Protein AF-A0AA36IFW4-F1 (afdb_monomer)

Secondary structure (DSSP, 8-state):
------PPPPP--------S---S------------SHHHHTTSSS--PPPSS--HHHHHHHHHHHHHHHHHHHHHHHHHHHHHHHHHHHHHHHHHHHHHTS-HHHHHHHHHHHHHHHHHHHHHHHHHHHHHHHHHHHH--SS-EEEEEETTTTEEEEE--HHHHTHHHHHHHHHHHHTTTSPPHHHHHHTS-HHHHHHHHHHHHHHHHHHHHHHHHHHH-GGG-BTTB--HHHHHHHHHHHHHHHHHHHHHHHHHHHHHHT-TTTS--HHHHHHHHHHH-HHHHHHHHHHHHHHHHHHHHHHHHHHHHHHHHHHHHHHHHS-HHHHHHHHHHHHHHHHHHHHHHHHHHHH--SS-EEEEETTEEEEEE--HHHHHHHHH---

Sequence (383 aa):
MDIDKRQPLLPHFQVKTGGPGDTPWAGSDNGPAGATLEPYMALQDEDCAPSPVKSRQQERHDAALEGIERHVKAVNFQMNVLAIVFFLFSGLLVWAWYYDQLPPDQQAEAYHLAVQVSIPVVALFFTWFHIWLAIQMMFLPLHFIGVWQYKDTGVGVGWQGVVPRKCMKMAKMAFQCARPYLMGPRDWFKRVDTTVLFAKMHPMLERVVRATINSVSRRHFPAILVDGSLPSRVEEELVVLAMEQVEETFPEMWAKIVDLLCDAERGLDNDGMIVKVFTSNKELLNHFFLSLGEKEFRFIERCGAALGFICGCVQLFAFNHLDAKGRMILLPGTGFFLGIFTNWLAIQMCFKPCFPRPVYVCGKYLGSIQGLFLKRQRRGCAP

Foldseek 3Di:
DDDDDDDDDDDDDDDDDDDDDDDPDDDDDDDDDDDDPPVVVVPPPPDPPDDPDDDPVRVVVVVVVVVVVVVVVVVVVVVVVVVVVVVVVVVVVVVVVVLVVDDPVVNVVVVVVVVLVVLLVVLLVVLLVVLVVLVVQQQPDLAWDADDDDPRLSPDGTGGHVCSSCQLVLQLVVCVVCVVVDDDVLNVLVPDDLLVVLVVCVVVVLVVLLVVCLVCCQVPPVPQDDPSGHDPVVSVVSSVVVSVVCSVCRVVVSVVVSCQQPPPPRHDPPSVVSSVVRSVDVVVVSVVCCVVCVVVSVVLSVVSSVVSSVLSNVLSVVCVVDDPVCNVVSVVVSVVVCVVVSVVVSVCLQCPDCDFDQDDDPNDGPGTRGRDVNVVVVVVPDD

Structure (mmCIF, N/CA/C/O backbone):
data_AF-A0AA36IFW4-F1
#
_entry.id   AF-A0AA36IFW4-F1
#
loop_
_atom_site.group_PDB
_atom_site.id
_atom_site.type_symbol
_atom_site.label_atom_id
_atom_site.label_alt_id
_atom_site.label_comp_id
_atom_site.label_asym_id
_atom_site.label_entity_id
_atom_site.label_seq_id
_atom_site.pdbx_PDB_ins_code
_atom_site.Cartn_x
_atom_site.Cartn_y
_atom_site.Cartn_z
_atom_site.occupancy
_atom_site.B_iso_or_equiv
_atom_site.auth_seq_id
_atom_site.auth_comp_id
_atom_site.auth_asym_id
_atom_site.auth_atom_id
_atom_site.pdbx_PDB_model_num
ATOM 1 N N . MET A 1 1 ? -30.736 42.098 11.721 1.00 30.28 1 MET A N 1
ATOM 2 C CA . MET A 1 1 ? -30.502 42.170 10.268 1.00 30.28 1 MET A CA 1
ATOM 3 C C . MET A 1 1 ? -29.939 40.830 9.843 1.00 30.28 1 MET A C 1
ATOM 5 O O . MET A 1 1 ? -28.892 40.447 10.338 1.00 30.28 1 MET A O 1
ATOM 9 N N . ASP A 1 2 ? -30.765 40.131 9.073 1.00 31.42 2 ASP A N 1
ATOM 10 C CA . ASP A 1 2 ? -30.599 38.884 8.320 1.00 31.42 2 ASP A CA 1
ATOM 11 C C . ASP A 1 2 ? -29.997 37.619 8.949 1.00 31.42 2 ASP A C 1
ATOM 13 O O . ASP A 1 2 ? -28.797 37.444 9.134 1.00 31.42 2 ASP A O 1
ATOM 17 N N . ILE A 1 3 ? -30.931 36.693 9.177 1.00 29.59 3 ILE A N 1
ATOM 18 C CA . ILE A 1 3 ? -30.790 35.260 9.404 1.00 29.59 3 ILE A CA 1
ATOM 19 C C . ILE A 1 3 ? -30.910 34.598 8.020 1.00 29.59 3 ILE A C 1
ATOM 21 O O . ILE A 1 3 ? -31.999 34.624 7.452 1.00 29.59 3 ILE A O 1
ATOM 25 N N . ASP A 1 4 ? -29.851 33.977 7.490 1.00 30.33 4 ASP A N 1
ATOM 26 C CA . ASP A 1 4 ? -29.956 33.123 6.293 1.00 30.33 4 ASP A CA 1
ATOM 27 C C . ASP A 1 4 ? -30.004 31.644 6.716 1.00 30.33 4 ASP A C 1
ATOM 29 O O . ASP A 1 4 ? -29.012 31.045 7.138 1.00 30.33 4 ASP A O 1
ATOM 33 N N . LYS A 1 5 ? -31.215 31.079 6.673 1.00 33.56 5 LYS A N 1
ATOM 34 C CA . LYS A 1 5 ? -31.512 29.654 6.851 1.00 33.56 5 LYS A CA 1
ATOM 35 C C . LYS A 1 5 ? -31.473 28.991 5.474 1.00 33.56 5 LYS A C 1
ATOM 37 O O . LYS A 1 5 ? -32.317 29.293 4.637 1.00 33.56 5 LYS A O 1
ATOM 42 N N . ARG A 1 6 ? -30.608 27.994 5.273 1.00 32.28 6 ARG A N 1
ATOM 43 C CA . ARG A 1 6 ? -30.749 27.034 4.163 1.00 32.28 6 ARG A CA 1
ATOM 44 C C . ARG A 1 6 ? -30.969 25.621 4.698 1.00 32.28 6 ARG A C 1
ATOM 46 O O . ARG A 1 6 ? -30.061 24.997 5.236 1.00 32.28 6 ARG A O 1
ATOM 53 N N . GLN A 1 7 ? -32.212 25.160 4.564 1.00 33.81 7 GLN A N 1
ATOM 54 C CA . GLN A 1 7 ? -32.646 23.768 4.706 1.00 33.81 7 GLN A CA 1
ATOM 55 C C . GLN A 1 7 ? -32.178 22.932 3.500 1.00 33.81 7 GLN A C 1
ATOM 57 O O . GLN A 1 7 ? -32.179 23.450 2.381 1.00 33.81 7 GLN A O 1
ATOM 62 N N . PRO A 1 8 ? -31.866 21.636 3.670 1.00 33.41 8 PRO A N 1
ATOM 63 C CA . PRO A 1 8 ? -31.839 20.690 2.563 1.00 33.41 8 PRO A CA 1
ATOM 64 C C . PRO A 1 8 ? -33.249 20.141 2.278 1.00 33.41 8 PRO A C 1
ATOM 66 O O . PRO A 1 8 ? -33.994 19.776 3.187 1.00 33.41 8 PRO A O 1
ATOM 69 N N . LEU A 1 9 ? -33.604 20.109 0.993 1.00 32.50 9 LEU A N 1
ATOM 70 C CA . LEU A 1 9 ? -34.875 19.634 0.443 1.00 32.50 9 LEU A CA 1
ATOM 71 C C . LEU A 1 9 ? -35.053 18.119 0.659 1.00 32.50 9 LEU A C 1
ATOM 73 O O . LEU A 1 9 ? -34.252 17.325 0.168 1.00 32.50 9 LEU A O 1
ATOM 77 N N . LEU A 1 10 ? -36.130 17.732 1.346 1.00 32.59 10 LEU A N 1
ATOM 78 C CA . LEU A 1 10 ? -36.684 16.372 1.373 1.00 32.59 10 LEU A CA 1
ATOM 79 C C . LEU A 1 10 ? -37.850 16.284 0.366 1.00 32.59 10 LEU A C 1
ATOM 81 O O . LEU A 1 10 ? -38.602 17.255 0.243 1.00 32.59 10 LEU A O 1
ATOM 85 N N . PRO A 1 11 ? -38.048 15.159 -0.344 1.00 31.52 11 PRO A N 1
ATOM 86 C CA . PRO A 1 11 ? -39.198 14.988 -1.226 1.00 31.52 11 PRO A CA 1
ATOM 87 C C . PRO A 1 11 ? -40.492 14.806 -0.415 1.00 31.52 11 PRO A C 1
ATOM 89 O O . PRO A 1 11 ? -40.554 14.034 0.541 1.00 31.52 11 PRO A O 1
ATOM 92 N N . HIS A 1 12 ? -41.535 15.535 -0.813 1.00 29.81 12 HIS A N 1
ATOM 93 C CA . HIS A 1 12 ? -42.867 15.498 -0.216 1.00 29.81 12 HIS A CA 1
ATOM 94 C C . HIS A 1 12 ? -43.542 14.133 -0.413 1.00 29.81 12 HIS A C 1
ATOM 96 O O . HIS A 1 12 ? -43.913 13.777 -1.529 1.00 29.81 12 HIS A O 1
ATOM 102 N N . PHE A 1 13 ? -43.781 13.413 0.683 1.00 28.08 13 PHE A N 1
ATOM 103 C CA . PHE A 1 13 ? -44.707 12.283 0.721 1.00 28.08 13 PHE A CA 1
ATOM 104 C C . PHE A 1 13 ? -46.081 12.809 1.160 1.00 28.08 13 PHE A C 1
ATOM 106 O O . PHE A 1 13 ? -46.258 13.216 2.309 1.00 28.08 13 PHE A O 1
ATOM 113 N N . GLN A 1 14 ? -47.049 12.876 0.242 1.00 29.59 14 GLN A N 1
ATOM 114 C CA . GLN A 1 14 ? -48.433 13.190 0.602 1.00 29.59 14 GLN A CA 1
ATOM 115 C C . GLN A 1 14 ? -49.105 11.949 1.193 1.00 29.59 14 GLN A C 1
ATOM 117 O O . GLN A 1 14 ? -49.390 10.985 0.486 1.00 29.59 14 GLN A O 1
ATOM 122 N N . VAL A 1 15 ? -49.392 11.998 2.491 1.00 32.62 15 VAL A N 1
ATOM 123 C CA . VAL A 1 15 ? -50.268 11.037 3.165 1.00 32.62 15 VAL A CA 1
ATOM 124 C C . VAL A 1 15 ? -51.714 11.440 2.873 1.00 32.62 15 VAL A C 1
ATOM 126 O O . VAL A 1 15 ? -52.176 12.484 3.330 1.00 32.62 15 VAL A O 1
ATOM 129 N N . LYS A 1 16 ? -52.435 10.626 2.093 1.00 30.66 16 LYS A N 1
ATOM 130 C CA . LYS A 1 16 ? -53.897 10.725 1.984 1.00 30.66 16 LYS A CA 1
ATOM 131 C C . LYS A 1 16 ? -54.512 10.292 3.314 1.00 30.66 16 LYS A C 1
ATOM 133 O O . LYS A 1 16 ? -54.392 9.138 3.710 1.00 30.66 16 LYS A O 1
ATOM 138 N N . THR A 1 17 ? -55.186 11.216 3.984 1.00 31.69 17 THR A N 1
ATOM 139 C CA . THR A 1 17 ? -56.029 10.953 5.149 1.00 31.69 17 THR A CA 1
ATOM 140 C C . THR A 1 17 ? -57.364 10.350 4.696 1.00 31.69 17 THR A C 1
ATOM 142 O O . THR A 1 17 ? -58.183 11.029 4.080 1.00 31.69 17 THR A O 1
ATOM 145 N N . GLY A 1 18 ? -57.582 9.064 4.985 1.00 29.47 18 GLY A N 1
ATOM 146 C CA . GLY A 1 18 ? -58.905 8.429 4.966 1.00 29.47 18 GLY A CA 1
ATOM 147 C C . GLY A 1 18 ? -59.525 8.478 6.365 1.00 29.47 18 GLY A C 1
ATOM 148 O O . GLY A 1 18 ? -58.835 8.197 7.341 1.00 29.47 18 GLY A O 1
ATOM 149 N N . GLY A 1 19 ? -60.788 8.904 6.458 1.00 30.59 19 GLY A N 1
ATOM 150 C CA . GLY A 1 19 ? -61.567 9.016 7.700 1.00 30.59 19 GLY A CA 1
ATOM 151 C C . GLY A 1 19 ? -61.961 7.669 8.338 1.00 30.59 19 GLY A C 1
ATOM 152 O O . GLY A 1 19 ? -61.579 6.619 7.830 1.00 30.59 19 GLY A O 1
ATOM 153 N N . PRO A 1 20 ? -62.694 7.697 9.469 1.00 37.75 20 PRO A N 1
ATOM 154 C CA . PRO A 1 20 ? -62.642 6.671 10.504 1.00 37.75 20 PRO A CA 1
ATOM 155 C C . PRO A 1 20 ? -63.677 5.561 10.308 1.00 37.75 20 PRO A C 1
ATOM 157 O O . PRO A 1 20 ? -64.843 5.834 10.034 1.00 37.75 20 PRO A O 1
ATOM 160 N N . GLY A 1 21 ? -63.259 4.324 10.558 1.00 39.47 21 GLY A N 1
ATOM 161 C CA . GLY A 1 21 ? -64.138 3.160 10.614 1.00 39.47 21 GLY A CA 1
ATOM 162 C C . GLY A 1 21 ? -63.512 1.978 9.895 1.00 39.47 21 GLY A C 1
ATOM 163 O O . GLY A 1 21 ? -63.376 2.018 8.680 1.00 39.47 21 GLY A O 1
ATOM 164 N N . ASP A 1 22 ? -63.083 0.990 10.684 1.00 30.23 22 ASP A N 1
ATOM 165 C CA . ASP A 1 22 ? -63.131 -0.455 10.402 1.00 30.23 22 ASP A CA 1
ATOM 166 C C . ASP A 1 22 ? -61.865 -1.175 10.887 1.00 30.23 22 ASP A C 1
ATOM 168 O O . ASP A 1 22 ? -60.809 -1.217 10.258 1.00 30.23 22 ASP A O 1
ATOM 172 N N . THR A 1 23 ? -61.992 -1.743 12.085 1.00 37.44 23 THR A N 1
ATOM 173 C CA . THR A 1 23 ? -61.073 -2.715 12.685 1.00 37.44 23 THR A CA 1
ATOM 174 C C . THR A 1 23 ? -61.175 -4.066 11.961 1.00 37.44 23 THR A C 1
ATOM 176 O O . THR A 1 23 ? -62.289 -4.583 11.854 1.00 37.44 23 THR A O 1
ATOM 179 N N . PRO A 1 24 ? -60.073 -4.716 11.540 1.00 35.41 24 PRO A N 1
ATOM 180 C CA . PRO A 1 24 ? -60.144 -5.976 10.808 1.00 35.41 24 PRO A CA 1
ATOM 181 C C . PRO A 1 24 ? -59.966 -7.175 11.751 1.00 35.41 24 PRO A C 1
ATOM 183 O O . PRO A 1 24 ? -58.938 -7.840 11.734 1.00 35.41 24 PRO A O 1
ATOM 186 N N . TRP A 1 25 ? -60.967 -7.462 12.585 1.00 35.41 25 TRP A N 1
ATOM 187 C CA . TRP A 1 25 ? -61.082 -8.762 13.261 1.00 35.41 25 TRP A CA 1
ATOM 188 C C . TRP A 1 25 ? -62.550 -9.205 13.296 1.00 35.41 25 TRP A C 1
ATOM 190 O O . TRP A 1 25 ? -63.212 -9.101 14.323 1.00 35.41 25 TRP A O 1
ATOM 200 N N . ALA A 1 26 ? -63.066 -9.687 12.163 1.00 30.31 26 ALA A N 1
ATOM 201 C CA . ALA A 1 26 ? -64.285 -10.496 12.091 1.00 30.31 26 ALA A CA 1
ATOM 202 C C . ALA A 1 26 ? -64.301 -11.273 10.762 1.00 30.31 26 ALA A C 1
ATOM 204 O O . ALA A 1 26 ? -64.174 -10.678 9.696 1.00 30.31 26 ALA A O 1
ATOM 205 N N . GLY A 1 27 ? -64.380 -12.605 10.835 1.00 31.69 27 GLY A N 1
ATOM 206 C CA . GLY A 1 27 ? -64.327 -13.505 9.678 1.00 31.69 27 GLY A CA 1
ATOM 207 C C . GLY A 1 27 ? -65.675 -13.777 9.005 1.00 31.69 27 GLY A C 1
ATOM 208 O O . GLY A 1 27 ? -66.712 -13.354 9.501 1.00 31.69 27 GLY A O 1
ATOM 209 N N . SER A 1 28 ? -65.638 -14.526 7.897 1.00 30.11 28 SER A N 1
ATOM 210 C CA . SER A 1 28 ? -66.657 -15.503 7.466 1.00 30.11 28 SER A CA 1
ATOM 211 C C . SER A 1 28 ? -66.286 -16.088 6.100 1.00 30.11 28 SER A C 1
ATOM 213 O O . SER A 1 28 ? -65.977 -15.354 5.164 1.00 30.11 28 SER A O 1
ATOM 215 N N . ASP A 1 29 ? -66.392 -17.411 6.001 1.00 38.31 29 ASP A N 1
ATOM 216 C CA . ASP A 1 29 ? -66.364 -18.220 4.783 1.00 38.31 29 ASP A CA 1
ATOM 217 C C . ASP A 1 29 ? -67.443 -17.818 3.760 1.00 38.31 29 ASP A C 1
ATOM 219 O O . ASP A 1 29 ? -68.579 -17.529 4.147 1.00 38.31 29 ASP A O 1
ATOM 223 N N . ASN A 1 30 ? -67.080 -17.851 2.466 1.00 32.31 30 ASN A N 1
ATOM 224 C CA . ASN A 1 30 ? -67.825 -18.392 1.305 1.00 32.31 30 ASN A CA 1
ATOM 225 C C . ASN A 1 30 ? -67.379 -17.716 -0.011 1.00 32.31 30 ASN A C 1
ATOM 227 O O . ASN A 1 30 ? -67.479 -16.502 -0.166 1.00 32.31 30 ASN A O 1
ATOM 231 N N . GLY A 1 31 ? -66.902 -18.514 -0.978 1.00 29.66 31 GLY A N 1
ATOM 232 C CA . GLY A 1 31 ? -66.543 -18.057 -2.335 1.00 29.66 31 GLY A CA 1
ATOM 233 C C . GLY A 1 31 ? -67.751 -17.607 -3.182 1.00 29.66 31 GLY A C 1
ATOM 234 O O . GLY A 1 31 ? -68.896 -17.794 -2.767 1.00 29.66 31 GLY A O 1
ATOM 235 N N . PRO A 1 32 ? -67.521 -17.078 -4.404 1.00 36.22 32 PRO A N 1
ATOM 236 C CA . PRO A 1 32 ? -67.143 -17.980 -5.491 1.00 36.22 32 PRO A CA 1
ATOM 237 C C . PRO A 1 32 ? -66.008 -17.492 -6.410 1.00 36.22 32 PRO A C 1
ATOM 239 O O . PRO A 1 32 ? -65.582 -16.342 -6.412 1.00 36.22 32 PRO A O 1
ATOM 242 N N . ALA A 1 33 ? -65.528 -18.469 -7.177 1.00 40.56 33 ALA A N 1
ATOM 243 C CA . ALA A 1 33 ? -64.437 -18.464 -8.138 1.00 40.56 33 ALA A CA 1
ATOM 244 C C . ALA A 1 33 ? -64.392 -17.273 -9.111 1.00 40.56 33 ALA A C 1
ATOM 246 O O . ALA A 1 33 ? -65.406 -16.889 -9.689 1.00 40.56 33 ALA A O 1
ATOM 247 N N . GLY A 1 34 ? -63.168 -16.810 -9.393 1.00 40.31 34 GLY A N 1
ATOM 248 C CA . GLY A 1 34 ? -62.864 -16.003 -10.577 1.00 40.31 34 GLY A CA 1
ATOM 249 C C . GLY A 1 34 ? -62.245 -14.637 -10.294 1.00 40.31 34 GLY A C 1
ATOM 250 O O . GLY A 1 34 ? -62.757 -13.636 -10.776 1.00 40.31 34 GLY A O 1
ATOM 251 N N . ALA A 1 35 ? -61.134 -14.574 -9.559 1.00 34.12 35 ALA A N 1
ATOM 252 C CA . ALA A 1 35 ? -60.277 -13.391 -9.563 1.00 34.12 35 ALA A CA 1
ATOM 253 C C . ALA A 1 35 ? -58.813 -13.831 -9.662 1.00 34.12 35 ALA A C 1
ATOM 255 O O . ALA A 1 35 ? -58.286 -14.547 -8.814 1.00 34.12 35 ALA A O 1
ATOM 256 N N . THR A 1 36 ? -58.209 -13.461 -10.782 1.00 37.00 36 THR A N 1
ATOM 257 C CA . THR A 1 36 ? -56.850 -13.746 -11.233 1.00 37.00 36 THR A CA 1
ATOM 258 C C . THR A 1 36 ? -55.797 -13.387 -10.185 1.00 37.00 36 THR A C 1
ATOM 260 O O . THR A 1 36 ? -55.731 -12.252 -9.723 1.00 37.00 36 THR A O 1
ATOM 263 N N . LEU A 1 37 ? -54.929 -14.351 -9.870 1.00 36.88 37 LEU A N 1
ATOM 264 C CA . LEU A 1 37 ? -53.789 -14.247 -8.946 1.00 36.88 37 LEU A CA 1
ATOM 265 C C . LEU A 1 37 ? -52.605 -13.414 -9.493 1.00 36.88 37 LEU A C 1
ATOM 267 O O . LEU A 1 37 ? -51.515 -13.444 -8.930 1.00 36.88 37 LEU A O 1
ATOM 271 N N . GLU A 1 38 ? -52.794 -12.673 -10.586 1.00 37.75 38 GLU A N 1
ATOM 272 C CA . GLU A 1 38 ? -51.741 -11.870 -11.221 1.00 37.75 38 GLU A CA 1
ATOM 273 C C . GLU A 1 38 ? -51.244 -10.653 -10.413 1.00 37.75 38 GLU A C 1
ATOM 275 O O . GLU A 1 38 ? -50.037 -10.410 -10.434 1.00 37.75 38 GLU A O 1
ATOM 280 N N . PRO A 1 39 ? -52.065 -9.900 -9.648 1.00 35.44 39 PRO A N 1
ATOM 281 C CA . PRO A 1 39 ? -51.577 -8.672 -9.020 1.00 35.44 39 PRO A CA 1
ATOM 282 C C . PRO A 1 39 ? -50.695 -8.927 -7.787 1.00 35.44 39 PRO A C 1
ATOM 284 O O . PRO A 1 39 ? -50.049 -8.002 -7.305 1.00 35.44 39 PRO A O 1
ATOM 287 N N . TYR A 1 40 ? -50.625 -10.169 -7.291 1.00 36.41 40 TYR A N 1
ATOM 288 C CA . TYR A 1 40 ? -49.752 -10.544 -6.172 1.00 36.41 40 TYR A CA 1
ATOM 289 C C . TYR A 1 40 ? -48.369 -11.043 -6.610 1.00 36.41 40 TYR A C 1
ATOM 291 O O . TYR A 1 40 ? -47.433 -10.967 -5.820 1.00 36.41 40 TYR A O 1
ATOM 299 N N . MET A 1 41 ? -48.209 -11.507 -7.855 1.00 36.53 41 MET A N 1
ATOM 300 C CA . MET A 1 41 ? -46.898 -11.912 -8.385 1.00 36.53 41 MET A CA 1
ATOM 301 C C . MET A 1 41 ? -46.079 -10.723 -8.905 1.00 36.53 41 MET A C 1
ATOM 303 O O . MET A 1 41 ? -44.857 -10.770 -8.872 1.00 36.53 41 MET A O 1
ATOM 307 N N . ALA A 1 42 ? -46.726 -9.623 -9.302 1.00 36.03 42 ALA A N 1
ATOM 308 C CA . ALA A 1 42 ? -46.045 -8.445 -9.848 1.00 36.03 42 ALA A CA 1
ATOM 309 C C . ALA A 1 42 ? -45.380 -7.527 -8.795 1.00 36.03 42 ALA A C 1
ATOM 311 O O . ALA A 1 42 ? -44.733 -6.553 -9.163 1.00 36.03 42 ALA A O 1
ATOM 312 N N . LEU A 1 43 ? -45.529 -7.816 -7.496 1.00 37.91 43 LEU A N 1
ATOM 313 C CA . LEU A 1 43 ? -44.947 -7.022 -6.399 1.00 37.91 43 LEU A CA 1
ATOM 314 C C . LEU A 1 43 ? -43.732 -7.686 -5.729 1.00 37.91 43 LEU A C 1
ATOM 316 O O . LEU A 1 43 ? -43.250 -7.181 -4.720 1.00 37.91 43 LEU A O 1
ATOM 320 N N . GLN A 1 44 ? -43.237 -8.812 -6.256 1.00 34.88 44 GLN A N 1
ATOM 321 C CA . GLN A 1 44 ? -42.032 -9.475 -5.732 1.00 34.88 44 GLN A CA 1
ATOM 322 C C . GLN A 1 44 ? -40.743 -9.152 -6.502 1.00 34.88 44 GLN A C 1
ATOM 324 O O . GLN A 1 44 ? -39.668 -9.498 -6.014 1.00 34.88 44 GLN A O 1
ATOM 329 N N . ASP A 1 45 ? -40.829 -8.461 -7.642 1.00 36.25 45 ASP A N 1
ATOM 330 C CA . ASP A 1 45 ? -39.672 -8.233 -8.520 1.00 36.25 45 ASP A CA 1
ATOM 331 C C . ASP A 1 45 ? -39.023 -6.841 -8.395 1.00 36.25 45 ASP A C 1
ATOM 333 O O . ASP A 1 45 ? -37.932 -6.634 -8.924 1.00 36.25 45 ASP A O 1
ATOM 337 N N . GLU A 1 46 ? -39.604 -5.912 -7.631 1.00 43.25 46 GLU A N 1
ATOM 338 C CA . GLU A 1 46 ? -38.949 -4.648 -7.266 1.00 43.25 46 GLU A CA 1
ATOM 339 C C . GLU A 1 46 ? -38.859 -4.545 -5.733 1.00 43.25 46 GLU A C 1
ATOM 341 O O . GLU A 1 46 ? -39.836 -4.785 -5.034 1.00 43.25 46 GLU A O 1
ATOM 346 N N . ASP A 1 47 ? -37.672 -4.214 -5.215 1.00 36.88 47 ASP A N 1
ATOM 347 C CA . ASP A 1 47 ? -37.320 -4.064 -3.787 1.00 36.88 47 ASP A CA 1
ATOM 348 C C . ASP A 1 47 ? -36.901 -5.317 -2.988 1.00 36.88 47 ASP A C 1
ATOM 350 O O . ASP A 1 47 ? -37.129 -5.423 -1.780 1.00 36.88 47 ASP A O 1
ATOM 354 N N . CYS A 1 48 ? -36.119 -6.218 -3.590 1.00 35.56 48 CYS A N 1
ATOM 355 C CA . CYS A 1 48 ? -35.228 -7.086 -2.806 1.00 35.56 48 CYS A CA 1
ATOM 356 C C . CYS A 1 48 ? -33.899 -6.363 -2.515 1.00 35.56 48 CYS A C 1
ATOM 358 O O . CYS A 1 48 ? -32.888 -6.554 -3.194 1.00 35.56 48 CYS A O 1
ATOM 360 N N . ALA A 1 49 ? -33.883 -5.530 -1.470 1.00 42.50 49 ALA A N 1
ATOM 361 C CA . ALA A 1 49 ? -32.633 -5.142 -0.817 1.00 42.50 49 ALA A CA 1
ATOM 362 C C . ALA A 1 49 ? -31.867 -6.421 -0.409 1.00 42.50 49 ALA A C 1
ATOM 364 O O . ALA A 1 49 ? -32.483 -7.345 0.131 1.00 42.50 49 ALA A O 1
ATOM 365 N N . PRO A 1 50 ? -30.548 -6.532 -0.659 1.00 39.59 50 PRO A N 1
ATOM 366 C CA . PRO A 1 50 ? -29.850 -7.789 -0.440 1.00 39.59 50 PRO A CA 1
ATOM 367 C C . PRO A 1 50 ? -29.848 -8.132 1.052 1.00 39.59 50 PRO A C 1
ATOM 369 O O . PRO A 1 50 ? -29.273 -7.419 1.875 1.00 39.59 50 PRO A O 1
ATOM 372 N N . SER A 1 51 ? -30.482 -9.255 1.395 1.00 38.00 51 SER A N 1
ATOM 373 C CA . SER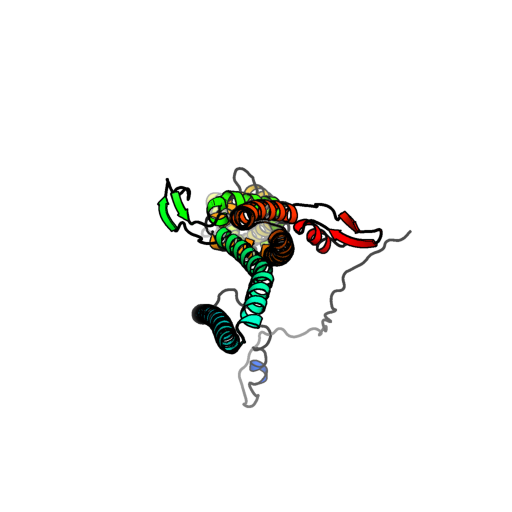 A 1 51 ? -30.292 -9.926 2.680 1.00 38.00 51 SER A CA 1
ATOM 374 C C . SER A 1 51 ? -28.787 -10.160 2.908 1.00 38.00 51 SER A C 1
ATOM 376 O O . SER A 1 51 ? -28.102 -10.622 1.991 1.00 38.00 51 SER A O 1
ATOM 378 N N . PRO A 1 52 ? -28.238 -9.878 4.105 1.00 50.09 52 PRO A N 1
ATOM 379 C CA . PRO A 1 52 ? -26.799 -9.961 4.369 1.00 50.09 52 PRO A CA 1
ATOM 380 C C . PRO A 1 52 ? -26.257 -11.401 4.416 1.00 50.09 52 PRO A C 1
ATOM 382 O O . PRO A 1 52 ? -25.068 -11.599 4.658 1.00 50.09 52 PRO A O 1
ATOM 385 N N . VAL A 1 53 ? -27.099 -12.412 4.189 1.00 50.12 53 VAL A N 1
ATOM 386 C CA . VAL A 1 53 ? -26.711 -13.825 4.198 1.00 50.12 53 VAL A CA 1
ATOM 387 C C . VAL A 1 53 ? -26.858 -14.381 2.784 1.00 50.12 53 VAL A C 1
ATOM 389 O O . VAL A 1 53 ? -27.947 -14.778 2.366 1.00 50.12 53 VAL A O 1
ATOM 392 N N . LYS A 1 54 ? -25.749 -14.394 2.032 1.00 49.66 54 LYS A N 1
ATOM 393 C CA . LYS A 1 54 ? -25.683 -15.041 0.716 1.00 49.66 54 LYS A CA 1
ATOM 394 C C . LYS A 1 54 ? -26.026 -16.526 0.862 1.00 49.66 54 LYS A C 1
ATOM 396 O O . LYS A 1 54 ? -25.540 -17.205 1.765 1.00 49.66 54 LYS A O 1
ATOM 401 N N . SER A 1 55 ? -26.860 -17.051 -0.034 1.00 63.53 55 SER A N 1
ATOM 402 C CA . SER A 1 55 ? -27.135 -18.487 -0.068 1.00 63.53 55 SER A CA 1
ATOM 403 C C . SER A 1 55 ? -25.857 -19.246 -0.463 1.00 63.53 55 SER A C 1
ATOM 405 O O . SER A 1 55 ? -25.089 -18.803 -1.318 1.00 63.53 55 SER A O 1
ATOM 407 N N . ARG A 1 56 ? -25.622 -20.426 0.127 1.00 63.25 56 ARG A N 1
ATOM 408 C CA . ARG A 1 56 ? -24.442 -21.274 -0.161 1.00 63.25 56 ARG A CA 1
ATOM 409 C C . ARG A 1 56 ? -24.252 -21.593 -1.650 1.00 63.25 56 ARG A C 1
ATOM 411 O O . ARG A 1 56 ? -23.139 -21.879 -2.081 1.00 63.25 56 ARG A O 1
ATOM 418 N N . GLN A 1 57 ? -25.335 -21.612 -2.428 1.00 66.31 57 GLN A N 1
ATOM 419 C CA . GLN A 1 57 ? -25.278 -21.803 -3.879 1.00 66.31 57 GLN A CA 1
ATOM 420 C C . GLN A 1 57 ? -24.750 -20.563 -4.599 1.00 66.31 57 GLN A C 1
ATOM 422 O O . GLN A 1 57 ? -23.964 -20.704 -5.531 1.00 66.31 57 GLN A O 1
ATOM 427 N N . GLN A 1 58 ? -25.120 -19.369 -4.140 1.00 65.62 58 GLN A N 1
ATOM 428 C CA . GLN A 1 58 ? -24.673 -18.109 -4.722 1.00 65.62 58 GLN A CA 1
ATOM 429 C C . GLN A 1 58 ? -23.203 -17.836 -4.401 1.00 65.62 58 GLN A C 1
ATOM 431 O O . GLN A 1 58 ? -22.455 -17.463 -5.292 1.00 65.62 58 GLN A O 1
ATOM 436 N N . GLU A 1 59 ? -22.738 -18.173 -3.194 1.00 68.75 59 GLU A N 1
ATOM 437 C CA . GLU A 1 59 ? -21.301 -18.147 -2.870 1.00 68.75 59 GLU A CA 1
ATOM 438 C C . GLU A 1 59 ? -20.482 -19.109 -3.743 1.00 68.75 59 GLU A C 1
ATOM 440 O O . GLU A 1 59 ? -19.384 -18.772 -4.180 1.00 68.75 59 GLU A O 1
ATOM 445 N N . ARG A 1 60 ? -21.009 -20.308 -4.031 1.00 65.62 60 ARG A N 1
ATOM 446 C CA . ARG A 1 60 ? -20.343 -21.282 -4.913 1.00 65.62 60 ARG A CA 1
ATOM 447 C C . ARG A 1 60 ? -20.309 -20.823 -6.368 1.00 65.62 60 ARG A C 1
ATOM 449 O O . ARG A 1 60 ? -19.305 -21.043 -7.039 1.00 65.62 60 ARG A O 1
ATOM 456 N N . HIS A 1 61 ? -21.388 -20.211 -6.846 1.00 69.12 61 HIS A N 1
ATOM 457 C CA . HIS A 1 61 ? -21.473 -19.683 -8.204 1.00 69.12 61 HIS A CA 1
ATOM 458 C C . HIS A 1 61 ? -20.563 -18.458 -8.387 1.00 69.12 61 HIS A C 1
ATOM 460 O O . HIS A 1 61 ? -19.796 -18.415 -9.346 1.00 69.12 61 HIS A O 1
ATOM 466 N N . ASP A 1 62 ? -20.558 -17.529 -7.425 1.00 71.19 62 ASP A N 1
ATOM 467 C CA . ASP A 1 62 ? -19.658 -16.368 -7.398 1.00 71.19 62 ASP A CA 1
ATOM 468 C C . ASP A 1 62 ? -18.184 -16.816 -7.359 1.00 71.19 62 ASP A C 1
ATOM 470 O O . ASP A 1 62 ? -17.369 -16.352 -8.155 1.00 71.19 62 ASP A O 1
ATOM 474 N N . ALA A 1 63 ? -17.842 -17.792 -6.508 1.00 72.06 63 ALA A N 1
ATOM 475 C CA . ALA A 1 63 ? -16.482 -18.330 -6.425 1.00 72.06 63 ALA A CA 1
ATOM 476 C C . ALA A 1 63 ? -16.037 -19.045 -7.718 1.00 72.06 63 ALA A C 1
ATOM 478 O O . ALA A 1 63 ? -14.865 -18.967 -8.100 1.00 72.06 63 ALA A O 1
ATOM 479 N N . ALA A 1 64 ? -16.954 -19.733 -8.409 1.00 68.75 64 ALA A N 1
ATOM 480 C CA . ALA A 1 64 ? -16.676 -20.356 -9.702 1.00 68.75 64 ALA A CA 1
ATOM 481 C C . ALA A 1 64 ? -16.438 -19.303 -10.797 1.00 68.75 64 ALA A C 1
ATOM 483 O O . ALA A 1 64 ? -15.484 -19.428 -11.567 1.00 68.75 64 ALA A O 1
ATOM 484 N N . LEU A 1 65 ? -17.246 -18.239 -10.827 1.00 72.00 65 LEU A N 1
ATOM 485 C CA . LEU A 1 65 ? -17.075 -17.116 -11.750 1.00 72.00 65 LEU A CA 1
ATOM 486 C C . LEU A 1 65 ? -15.756 -16.371 -11.507 1.00 72.00 65 LEU A C 1
ATOM 488 O O . LEU A 1 65 ? -15.029 -16.114 -12.463 1.00 72.00 65 LEU A O 1
ATOM 492 N N . GLU A 1 66 ? -15.381 -16.113 -10.252 1.00 71.88 66 GLU A N 1
ATOM 493 C CA . GLU A 1 66 ? -14.083 -15.510 -9.911 1.00 71.88 66 GLU A CA 1
ATOM 494 C C . GLU A 1 66 ? -12.890 -16.397 -10.304 1.00 71.88 66 GLU A C 1
ATOM 496 O O . GLU A 1 66 ? -11.808 -15.896 -10.631 1.00 71.88 66 GLU A O 1
ATOM 501 N N . GLY A 1 67 ? -13.053 -17.723 -10.252 1.00 69.88 67 GLY A N 1
ATOM 502 C CA . GLY A 1 67 ? -12.056 -18.679 -10.735 1.00 69.88 67 GLY A CA 1
ATOM 503 C C . GLY A 1 67 ? -11.888 -18.616 -12.255 1.00 69.88 67 GLY A C 1
ATOM 504 O O . GLY A 1 67 ? -10.764 -18.548 -12.758 1.00 69.88 67 GLY A O 1
ATOM 505 N N . ILE A 1 68 ? -13.005 -18.569 -12.985 1.00 71.06 68 ILE A N 1
ATOM 506 C CA . ILE A 1 68 ? -13.027 -18.450 -14.448 1.00 71.06 68 ILE A CA 1
ATOM 507 C C . ILE A 1 68 ? -12.455 -17.100 -14.885 1.00 71.06 68 ILE A C 1
ATOM 509 O O . ILE A 1 68 ? -11.601 -17.059 -15.765 1.00 71.06 68 ILE A O 1
ATOM 513 N N . GLU A 1 69 ? -12.844 -15.998 -14.246 1.00 72.31 69 GLU A N 1
ATOM 514 C CA . GLU A 1 69 ? -12.366 -14.661 -14.602 1.00 72.31 69 GLU A CA 1
ATOM 515 C C . GLU A 1 69 ? -10.853 -14.516 -14.379 1.00 72.31 69 GLU A C 1
ATOM 517 O O . GLU A 1 69 ? -10.149 -13.937 -15.212 1.00 72.31 69 GLU A O 1
ATOM 522 N N . ARG A 1 70 ? -10.318 -15.108 -13.300 1.00 70.25 70 ARG A N 1
ATOM 523 C CA . ARG A 1 70 ? -8.867 -15.183 -13.063 1.00 70.25 70 ARG A CA 1
ATOM 524 C C . ARG A 1 70 ? -8.147 -15.974 -14.151 1.00 70.25 70 ARG A C 1
ATOM 526 O O . ARG A 1 70 ? -7.113 -15.514 -14.638 1.00 70.25 70 ARG A O 1
ATOM 533 N N . HIS A 1 71 ? -8.689 -17.119 -14.565 1.00 65.75 71 HIS A N 1
ATOM 534 C CA . HIS A 1 71 ? -8.111 -17.905 -15.656 1.00 65.75 71 HIS A CA 1
ATOM 535 C C . H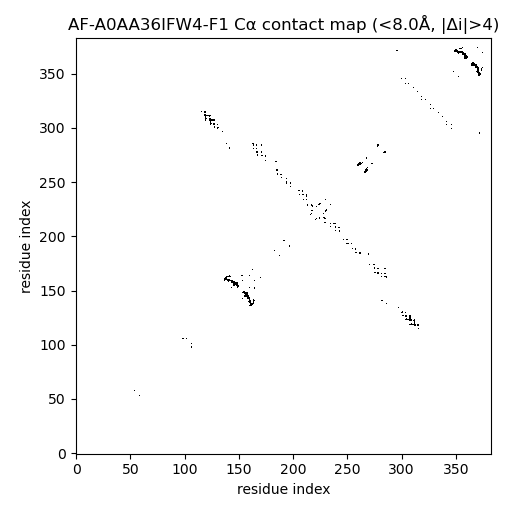IS A 1 71 ? -8.182 -17.178 -16.999 1.00 65.75 71 HIS A C 1
ATOM 537 O O . HIS A 1 71 ? -7.178 -17.122 -17.703 1.00 65.75 71 HIS A O 1
ATOM 543 N N . VAL A 1 72 ? -9.310 -16.550 -17.329 1.00 73.00 72 VAL A N 1
ATOM 544 C CA . VAL A 1 72 ? -9.471 -15.770 -18.563 1.00 73.00 72 VAL A CA 1
ATOM 545 C C . VAL A 1 72 ? -8.502 -14.586 -18.590 1.00 73.00 72 VAL A C 1
ATOM 547 O O . VAL A 1 72 ? -7.849 -14.358 -19.607 1.00 73.00 72 VAL A O 1
ATOM 550 N N . LYS A 1 73 ? -8.325 -13.866 -17.472 1.00 69.12 73 LYS A N 1
ATOM 551 C CA . LYS A 1 73 ? -7.325 -12.788 -17.363 1.00 69.12 73 LYS A CA 1
ATOM 552 C C . LYS A 1 73 ? -5.895 -13.303 -17.528 1.00 69.12 73 LYS A C 1
ATOM 554 O O . LYS A 1 73 ? -5.110 -12.669 -18.231 1.00 69.12 73 LYS A O 1
ATOM 559 N N . ALA A 1 74 ? -5.557 -14.445 -16.927 1.00 69.88 74 ALA A N 1
ATOM 560 C CA . ALA A 1 74 ? -4.237 -15.057 -17.073 1.00 69.88 74 ALA A CA 1
ATOM 561 C C . ALA A 1 74 ? -3.964 -15.506 -18.519 1.00 69.88 74 ALA A C 1
ATOM 563 O O . ALA A 1 74 ? -2.890 -15.227 -19.049 1.00 69.88 74 ALA A O 1
ATOM 564 N N . VAL A 1 75 ? -4.947 -16.124 -19.183 1.00 75.88 75 VAL A N 1
ATOM 565 C CA . VAL A 1 75 ? -4.841 -16.541 -20.589 1.00 75.88 75 VAL A CA 1
ATOM 566 C C . VAL A 1 75 ? -4.731 -15.329 -21.510 1.00 75.88 75 VAL A C 1
ATOM 568 O O . VAL A 1 75 ? -3.840 -15.301 -22.350 1.00 75.88 75 VAL A O 1
ATOM 571 N N . ASN A 1 76 ? -5.548 -14.287 -21.328 1.00 74.31 76 ASN A N 1
ATOM 572 C CA . ASN A 1 76 ? -5.430 -13.059 -22.123 1.00 74.31 76 ASN A CA 1
ATOM 573 C C . ASN A 1 76 ? -4.071 -12.379 -21.941 1.00 74.31 76 ASN A C 1
ATOM 575 O O . ASN A 1 76 ? -3.493 -11.889 -22.908 1.00 74.31 76 ASN A O 1
ATOM 579 N N . PHE A 1 77 ? -3.533 -12.367 -20.720 1.00 75.44 77 PHE A N 1
ATOM 580 C CA . PHE A 1 77 ? -2.190 -11.852 -20.474 1.00 75.44 77 PHE A CA 1
ATOM 581 C C . PHE A 1 77 ? -1.129 -12.674 -21.218 1.00 75.44 77 PHE A C 1
ATOM 583 O O . PHE A 1 77 ? -0.300 -12.100 -21.923 1.00 75.44 77 PHE A O 1
ATOM 590 N N . GLN A 1 78 ? -1.185 -14.007 -21.127 1.00 74.88 78 GLN A N 1
ATOM 591 C CA . GLN A 1 78 ? -0.264 -14.896 -21.841 1.00 74.88 78 GLN A CA 1
ATOM 592 C C . GLN A 1 78 ? -0.373 -14.741 -23.363 1.00 74.88 78 GLN A C 1
ATOM 594 O O . GLN A 1 78 ? 0.649 -14.600 -24.028 1.00 74.88 78 GLN A O 1
ATOM 599 N N . MET A 1 79 ? -1.589 -14.691 -23.907 1.00 73.00 79 MET A N 1
ATOM 600 C CA . MET A 1 79 ? -1.843 -14.503 -25.337 1.00 73.00 79 MET A CA 1
ATOM 601 C C . MET A 1 79 ? -1.341 -13.148 -25.838 1.00 73.00 79 MET A C 1
ATOM 603 O O . MET A 1 79 ? -0.715 -13.090 -26.892 1.00 73.00 79 MET A O 1
ATOM 607 N N . ASN A 1 80 ? -1.535 -12.069 -25.074 1.00 75.31 80 ASN A N 1
ATOM 608 C CA . ASN A 1 80 ? -1.022 -10.745 -25.432 1.00 75.31 80 ASN A CA 1
ATOM 609 C C . ASN A 1 80 ? 0.509 -10.706 -25.432 1.00 75.31 80 ASN A C 1
ATOM 611 O O . ASN A 1 80 ? 1.107 -10.152 -26.351 1.00 75.31 80 ASN A O 1
ATOM 615 N N . VAL A 1 81 ? 1.156 -11.320 -24.438 1.00 77.38 81 VAL A N 1
ATOM 616 C CA . VAL A 1 81 ? 2.622 -11.423 -24.401 1.00 77.38 81 VAL A CA 1
ATOM 617 C C . VAL A 1 81 ? 3.132 -12.223 -25.599 1.00 77.38 81 VAL A C 1
ATOM 619 O O . VAL A 1 81 ? 4.059 -11.788 -26.276 1.00 77.38 81 VAL A O 1
ATOM 622 N N . LEU A 1 82 ? 2.500 -13.356 -25.903 1.00 79.25 82 LEU A N 1
ATOM 623 C CA . LEU A 1 82 ? 2.893 -14.227 -27.008 1.00 79.25 82 LEU A CA 1
ATOM 624 C C . LEU A 1 82 ? 2.677 -13.546 -28.368 1.00 79.25 82 LEU A C 1
ATOM 626 O O . LEU A 1 82 ? 3.542 -13.632 -29.235 1.00 79.25 82 LEU A O 1
ATOM 630 N N . ALA A 1 83 ? 1.592 -12.783 -28.524 1.00 79.56 83 ALA A N 1
ATOM 631 C CA . ALA A 1 83 ? 1.338 -11.964 -29.704 1.00 79.56 83 ALA A CA 1
ATOM 632 C C . ALA A 1 83 ? 2.390 -10.858 -29.879 1.00 79.56 83 ALA A C 1
ATOM 634 O O . ALA A 1 83 ? 2.896 -10.676 -30.982 1.00 79.56 83 ALA A O 1
ATOM 635 N N . ILE A 1 84 ? 2.774 -10.155 -28.806 1.00 82.19 84 ILE A N 1
ATOM 636 C CA . ILE A 1 84 ? 3.833 -9.132 -28.854 1.00 82.19 84 ILE A CA 1
ATOM 637 C C . ILE A 1 84 ? 5.173 -9.762 -29.248 1.00 82.19 84 ILE A C 1
ATOM 639 O O . ILE A 1 84 ? 5.869 -9.231 -30.112 1.00 82.19 84 ILE A O 1
ATOM 643 N N . VAL A 1 85 ? 5.526 -10.905 -28.654 1.00 80.62 85 VAL A N 1
ATOM 644 C CA . VAL A 1 85 ? 6.760 -11.635 -28.984 1.00 80.62 85 VAL A CA 1
ATOM 645 C C . VAL A 1 85 ? 6.746 -12.090 -30.442 1.00 80.62 85 VAL A C 1
ATOM 647 O O . VAL A 1 85 ? 7.736 -11.898 -31.143 1.00 80.62 85 VAL A O 1
ATOM 650 N N . PHE A 1 86 ? 5.625 -12.628 -30.925 1.00 86.19 86 PHE A N 1
ATOM 651 C CA . PHE A 1 86 ? 5.462 -13.033 -32.319 1.00 86.19 86 PHE A CA 1
ATOM 652 C C . PHE A 1 86 ? 5.591 -11.844 -33.280 1.00 86.19 86 PHE A C 1
ATOM 654 O O . PHE A 1 86 ? 6.309 -11.935 -34.273 1.00 86.19 86 PHE A O 1
ATOM 661 N N . PHE A 1 87 ? 4.973 -10.703 -32.960 1.00 85.56 87 PHE A N 1
ATOM 662 C CA . PHE A 1 87 ? 5.099 -9.479 -33.752 1.00 85.56 87 PHE A CA 1
ATOM 663 C C . PHE A 1 87 ? 6.542 -8.978 -33.804 1.00 85.56 87 PHE A C 1
ATOM 665 O O . PHE A 1 87 ? 7.041 -8.697 -34.892 1.00 85.56 87 PHE A O 1
ATOM 672 N N . LEU A 1 88 ? 7.230 -8.929 -32.659 1.00 81.69 88 LEU A N 1
ATOM 673 C CA . LEU A 1 88 ? 8.639 -8.540 -32.586 1.00 81.69 88 LEU A CA 1
ATOM 674 C C . LEU A 1 88 ? 9.526 -9.488 -33.396 1.00 81.69 88 LEU A C 1
ATOM 676 O O . LEU A 1 88 ? 10.364 -9.020 -34.161 1.00 81.69 88 LEU A O 1
ATOM 680 N N . PHE A 1 89 ? 9.314 -10.801 -33.282 1.00 82.81 89 PHE A N 1
ATOM 681 C CA . PHE A 1 89 ? 10.086 -11.809 -34.009 1.00 82.81 89 PHE A CA 1
ATOM 682 C C . PHE A 1 89 ? 9.826 -11.752 -35.519 1.00 82.81 89 PHE A C 1
ATOM 684 O O . PHE A 1 89 ? 10.765 -11.821 -36.309 1.00 82.81 89 PHE A O 1
ATOM 691 N N . SER A 1 90 ? 8.569 -11.547 -35.930 1.00 81.38 90 SER A N 1
ATOM 69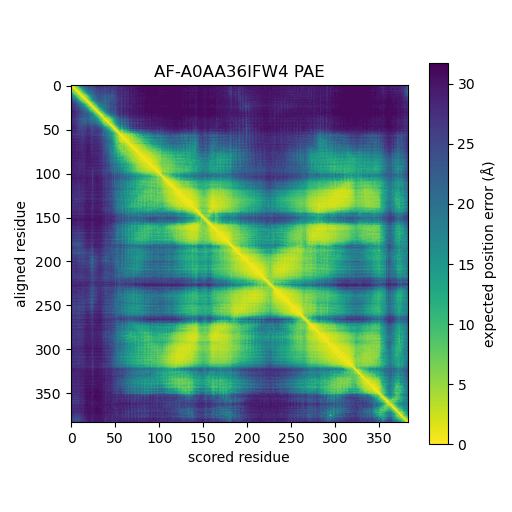2 C CA . SER A 1 90 ? 8.213 -11.361 -37.340 1.00 81.38 90 SER A CA 1
ATOM 693 C C . SER A 1 90 ? 8.825 -10.081 -37.914 1.00 81.38 90 SER A C 1
ATOM 695 O O . SER A 1 90 ? 9.369 -10.113 -39.010 1.00 81.38 90 SER A O 1
ATOM 697 N N . GLY A 1 91 ? 8.829 -8.979 -37.155 1.00 83.38 91 GLY A N 1
ATOM 698 C CA . GLY A 1 91 ? 9.460 -7.725 -37.565 1.00 83.38 91 GLY A CA 1
ATOM 699 C C . GLY A 1 91 ? 10.975 -7.865 -37.710 1.00 83.38 91 GLY A C 1
ATOM 700 O O . GLY A 1 91 ? 11.552 -7.340 -38.657 1.00 83.38 91 GLY A O 1
ATOM 701 N N . LEU A 1 92 ? 11.609 -8.635 -36.822 1.00 82.19 92 LEU A N 1
ATOM 702 C CA . LEU A 1 92 ? 13.039 -8.946 -36.884 1.00 82.19 92 LEU A CA 1
ATOM 703 C C . LEU A 1 92 ? 13.380 -9.824 -38.095 1.00 82.19 92 LEU A C 1
ATOM 705 O O . LEU A 1 92 ? 14.364 -9.560 -38.779 1.00 82.19 92 LEU A O 1
ATOM 709 N N . LEU A 1 93 ? 12.543 -10.821 -38.401 1.00 82.50 93 LEU A N 1
ATOM 710 C CA . LEU A 1 93 ? 12.677 -11.664 -39.593 1.00 82.50 93 LEU A CA 1
ATOM 711 C C . LEU A 1 93 ? 12.476 -10.876 -40.889 1.00 82.50 93 LEU A C 1
ATOM 713 O O . LEU A 1 93 ? 13.246 -11.050 -41.826 1.00 82.50 93 LEU A O 1
ATOM 717 N N . VAL A 1 94 ? 11.477 -9.993 -40.941 1.00 83.38 94 VAL A N 1
ATOM 718 C CA . VAL A 1 94 ? 11.226 -9.123 -42.100 1.00 83.38 94 VAL A CA 1
ATOM 719 C C . VAL A 1 94 ? 12.385 -8.149 -42.301 1.00 83.38 94 VAL A C 1
ATOM 721 O O . VAL A 1 94 ? 12.819 -7.947 -43.431 1.00 83.38 94 VAL A O 1
ATOM 724 N N . TRP A 1 95 ? 12.929 -7.587 -41.219 1.00 78.50 95 TRP A N 1
ATOM 725 C CA . TRP A 1 95 ? 14.109 -6.729 -41.286 1.00 78.50 95 TRP A CA 1
ATOM 726 C C . TRP A 1 95 ? 15.353 -7.497 -41.746 1.00 78.50 95 TRP A C 1
ATOM 728 O O . TRP A 1 95 ? 16.068 -7.006 -42.611 1.00 78.50 95 TRP A O 1
ATOM 738 N N . ALA A 1 96 ? 15.580 -8.715 -41.242 1.00 79.12 96 ALA A N 1
ATOM 739 C CA . ALA A 1 96 ? 16.688 -9.570 -41.671 1.00 79.12 96 ALA A CA 1
ATOM 740 C C . ALA A 1 96 ? 16.566 -9.983 -43.148 1.00 79.12 96 ALA A C 1
ATOM 742 O O . ALA A 1 96 ? 17.547 -9.939 -43.882 1.00 79.12 96 ALA A O 1
ATOM 743 N N . TRP A 1 97 ? 15.355 -10.321 -43.597 1.00 82.88 97 TRP A N 1
ATOM 744 C CA . TRP A 1 97 ? 15.071 -10.642 -44.995 1.00 82.88 97 TRP A CA 1
ATOM 745 C C . TRP A 1 97 ? 15.265 -9.433 -45.918 1.00 82.88 97 TRP A C 1
ATOM 747 O O . TRP A 1 97 ? 15.841 -9.561 -46.994 1.00 82.88 97 TRP A O 1
ATOM 757 N N . TYR A 1 98 ? 14.828 -8.246 -45.490 1.00 80.25 98 TYR A N 1
ATOM 758 C CA . TYR A 1 98 ? 15.054 -7.002 -46.225 1.00 80.25 98 TYR A CA 1
ATOM 759 C C . TYR A 1 98 ? 16.544 -6.634 -46.271 1.00 80.25 98 TYR A C 1
ATOM 761 O O . TYR A 1 98 ? 17.041 -6.243 -47.319 1.00 80.25 98 TYR A O 1
ATOM 769 N N . TYR A 1 99 ? 17.274 -6.810 -45.168 1.00 75.44 99 TYR A N 1
ATOM 770 C CA . TYR A 1 99 ? 18.709 -6.531 -45.071 1.00 75.44 99 TYR A CA 1
ATOM 771 C C . TYR A 1 99 ? 19.549 -7.379 -46.043 1.00 75.44 99 TYR A C 1
ATOM 773 O O . TYR A 1 99 ? 20.499 -6.871 -46.639 1.00 75.44 99 TYR A O 1
ATOM 781 N N . ASP A 1 100 ? 19.168 -8.642 -46.252 1.00 79.12 100 ASP A N 1
ATOM 782 C CA . ASP A 1 100 ? 19.846 -9.566 -47.176 1.00 79.12 100 ASP A CA 1
ATOM 783 C C . ASP A 1 100 ? 19.647 -9.188 -48.661 1.00 79.12 100 ASP A C 1
ATOM 785 O O . ASP A 1 100 ? 20.441 -9.558 -49.519 1.00 79.12 100 ASP A O 1
ATOM 789 N N . GLN A 1 101 ? 18.615 -8.392 -48.969 1.00 79.88 101 GLN A N 1
ATOM 790 C CA . GLN A 1 101 ? 18.309 -7.906 -50.323 1.00 79.88 101 GLN A CA 1
ATOM 791 C C . GLN A 1 101 ? 19.035 -6.591 -50.680 1.00 79.88 101 GLN A C 1
ATOM 793 O O . GLN A 1 101 ? 18.924 -6.128 -51.817 1.00 79.88 101 GLN A O 1
ATOM 798 N N . LEU A 1 102 ? 19.748 -5.954 -49.737 1.00 79.94 102 LEU A N 1
ATOM 799 C CA . LEU A 1 102 ? 20.411 -4.662 -49.962 1.00 79.94 102 LEU A CA 1
ATOM 800 C C . LEU A 1 102 ? 21.845 -4.803 -50.523 1.00 79.94 102 LEU A C 1
ATOM 802 O O . LEU A 1 102 ? 22.578 -5.704 -50.118 1.00 79.94 102 LEU A O 1
ATOM 806 N N . PRO A 1 103 ? 22.296 -3.866 -51.383 1.00 78.38 103 PRO A N 1
ATOM 807 C CA . PRO A 1 103 ? 23.695 -3.747 -51.804 1.00 78.38 103 PRO A CA 1
ATOM 808 C C . PRO A 1 103 ? 24.668 -3.555 -50.618 1.00 78.38 103 PRO A C 1
ATOM 810 O O . PRO A 1 103 ? 24.301 -2.903 -49.634 1.00 78.38 103 PRO A O 1
ATOM 813 N N . PRO A 1 104 ? 25.919 -4.060 -50.689 1.00 75.94 104 PRO A N 1
ATOM 814 C CA . PRO A 1 104 ? 26.871 -4.046 -49.567 1.00 75.94 104 PRO A CA 1
ATOM 815 C C . PRO A 1 104 ? 27.257 -2.635 -49.082 1.00 75.94 104 PRO A C 1
ATOM 817 O O . PRO A 1 104 ? 27.623 -2.451 -47.923 1.00 75.94 104 PRO A O 1
ATOM 820 N N . ASP A 1 105 ? 27.144 -1.627 -49.943 1.00 73.81 105 ASP A N 1
ATOM 821 C CA . ASP A 1 105 ? 27.324 -0.205 -49.641 1.00 73.81 105 ASP A CA 1
ATOM 822 C C . ASP A 1 105 ? 26.164 0.378 -48.813 1.00 73.81 105 ASP A C 1
ATOM 824 O O . ASP A 1 105 ? 26.403 1.103 -47.847 1.00 73.81 105 ASP A O 1
ATOM 828 N N . GLN A 1 106 ? 24.917 -0.006 -49.108 1.00 74.88 106 GLN A N 1
ATOM 829 C CA . GLN A 1 106 ? 23.735 0.430 -48.349 1.00 74.88 106 GLN A CA 1
ATOM 830 C C . GLN A 1 106 ? 23.529 -0.370 -47.052 1.00 74.88 106 GLN A C 1
ATOM 832 O O . GLN A 1 106 ? 22.924 0.133 -46.103 1.00 74.88 106 GLN A O 1
ATOM 837 N N . GLN A 1 107 ? 24.062 -1.595 -46.967 1.00 75.38 107 GLN A N 1
ATOM 838 C CA . GLN A 1 107 ? 24.027 -2.417 -45.751 1.00 75.38 107 GLN A CA 1
ATOM 839 C C . GLN A 1 107 ? 24.777 -1.766 -44.581 1.00 75.38 107 GLN A C 1
ATOM 841 O O . GLN A 1 107 ? 24.285 -1.776 -43.451 1.00 75.38 107 GLN A O 1
ATOM 846 N N . ALA A 1 108 ? 25.939 -1.156 -44.841 1.00 72.50 108 ALA A N 1
ATOM 847 C CA . ALA A 1 108 ? 26.716 -0.476 -43.807 1.00 72.50 108 ALA A CA 1
ATOM 848 C C . ALA A 1 108 ? 25.960 0.736 -43.235 1.00 72.50 108 ALA A C 1
ATOM 850 O O . ALA A 1 108 ? 25.877 0.906 -42.017 1.00 72.50 108 ALA A O 1
ATOM 851 N N . GLU A 1 109 ? 25.353 1.549 -44.101 1.00 76.94 109 GLU A N 1
ATOM 852 C CA . GLU A 1 109 ? 24.563 2.713 -43.692 1.00 76.94 109 GLU A CA 1
ATOM 853 C C . GLU A 1 109 ? 23.297 2.298 -42.925 1.00 76.94 109 GLU A C 1
ATOM 855 O O . GLU A 1 109 ? 23.022 2.824 -41.842 1.00 76.94 109 GLU A O 1
ATOM 860 N N . ALA A 1 110 ? 22.581 1.278 -43.414 1.00 75.88 110 ALA A N 1
ATOM 861 C CA . ALA A 1 110 ? 21.412 0.715 -42.743 1.00 75.88 110 ALA A CA 1
ATOM 862 C C . ALA A 1 110 ? 21.754 0.145 -41.357 1.00 75.88 110 ALA A C 1
ATOM 864 O O . ALA A 1 110 ? 20.999 0.350 -40.405 1.00 75.88 110 ALA A O 1
ATOM 865 N N . TYR A 1 111 ? 22.903 -0.521 -41.213 1.00 77.75 111 TYR A N 1
ATOM 866 C CA . TYR A 1 111 ? 23.378 -1.032 -39.928 1.00 77.75 111 TYR A CA 1
ATOM 867 C C . TYR A 1 111 ? 23.668 0.102 -38.936 1.00 77.75 111 TYR A C 1
ATOM 869 O O . TYR A 1 111 ? 23.210 0.063 -37.792 1.00 77.75 111 TYR A O 1
ATOM 877 N N . HIS A 1 112 ? 24.380 1.147 -39.367 1.00 75.75 112 HIS A N 1
ATOM 878 C CA . HIS A 1 112 ? 24.689 2.288 -38.505 1.00 75.75 112 HIS A CA 1
ATOM 879 C C . HIS A 1 112 ? 23.429 3.037 -38.054 1.00 75.75 112 HIS A C 1
ATOM 881 O O . HIS A 1 112 ? 23.295 3.337 -36.865 1.00 75.75 112 HIS A O 1
ATOM 887 N N . LEU A 1 113 ? 22.479 3.269 -38.963 1.00 79.25 113 LEU A N 1
ATOM 888 C CA . LEU A 1 113 ? 21.193 3.890 -38.639 1.00 79.25 113 LEU A CA 1
ATOM 889 C C . LEU A 1 113 ? 20.351 3.012 -37.703 1.00 79.25 113 LEU A C 1
ATOM 891 O O . LEU A 1 113 ? 19.800 3.513 -36.721 1.00 79.25 113 LEU A O 1
ATOM 895 N N . ALA A 1 114 ? 20.293 1.700 -37.948 1.00 80.19 114 ALA A N 1
ATOM 896 C CA . ALA A 1 114 ? 19.564 0.763 -37.095 1.00 80.19 114 ALA A CA 1
ATOM 897 C C . ALA A 1 114 ? 20.116 0.752 -35.661 1.00 80.19 114 ALA A C 1
ATOM 899 O O . ALA A 1 114 ? 19.350 0.823 -34.697 1.00 80.19 114 ALA A O 1
ATOM 900 N N . VAL A 1 115 ? 21.443 0.744 -35.503 1.00 78.69 115 VAL A N 1
ATOM 901 C CA . VAL A 1 115 ? 22.088 0.819 -34.185 1.00 78.69 115 VAL A CA 1
ATOM 902 C C . VAL A 1 115 ? 21.748 2.141 -33.496 1.00 78.69 115 VAL A C 1
ATOM 904 O O . VAL A 1 115 ? 21.320 2.132 -32.342 1.00 78.69 115 VAL A O 1
ATOM 907 N N . GLN A 1 116 ? 21.854 3.269 -34.197 1.00 80.75 116 GLN A N 1
ATOM 908 C CA . GLN A 1 116 ? 21.561 4.591 -33.637 1.00 80.75 116 GLN A CA 1
ATOM 909 C C . GLN A 1 116 ? 20.106 4.733 -33.169 1.00 80.75 116 GLN A C 1
ATOM 911 O O . GLN A 1 116 ? 19.862 5.247 -32.079 1.00 80.75 116 GLN A O 1
ATOM 916 N N . VAL A 1 117 ? 19.143 4.231 -33.945 1.00 84.25 117 VAL A N 1
ATOM 917 C CA . VAL A 1 117 ? 17.716 4.264 -33.585 1.00 84.25 117 VAL A CA 1
ATOM 918 C C . VAL A 1 117 ? 17.387 3.267 -32.470 1.00 84.25 117 VAL A C 1
ATOM 920 O O . VAL A 1 117 ? 16.549 3.555 -31.615 1.00 84.25 117 VAL A O 1
ATOM 923 N N . SER A 1 118 ? 18.064 2.117 -32.415 1.00 83.62 118 SER A N 1
ATOM 924 C CA . SER A 1 118 ? 17.815 1.108 -31.379 1.00 83.62 118 SER A CA 1
ATOM 925 C C . SER A 1 118 ? 18.208 1.571 -29.972 1.00 83.62 118 SER A C 1
ATOM 927 O O . SER A 1 118 ? 17.524 1.219 -29.013 1.00 83.62 118 SER A O 1
ATOM 929 N N . ILE A 1 119 ? 19.255 2.396 -29.826 1.00 83.94 119 ILE A N 1
ATOM 930 C CA . ILE A 1 119 ? 19.764 2.855 -28.520 1.00 83.94 119 ILE A CA 1
ATOM 931 C C . ILE A 1 119 ? 18.665 3.535 -27.676 1.00 83.94 119 ILE A C 1
ATOM 933 O O . ILE A 1 119 ? 18.406 3.067 -26.563 1.00 83.94 119 ILE A O 1
ATOM 937 N N . PRO A 1 120 ? 17.979 4.596 -28.153 1.00 86.31 120 PRO A N 1
ATOM 938 C CA . PRO A 1 120 ? 16.938 5.261 -27.371 1.00 86.31 120 PRO A CA 1
ATOM 939 C C . PRO A 1 120 ? 15.691 4.396 -27.162 1.00 86.31 120 PRO A C 1
ATOM 941 O O . PRO A 1 120 ? 15.057 4.489 -26.110 1.00 86.31 120 PRO A O 1
ATOM 944 N N . VAL A 1 121 ? 15.351 3.529 -28.119 1.00 86.75 121 VAL A N 1
ATOM 945 C CA . VAL A 1 121 ? 14.193 2.627 -28.011 1.00 86.75 121 VAL A CA 1
ATOM 946 C C . VAL A 1 121 ? 14.426 1.567 -26.934 1.00 86.75 121 VAL A C 1
ATOM 948 O O . VAL A 1 121 ? 13.573 1.362 -26.068 1.00 86.75 121 VAL A O 1
ATOM 951 N N . VAL A 1 122 ? 15.601 0.933 -26.935 1.00 85.44 122 VAL A N 1
ATOM 952 C CA . VAL A 1 122 ? 15.986 -0.056 -25.922 1.00 85.44 122 VAL A CA 1
ATOM 953 C C . VAL A 1 122 ? 16.088 0.604 -24.549 1.00 85.44 122 VAL A C 1
ATOM 955 O O . VAL A 1 122 ? 15.586 0.045 -23.576 1.00 85.44 122 VAL A O 1
ATOM 958 N N . ALA A 1 123 ? 16.659 1.810 -24.456 1.00 83.75 123 ALA A N 1
ATOM 959 C CA . ALA A 1 123 ? 16.740 2.552 -23.198 1.00 83.75 123 ALA A CA 1
ATOM 960 C C . ALA A 1 123 ? 15.351 2.885 -22.616 1.00 83.75 123 ALA A C 1
ATOM 962 O O . ALA A 1 123 ? 15.126 2.690 -21.417 1.00 83.75 123 ALA A O 1
ATOM 963 N N . LEU A 1 124 ? 14.404 3.328 -23.453 1.00 87.25 124 LEU A N 1
ATOM 964 C CA . LEU A 1 124 ? 13.008 3.573 -23.068 1.00 87.25 124 LEU A CA 1
ATOM 965 C C . LEU A 1 124 ? 12.356 2.297 -22.528 1.00 87.25 124 LEU A C 1
ATOM 967 O O . LEU A 1 124 ? 11.802 2.302 -21.429 1.00 87.25 124 LEU A O 1
ATOM 971 N N . PHE A 1 125 ? 12.435 1.198 -23.280 1.00 86.75 125 PHE A N 1
ATOM 972 C CA . PHE A 1 125 ? 11.785 -0.049 -22.886 1.00 86.75 125 PHE A CA 1
ATOM 973 C C . PHE A 1 125 ? 12.404 -0.633 -21.613 1.00 86.75 125 PHE A C 1
ATOM 975 O O . PHE A 1 125 ? 11.687 -1.040 -20.702 1.00 86.75 125 PHE A O 1
ATOM 982 N N . PHE A 1 126 ? 13.735 -0.616 -21.512 1.00 85.12 126 PHE A N 1
ATOM 983 C CA . PHE A 1 126 ? 14.466 -1.137 -20.362 1.00 85.12 126 PHE A CA 1
ATOM 984 C C . PHE A 1 126 ? 14.130 -0.385 -19.071 1.00 85.12 126 PHE A C 1
ATOM 986 O O . PHE A 1 126 ? 13.889 -1.019 -18.044 1.00 85.12 126 PHE A O 1
ATOM 993 N N . THR A 1 127 ? 14.095 0.949 -19.111 1.00 83.94 127 THR A N 1
ATOM 994 C CA . THR A 1 127 ? 13.768 1.780 -17.938 1.00 83.94 127 THR A CA 1
ATOM 995 C C . THR A 1 127 ? 12.312 1.634 -17.520 1.00 83.94 127 THR A C 1
ATOM 997 O O . THR A 1 127 ? 12.041 1.468 -16.331 1.00 83.94 127 THR A O 1
ATOM 1000 N N . TRP A 1 128 ? 11.380 1.625 -18.477 1.00 85.69 128 TRP A N 1
ATOM 1001 C CA . TRP A 1 128 ? 9.973 1.339 -18.201 1.00 85.69 128 TRP A CA 1
ATOM 1002 C C . TRP A 1 128 ? 9.799 -0.044 -17.558 1.00 85.69 128 TRP A C 1
ATOM 1004 O O . TRP A 1 128 ? 9.190 -0.153 -16.494 1.00 85.69 128 TRP A O 1
ATOM 1014 N N . PHE A 1 129 ? 10.405 -1.079 -18.147 1.00 85.44 129 PHE A N 1
ATOM 1015 C CA . PHE A 1 129 ? 10.325 -2.451 -17.653 1.00 85.44 129 PHE A CA 1
ATOM 1016 C C . PHE A 1 129 ? 10.936 -2.607 -16.255 1.00 85.44 129 PHE A C 1
ATOM 1018 O O . PHE A 1 129 ? 10.328 -3.241 -15.400 1.00 85.44 129 PHE A O 1
ATOM 1025 N N . HIS A 1 130 ? 12.100 -2.007 -15.981 1.00 83.50 130 HIS A N 1
ATOM 1026 C CA . HIS A 1 130 ? 12.728 -2.084 -14.656 1.00 83.50 130 HIS A CA 1
ATOM 1027 C C . HIS A 1 130 ? 11.902 -1.388 -13.574 1.00 83.50 130 HIS A C 1
ATOM 1029 O O . HIS A 1 130 ? 11.811 -1.899 -12.461 1.00 83.50 130 HIS A O 1
ATOM 1035 N N . ILE A 1 131 ? 11.287 -0.243 -13.885 1.00 84.25 131 ILE A N 1
ATOM 1036 C CA . ILE A 1 131 ? 10.415 0.472 -12.944 1.00 84.25 131 ILE A CA 1
ATOM 1037 C C . ILE A 1 131 ? 9.138 -0.329 -12.679 1.00 84.25 131 ILE A C 1
ATOM 1039 O O . ILE A 1 131 ? 8.764 -0.511 -11.520 1.00 84.25 131 ILE A O 1
ATOM 1043 N N . TRP A 1 132 ? 8.508 -0.854 -13.731 1.00 86.06 132 TRP A N 1
ATOM 1044 C CA . TRP A 1 132 ? 7.358 -1.749 -13.612 1.00 86.06 132 TRP A CA 1
ATOM 1045 C C . TRP A 1 132 ? 7.697 -2.986 -12.765 1.00 86.06 132 TRP A C 1
ATOM 1047 O O . TRP A 1 132 ? 6.996 -3.302 -11.801 1.00 86.06 132 TRP A O 1
ATOM 1057 N N . LEU A 1 133 ? 8.830 -3.634 -13.053 1.00 85.69 133 LEU A N 1
ATOM 1058 C CA . LEU A 1 133 ? 9.315 -4.791 -12.307 1.00 85.69 133 LEU A CA 1
ATOM 1059 C C . LEU A 1 133 ? 9.577 -4.435 -10.841 1.00 85.69 133 LEU A C 1
ATOM 1061 O O . LEU A 1 133 ? 9.193 -5.201 -9.963 1.00 85.69 133 LEU A O 1
ATOM 1065 N N . ALA A 1 134 ? 10.173 -3.272 -10.561 1.00 85.88 134 ALA A N 1
ATOM 1066 C CA . ALA A 1 134 ? 10.445 -2.803 -9.204 1.00 85.88 134 ALA A CA 1
ATOM 1067 C C . ALA A 1 134 ? 9.160 -2.598 -8.383 1.00 85.88 134 ALA A C 1
ATOM 1069 O O . ALA A 1 134 ? 9.116 -2.974 -7.210 1.00 85.88 134 ALA A O 1
ATOM 1070 N N . ILE A 1 135 ? 8.103 -2.051 -8.992 1.00 85.12 135 ILE A N 1
ATOM 1071 C CA . ILE A 1 135 ? 6.789 -1.904 -8.346 1.00 85.12 135 ILE A CA 1
ATOM 1072 C C . ILE A 1 135 ? 6.219 -3.288 -8.019 1.00 85.12 135 ILE A C 1
ATOM 1074 O O . ILE A 1 135 ? 5.791 -3.534 -6.890 1.00 85.12 135 ILE A O 1
ATOM 1078 N N . GLN A 1 136 ? 6.305 -4.230 -8.956 1.00 84.94 136 GLN A N 1
ATOM 1079 C CA . GLN A 1 136 ? 5.824 -5.596 -8.753 1.00 84.94 136 GLN A CA 1
ATOM 1080 C C . GLN A 1 136 ? 6.599 -6.337 -7.659 1.00 84.94 136 GLN A C 1
ATOM 1082 O O . GLN A 1 136 ? 6.013 -6.959 -6.772 1.00 84.94 136 GLN A O 1
ATOM 1087 N N . MET A 1 137 ? 7.917 -6.174 -7.659 1.00 85.88 137 MET A N 1
ATOM 1088 C CA . MET A 1 137 ? 8.858 -6.657 -6.652 1.00 85.88 137 MET A CA 1
ATOM 1089 C C . MET A 1 137 ? 8.630 -6.065 -5.255 1.00 85.88 137 MET A C 1
ATOM 1091 O O . MET A 1 137 ? 9.003 -6.671 -4.253 1.00 85.88 137 MET A O 1
ATOM 1095 N N . MET A 1 138 ? 8.022 -4.883 -5.153 1.00 86.62 138 MET A N 1
ATOM 1096 C CA . MET A 1 138 ? 7.706 -4.263 -3.868 1.00 86.62 138 MET A CA 1
ATOM 1097 C C . MET A 1 138 ? 6.549 -4.976 -3.151 1.00 86.62 138 MET A C 1
ATOM 1099 O O . MET A 1 138 ? 6.532 -5.044 -1.917 1.00 86.62 138 MET A O 1
ATOM 1103 N N . PHE A 1 139 ? 5.601 -5.515 -3.917 1.00 86.25 139 PHE A N 1
ATOM 1104 C CA . PHE A 1 139 ? 4.354 -6.096 -3.421 1.00 86.25 139 PHE A CA 1
ATOM 1105 C C . PHE A 1 139 ? 4.330 -7.625 -3.453 1.00 86.25 139 PHE A C 1
ATOM 1107 O O . PHE A 1 139 ? 3.664 -8.244 -2.622 1.00 86.25 139 PHE A O 1
ATOM 1114 N N . LEU A 1 140 ? 5.069 -8.239 -4.377 1.00 84.69 140 LEU A N 1
ATOM 1115 C CA . LEU A 1 140 ? 5.160 -9.683 -4.541 1.00 84.69 140 LEU A CA 1
ATOM 1116 C C . LEU A 1 140 ? 6.581 -10.184 -4.261 1.00 84.69 140 LEU A C 1
ATOM 1118 O O . LEU A 1 140 ? 7.563 -9.505 -4.572 1.00 84.69 140 LEU A O 1
ATOM 1122 N N . PRO A 1 141 ? 6.721 -11.407 -3.726 1.00 84.88 141 PRO A N 1
ATOM 1123 C CA . PRO A 1 141 ? 5.698 -12.323 -3.232 1.00 84.88 141 PRO A CA 1
ATOM 1124 C C . PRO A 1 141 ? 5.220 -11.930 -1.825 1.00 84.88 141 PRO A C 1
ATOM 1126 O O . PRO A 1 141 ? 5.952 -11.316 -1.043 1.00 84.88 141 PRO A O 1
ATOM 1129 N N . LEU A 1 142 ? 3.972 -12.297 -1.511 1.00 80.94 142 LEU A N 1
ATOM 1130 C CA . LEU A 1 142 ? 3.326 -12.046 -0.212 1.00 80.94 142 LEU A CA 1
ATOM 1131 C C . LEU A 1 142 ? 4.040 -12.786 0.930 1.00 80.94 142 LEU A C 1
ATOM 1133 O O . LEU A 1 142 ? 4.301 -12.232 2.006 1.00 80.94 142 LEU A O 1
ATOM 1137 N N . HIS A 1 143 ? 4.384 -14.043 0.674 1.00 81.06 143 HIS A N 1
ATOM 1138 C CA . HIS A 1 143 ? 5.140 -14.900 1.575 1.00 81.06 143 HIS A CA 1
ATOM 1139 C C . HIS A 1 143 ? 6.600 -14.954 1.134 1.00 81.06 143 HIS A C 1
ATOM 1141 O O . HIS A 1 143 ? 6.911 -14.735 -0.035 1.00 81.06 143 HIS A O 1
ATOM 1147 N N . PHE A 1 144 ? 7.499 -15.196 2.084 1.00 81.06 144 PHE A N 1
ATOM 1148 C CA . PHE A 1 144 ? 8.916 -15.339 1.786 1.00 81.06 144 PHE A CA 1
ATOM 1149 C C . PHE A 1 144 ? 9.139 -16.588 0.929 1.00 81.06 144 PHE A C 1
ATOM 1151 O O . PHE A 1 144 ? 8.691 -17.672 1.293 1.00 81.06 144 PHE A O 1
ATOM 1158 N N . ILE A 1 145 ? 9.825 -16.424 -0.201 1.00 79.06 145 ILE A N 1
ATOM 1159 C CA . ILE A 1 145 ? 10.238 -17.525 -1.071 1.00 79.06 145 ILE A CA 1
ATOM 1160 C C . ILE A 1 145 ? 11.762 -17.592 -1.007 1.00 79.06 145 ILE A C 1
ATOM 1162 O O . ILE A 1 145 ? 12.438 -16.681 -1.480 1.00 79.06 145 ILE A O 1
ATOM 1166 N N . GLY A 1 146 ? 12.325 -18.639 -0.409 1.00 77.06 146 GLY A N 1
ATOM 1167 C CA . GLY A 1 146 ? 13.773 -18.754 -0.256 1.00 77.06 146 GLY A CA 1
ATOM 1168 C C . GLY A 1 146 ? 14.220 -20.045 0.408 1.00 77.06 146 GLY A C 1
ATOM 1169 O O . GLY A 1 146 ? 13.419 -20.758 1.003 1.00 77.06 146 GLY A O 1
ATOM 1170 N N . VAL A 1 147 ? 15.518 -20.324 0.300 1.00 74.06 147 VAL A N 1
ATOM 1171 C CA . VAL A 1 147 ? 16.148 -21.552 0.813 1.00 74.06 147 VAL A CA 1
ATOM 1172 C C . VAL A 1 147 ? 16.430 -21.441 2.313 1.00 74.06 147 VAL A C 1
ATOM 1174 O O . VAL A 1 147 ? 16.402 -22.437 3.029 1.00 74.06 147 VAL A O 1
ATOM 1177 N N . TRP A 1 148 ? 16.684 -20.226 2.809 1.00 71.56 148 TRP A N 1
ATOM 1178 C CA . TRP A 1 148 ? 16.996 -19.991 4.216 1.00 71.56 148 TRP A CA 1
ATOM 1179 C C . TRP A 1 148 ? 16.455 -18.648 4.702 1.00 71.56 148 TRP A C 1
ATOM 1181 O O . TRP A 1 148 ? 16.651 -17.623 4.047 1.00 71.56 148 TRP A O 1
ATOM 1191 N N . GLN A 1 149 ? 15.819 -18.653 5.876 1.00 76.31 149 GLN A N 1
ATOM 1192 C CA . GLN A 1 149 ? 15.270 -17.474 6.544 1.00 76.31 149 GLN A CA 1
ATOM 1193 C C . GLN A 1 149 ? 15.728 -17.445 8.003 1.00 76.31 149 GLN A C 1
ATOM 1195 O O . GLN A 1 149 ? 15.616 -18.434 8.725 1.00 76.31 149 GLN A O 1
ATOM 1200 N N . TYR A 1 150 ? 16.210 -16.293 8.467 1.00 71.25 150 TYR A N 1
ATOM 1201 C CA . TYR A 1 150 ? 16.540 -16.090 9.872 1.00 71.25 150 TYR A CA 1
ATOM 1202 C C . TYR A 1 150 ? 15.280 -15.731 10.671 1.00 71.25 150 TYR A C 1
ATOM 1204 O O . TYR A 1 150 ? 14.709 -14.651 10.483 1.00 71.25 150 TYR A O 1
ATOM 1212 N N . LYS A 1 151 ? 14.863 -16.628 11.578 1.00 62.62 151 LYS A N 1
ATOM 1213 C CA . LYS A 1 151 ? 13.818 -16.407 12.604 1.00 62.62 151 LYS A CA 1
ATOM 1214 C C . LYS A 1 151 ? 12.563 -15.683 12.087 1.00 62.62 151 LYS A C 1
ATOM 1216 O O . LYS A 1 151 ? 12.150 -14.684 12.667 1.00 62.62 151 LYS A O 1
ATOM 1221 N N . ASP A 1 152 ? 12.029 -16.102 10.941 1.00 62.81 152 ASP A N 1
ATOM 1222 C CA . ASP A 1 152 ? 10.821 -15.530 10.322 1.00 62.81 152 ASP A CA 1
ATOM 1223 C C . ASP A 1 152 ? 10.848 -14.015 10.017 1.00 62.81 152 ASP A C 1
ATOM 1225 O O . ASP A 1 152 ? 9.855 -13.434 9.587 1.00 62.81 152 ASP A O 1
ATOM 1229 N N . THR A 1 153 ? 12.010 -13.361 10.112 1.00 62.28 153 THR A N 1
ATOM 1230 C CA . THR A 1 153 ? 12.164 -11.908 9.877 1.00 62.28 153 THR A CA 1
ATOM 1231 C C . THR A 1 153 ? 12.151 -11.504 8.394 1.00 62.28 153 THR A C 1
ATOM 1233 O O . THR A 1 153 ? 12.196 -10.317 8.052 1.00 62.28 153 THR A O 1
ATOM 1236 N N . GLY A 1 154 ? 12.139 -12.487 7.488 1.00 61.06 154 GLY A N 1
ATOM 1237 C CA . GLY A 1 154 ? 12.255 -12.278 6.040 1.00 61.06 154 GLY A CA 1
ATOM 1238 C C . GLY A 1 154 ? 13.656 -11.811 5.628 1.00 61.06 154 GLY A C 1
ATOM 1239 O O . GLY A 1 154 ? 13.844 -11.287 4.533 1.00 61.06 154 GLY A O 1
ATOM 1240 N N . VAL A 1 155 ? 14.635 -11.930 6.533 1.00 63.72 155 VAL A N 1
ATOM 1241 C CA . VAL A 1 155 ? 16.062 -11.704 6.289 1.00 63.72 155 VAL A CA 1
ATOM 1242 C C . VAL A 1 155 ? 16.686 -13.076 6.024 1.00 63.72 155 VAL A C 1
ATOM 1244 O O . VAL A 1 155 ? 16.611 -13.953 6.882 1.00 63.72 155 VAL A O 1
ATOM 1247 N N . GLY A 1 156 ? 17.260 -13.289 4.844 1.00 71.12 156 GLY A N 1
ATOM 1248 C CA . GLY A 1 156 ? 17.834 -14.576 4.455 1.00 71.12 156 GLY A CA 1
ATOM 1249 C C . GLY A 1 156 ? 18.116 -14.653 2.957 1.00 71.12 156 GLY A C 1
ATOM 1250 O O . GLY A 1 156 ? 18.012 -13.646 2.254 1.00 71.12 156 GLY A O 1
ATOM 1251 N N . VAL A 1 157 ? 18.457 -15.849 2.473 1.00 77.25 157 VAL A N 1
ATOM 1252 C CA . VAL A 1 157 ? 18.611 -16.125 1.037 1.00 77.25 157 VAL A CA 1
ATOM 1253 C C . VAL A 1 157 ? 17.233 -16.448 0.478 1.00 77.25 157 VAL A C 1
ATOM 1255 O O . VAL A 1 157 ? 16.803 -17.602 0.414 1.00 77.25 157 VAL A O 1
ATOM 1258 N N . GLY A 1 158 ? 16.515 -15.390 0.130 1.00 78.94 158 GLY A N 1
ATOM 1259 C CA . GLY A 1 158 ? 15.192 -15.466 -0.458 1.00 78.94 158 GLY A CA 1
ATOM 1260 C C . GLY A 1 158 ? 14.665 -14.099 -0.837 1.00 78.94 158 GLY A C 1
ATOM 1261 O O . GLY A 1 158 ? 15.297 -13.066 -0.611 1.00 78.94 158 GLY A O 1
ATOM 1262 N N . TRP A 1 159 ? 13.486 -14.115 -1.430 1.00 79.31 159 TRP A N 1
ATOM 1263 C CA . TRP A 1 159 ? 12.834 -12.957 -1.986 1.00 79.31 159 TRP A CA 1
ATOM 1264 C C . TRP A 1 159 ? 11.447 -12.794 -1.357 1.00 79.31 159 TRP A C 1
ATOM 1266 O O . TRP A 1 159 ? 10.654 -13.733 -1.274 1.00 79.31 159 TRP A O 1
ATOM 1276 N N . GLN A 1 160 ? 11.163 -11.582 -0.888 1.00 84.44 160 GLN A N 1
ATOM 1277 C CA . GLN A 1 160 ? 9.856 -11.183 -0.379 1.00 84.44 160 GLN A CA 1
ATOM 1278 C C . GLN A 1 160 ? 9.632 -9.709 -0.688 1.00 84.44 160 GLN A C 1
ATOM 1280 O O . GLN A 1 160 ? 10.554 -8.903 -0.530 1.00 84.44 160 GLN A O 1
ATOM 1285 N N . GLY A 1 161 ? 8.398 -9.357 -1.054 1.00 85.69 161 GLY A N 1
ATOM 1286 C CA . GLY A 1 161 ? 8.025 -7.965 -1.262 1.00 85.69 161 GLY A CA 1
ATOM 1287 C C . GLY A 1 161 ? 8.322 -7.101 -0.031 1.00 85.69 161 GLY A C 1
ATOM 1288 O O . GLY A 1 161 ? 8.119 -7.510 1.118 1.00 85.69 161 GLY A O 1
ATOM 1289 N N . VAL A 1 162 ? 8.795 -5.876 -0.257 1.00 86.50 162 VAL A N 1
ATOM 1290 C CA . VAL A 1 162 ? 9.155 -4.934 0.816 1.00 86.50 162 VAL A CA 1
ATOM 1291 C C . VAL A 1 162 ? 7.943 -4.581 1.687 1.00 86.50 162 VAL A C 1
ATOM 1293 O O . VAL A 1 162 ? 8.079 -4.487 2.911 1.00 86.50 162 VAL A O 1
ATOM 1296 N N . VAL A 1 163 ? 6.762 -4.419 1.080 1.00 87.12 163 VAL A N 1
ATOM 1297 C CA . VAL A 1 163 ? 5.504 -4.095 1.776 1.00 87.12 163 VAL A CA 1
ATOM 1298 C C . VAL A 1 163 ? 5.036 -5.241 2.683 1.00 87.12 163 VAL A C 1
ATOM 1300 O O . VAL A 1 163 ? 4.889 -4.995 3.884 1.00 87.12 163 VAL A O 1
ATOM 1303 N N . PRO A 1 164 ? 4.863 -6.493 2.204 1.00 86.25 164 PRO A N 1
ATOM 1304 C CA . PRO A 1 164 ? 4.462 -7.602 3.073 1.00 86.25 164 PRO A CA 1
ATOM 1305 C C . PRO A 1 164 ? 5.507 -7.926 4.151 1.00 86.25 164 PRO A C 1
ATOM 1307 O O . PRO A 1 164 ? 5.138 -8.273 5.276 1.00 86.25 164 PRO A O 1
ATOM 1310 N N . ARG A 1 165 ? 6.804 -7.747 3.860 1.00 85.88 165 ARG A N 1
ATOM 1311 C CA . ARG A 1 165 ? 7.881 -7.925 4.847 1.00 85.88 165 ARG A CA 1
ATOM 1312 C C . ARG A 1 165 ? 7.816 -6.899 5.981 1.00 85.88 165 ARG A C 1
ATOM 1314 O O . ARG A 1 165 ? 8.060 -7.239 7.133 1.00 85.88 165 ARG A O 1
ATOM 1321 N N . LYS A 1 166 ? 7.477 -5.642 5.677 1.00 87.12 166 LYS A N 1
ATOM 1322 C CA . LYS A 1 166 ? 7.357 -4.549 6.662 1.00 87.12 166 LYS A CA 1
ATOM 1323 C C . LYS A 1 166 ? 5.900 -4.218 7.007 1.00 87.12 166 LYS A C 1
ATOM 1325 O O . LYS A 1 166 ? 5.616 -3.083 7.398 1.00 87.12 166 LYS A O 1
ATOM 1330 N N . CYS A 1 167 ? 4.998 -5.199 6.910 1.00 86.50 167 CYS A N 1
ATOM 1331 C CA . CYS A 1 167 ? 3.552 -5.004 7.045 1.00 86.50 167 CYS A CA 1
ATOM 1332 C C . CYS A 1 167 ? 3.155 -4.265 8.330 1.00 86.50 167 CYS A C 1
ATOM 1334 O O . CYS A 1 167 ? 2.411 -3.297 8.255 1.00 86.50 167 CYS A O 1
ATOM 1336 N N . MET A 1 168 ? 3.714 -4.626 9.490 1.00 86.44 168 MET A N 1
ATOM 1337 C CA . MET A 1 168 ? 3.386 -3.983 10.772 1.00 86.44 168 MET A CA 1
ATOM 1338 C C . MET A 1 168 ? 3.716 -2.491 10.793 1.00 86.44 168 MET A C 1
ATOM 1340 O O . MET A 1 168 ? 2.889 -1.673 11.195 1.00 86.44 168 MET A O 1
ATOM 1344 N N . LYS A 1 169 ? 4.908 -2.117 10.319 1.00 86.25 169 LYS A N 1
ATOM 1345 C CA . LYS A 1 169 ? 5.325 -0.712 10.273 1.00 86.25 169 LYS A CA 1
ATOM 1346 C C . LYS A 1 169 ? 4.506 0.074 9.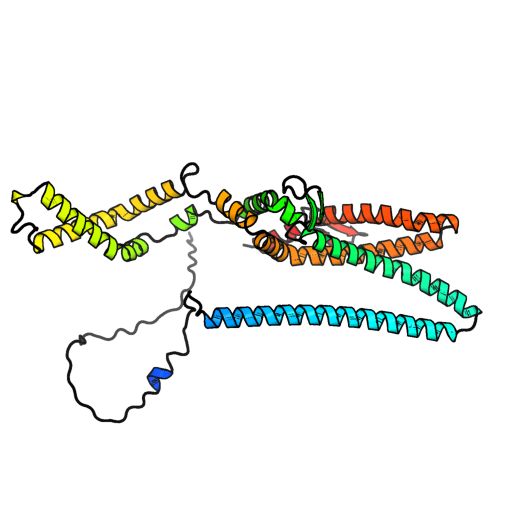247 1.00 86.25 169 LYS A C 1
ATOM 1348 O O . LYS A 1 169 ? 4.119 1.204 9.525 1.00 86.25 169 LYS A O 1
ATOM 1353 N N . MET A 1 170 ? 4.237 -0.525 8.087 1.00 86.06 170 MET A N 1
ATOM 1354 C CA . MET A 1 170 ? 3.462 0.109 7.017 1.00 86.06 170 MET A CA 1
ATOM 1355 C C . MET A 1 170 ? 1.990 0.282 7.392 1.00 86.06 170 MET A C 1
ATOM 1357 O O . MET A 1 170 ? 1.456 1.368 7.203 1.00 86.06 170 MET A O 1
ATOM 1361 N N . ALA A 1 171 ? 1.359 -0.731 7.989 1.00 86.44 171 ALA A N 1
ATOM 1362 C CA . ALA A 1 171 ? -0.019 -0.664 8.470 1.00 86.44 171 ALA A CA 1
ATOM 1363 C C . ALA A 1 171 ? -0.179 0.392 9.570 1.00 86.44 171 ALA A C 1
ATOM 1365 O O . ALA A 1 171 ? -1.086 1.216 9.499 1.00 86.44 171 ALA A O 1
ATOM 1366 N N . LYS A 1 172 ? 0.747 0.436 10.540 1.00 86.25 172 LYS A N 1
ATOM 1367 C CA . LYS A 1 172 ? 0.746 1.466 11.587 1.00 86.25 172 LYS A CA 1
ATOM 1368 C C . LYS A 1 172 ? 0.876 2.873 11.002 1.00 86.25 172 LYS A C 1
ATOM 1370 O O . LYS A 1 172 ? 0.129 3.758 11.399 1.00 86.25 172 LYS A O 1
ATOM 1375 N N . MET A 1 173 ? 1.783 3.073 10.044 1.00 83.50 173 MET A N 1
ATOM 1376 C CA . MET A 1 173 ? 1.964 4.372 9.390 1.00 83.50 173 MET A CA 1
ATOM 1377 C C . MET A 1 173 ? 0.732 4.772 8.568 1.00 83.50 173 MET A C 1
ATOM 1379 O O . MET A 1 173 ? 0.250 5.892 8.691 1.00 83.50 173 MET A O 1
ATOM 1383 N N . ALA A 1 174 ? 0.189 3.849 7.769 1.00 82.38 174 ALA A N 1
ATOM 1384 C CA . ALA A 1 174 ? -1.014 4.085 6.977 1.00 82.38 174 ALA A CA 1
ATOM 1385 C C . ALA A 1 174 ? -2.203 4.462 7.868 1.00 82.38 174 ALA A C 1
ATOM 1387 O O . ALA A 1 174 ? -2.893 5.441 7.592 1.00 82.38 174 ALA A O 1
ATOM 1388 N N . PHE A 1 175 ? -2.392 3.741 8.974 1.00 81.88 175 PHE A N 1
ATOM 1389 C CA . PHE A 1 175 ? -3.424 4.044 9.955 1.00 81.88 175 PHE A CA 1
ATOM 1390 C C . PHE A 1 175 ? -3.212 5.411 10.617 1.00 81.88 175 PHE A C 1
ATOM 1392 O O . PHE A 1 175 ? -4.144 6.204 10.677 1.00 81.88 175 PHE A O 1
ATOM 1399 N N . GLN A 1 176 ? -1.989 5.738 11.048 1.00 82.25 176 GLN A N 1
ATOM 1400 C CA . GLN A 1 176 ? -1.667 7.054 11.618 1.00 82.25 176 GLN A CA 1
ATOM 1401 C C . GLN A 1 176 ? -1.947 8.199 10.636 1.00 82.25 176 GLN A C 1
ATOM 1403 O O . GLN A 1 176 ? -2.463 9.238 11.039 1.00 82.25 176 GLN A O 1
ATOM 1408 N N . CYS A 1 177 ? -1.659 8.005 9.347 1.00 80.62 177 CYS A N 1
ATOM 1409 C CA . CYS A 1 177 ? -1.985 8.977 8.305 1.00 80.62 177 CYS A CA 1
ATOM 1410 C C . CYS A 1 177 ? -3.493 9.082 8.036 1.00 80.62 177 CYS A C 1
ATOM 1412 O O . CYS A 1 177 ? -3.975 10.161 7.698 1.00 80.62 177 CYS A O 1
ATOM 1414 N N . ALA A 1 178 ? -4.235 7.982 8.173 1.00 76.94 178 ALA A N 1
ATOM 1415 C CA . ALA A 1 178 ? -5.679 7.947 7.969 1.00 76.94 178 ALA A CA 1
ATOM 1416 C C . ALA A 1 178 ? -6.474 8.408 9.202 1.00 76.94 178 ALA A C 1
ATOM 1418 O O . ALA A 1 178 ? -7.606 8.857 9.053 1.00 76.94 178 ALA A O 1
ATOM 1419 N N . ARG A 1 179 ? -5.891 8.350 10.408 1.00 77.31 179 ARG A N 1
ATOM 1420 C CA . ARG A 1 179 ? -6.543 8.677 11.685 1.00 77.31 179 ARG A CA 1
ATOM 1421 C C . ARG A 1 179 ? -7.271 10.028 11.704 1.00 77.31 179 ARG A C 1
ATOM 1423 O O . ARG A 1 179 ? -8.375 10.048 12.227 1.00 77.31 179 ARG A O 1
ATOM 1430 N N . PRO A 1 180 ? -6.747 11.127 11.127 1.00 78.75 180 PRO A N 1
ATOM 1431 C CA . PRO A 1 180 ? -7.472 12.401 11.099 1.00 78.75 180 PRO A CA 1
ATOM 1432 C C . PRO A 1 180 ? -8.770 12.366 10.277 1.00 78.75 180 PRO A C 1
ATOM 1434 O O . PRO A 1 180 ? -9.639 13.207 10.476 1.00 78.75 180 PRO A O 1
ATOM 1437 N N . TYR A 1 181 ? -8.888 11.418 9.345 1.00 77.44 181 TYR A N 1
ATOM 1438 C CA . TYR A 1 181 ? -10.030 11.266 8.439 1.00 77.44 181 TYR A CA 1
ATOM 1439 C C . TYR A 1 181 ? -10.952 10.104 8.831 1.00 77.44 181 TYR A C 1
ATOM 1441 O O . TYR A 1 181 ? -12.082 10.022 8.354 1.00 77.44 181 TYR A O 1
ATOM 1449 N N . LEU A 1 182 ? -10.473 9.191 9.679 1.00 72.44 182 LEU A N 1
ATOM 1450 C CA . LEU A 1 182 ? -11.246 8.075 10.206 1.00 72.44 182 LEU A CA 1
ATOM 1451 C C . LEU A 1 182 ? -11.957 8.517 11.483 1.00 72.44 182 LEU A C 1
ATOM 1453 O O . LEU A 1 182 ? -11.310 8.873 12.465 1.00 72.44 182 LEU A O 1
ATOM 1457 N N . MET A 1 183 ? -13.288 8.444 11.481 1.00 67.25 183 MET A N 1
ATOM 1458 C CA . MET A 1 183 ? -14.057 8.603 12.714 1.00 67.25 183 MET A CA 1
ATOM 1459 C C . MET A 1 183 ? -13.690 7.493 13.692 1.00 67.25 183 MET A C 1
ATOM 1461 O O . MET A 1 183 ? -13.634 6.316 13.323 1.00 67.25 183 MET A O 1
ATOM 1465 N N . GLY A 1 184 ? -13.426 7.877 14.938 1.00 71.12 184 GLY A N 1
ATOM 1466 C CA . GLY A 1 184 ? -13.130 6.915 15.983 1.00 71.12 184 GLY A CA 1
ATOM 1467 C C . GLY A 1 184 ? -14.377 6.092 16.323 1.00 71.12 184 GLY A C 1
ATOM 1468 O O . GLY A 1 184 ? -15.502 6.557 16.133 1.00 71.12 184 GLY A O 1
ATOM 1469 N N . PRO A 1 185 ? -14.228 4.893 16.898 1.00 68.06 185 PRO A N 1
ATOM 1470 C CA . PRO A 1 185 ? -15.374 4.114 17.374 1.00 68.06 185 PRO A CA 1
ATOM 1471 C C . PRO A 1 185 ? -16.212 4.846 18.424 1.00 68.06 185 PRO A C 1
ATOM 1473 O O . PRO A 1 185 ? -17.430 4.705 18.437 1.00 68.06 185 PRO A O 1
ATOM 1476 N N . ARG A 1 186 ? -15.600 5.740 19.211 1.00 72.69 186 ARG A N 1
ATOM 1477 C CA . ARG A 1 186 ? -16.330 6.663 20.092 1.00 72.69 186 ARG A CA 1
ATOM 1478 C C . ARG A 1 186 ? -17.301 7.564 19.325 1.00 72.69 186 ARG A C 1
ATOM 1480 O O . ARG A 1 186 ? -18.414 7.783 19.788 1.00 72.69 186 ARG A O 1
ATOM 1487 N N . ASP A 1 187 ? -16.903 8.062 18.156 1.00 75.19 187 ASP A N 1
ATOM 1488 C CA . ASP A 1 187 ? -17.759 8.903 17.313 1.00 75.19 187 ASP A CA 1
ATOM 1489 C C . ASP A 1 187 ? -18.902 8.087 16.696 1.00 75.19 187 ASP A C 1
ATOM 1491 O O . ASP A 1 187 ? -20.016 8.591 16.565 1.00 75.19 187 ASP A O 1
ATOM 1495 N N . TRP A 1 188 ? -18.654 6.812 16.376 1.00 79.94 188 TRP A N 1
ATOM 1496 C CA . TRP A 1 188 ? -19.692 5.866 15.957 1.00 79.94 188 TRP A CA 1
ATOM 1497 C C . TRP A 1 188 ? -20.713 5.613 17.066 1.00 79.94 188 TRP A C 1
ATOM 1499 O O . TRP A 1 188 ? -21.907 5.784 16.841 1.00 79.94 188 TRP A O 1
ATOM 1509 N N . PHE A 1 189 ? -20.260 5.260 18.271 1.00 82.00 189 PHE A N 1
ATOM 1510 C CA . PHE A 1 189 ? -21.154 4.971 19.392 1.00 82.00 189 PHE A CA 1
ATOM 1511 C C . PHE A 1 189 ? -21.941 6.198 19.867 1.00 82.00 189 PHE A C 1
ATOM 1513 O O . PHE A 1 189 ? -23.093 6.060 20.270 1.00 82.00 189 PHE A O 1
ATOM 1520 N N . LYS A 1 190 ? -21.364 7.403 19.761 1.00 80.50 190 LYS A N 1
ATOM 1521 C CA . LYS A 1 190 ? -22.066 8.668 20.040 1.00 80.50 190 LYS A CA 1
ATOM 1522 C C . LYS A 1 190 ? -23.176 8.994 19.039 1.00 80.50 190 LYS A C 1
ATOM 1524 O O . LYS A 1 190 ? -24.062 9.772 19.368 1.00 80.50 190 LYS A O 1
ATOM 1529 N N . ARG A 1 191 ? -23.118 8.448 17.822 1.00 82.75 191 ARG A N 1
ATOM 1530 C CA . ARG A 1 191 ? -24.151 8.635 16.788 1.00 82.75 191 ARG A CA 1
ATOM 1531 C C . ARG A 1 191 ? -25.296 7.633 16.890 1.00 82.75 191 ARG A C 1
ATOM 1533 O O . ARG A 1 191 ? -26.270 7.772 16.157 1.00 82.75 191 ARG A O 1
ATOM 1540 N N . VAL A 1 192 ? -25.169 6.614 17.737 1.00 86.00 192 VAL A N 1
ATOM 1541 C CA . VAL A 1 192 ? -26.239 5.640 17.950 1.00 86.00 192 VAL A CA 1
ATOM 1542 C C . VAL A 1 192 ? -27.396 6.338 18.654 1.00 86.00 192 VAL A C 1
ATOM 1544 O O . VAL A 1 192 ? -27.216 6.903 19.730 1.00 86.00 192 VAL A O 1
ATOM 1547 N N . ASP A 1 193 ? -28.577 6.281 18.043 1.00 87.25 193 ASP A N 1
ATOM 1548 C CA . ASP A 1 193 ? -29.807 6.765 18.657 1.00 87.25 193 ASP A CA 1
ATOM 1549 C C . ASP A 1 193 ? -30.188 5.846 19.825 1.00 87.25 193 ASP A C 1
ATOM 1551 O O . ASP A 1 193 ? -30.519 4.669 19.639 1.00 87.25 193 ASP A O 1
ATOM 1555 N N . THR A 1 194 ? -30.108 6.385 21.042 1.00 87.56 194 THR A N 1
ATOM 1556 C CA . THR A 1 194 ? -30.402 5.653 22.275 1.00 87.56 194 THR A CA 1
ATOM 1557 C C . THR A 1 194 ? -31.864 5.236 22.358 1.00 87.56 194 THR A C 1
ATOM 1559 O O . THR A 1 194 ? -32.144 4.201 22.954 1.00 87.56 194 THR A O 1
ATOM 1562 N N . THR A 1 195 ? -32.782 5.970 21.722 1.00 86.88 195 THR A N 1
ATOM 1563 C CA . THR A 1 195 ? -34.217 5.645 21.725 1.00 86.88 195 THR A CA 1
ATOM 1564 C C . THR A 1 195 ? -34.499 4.406 20.876 1.00 86.88 195 THR A C 1
ATOM 1566 O O . THR A 1 195 ? -35.129 3.453 21.332 1.00 86.88 195 THR A O 1
ATOM 1569 N N . VAL A 1 196 ? -33.930 4.351 19.668 1.00 89.44 196 VAL A N 1
ATOM 1570 C CA . VAL A 1 196 ? -34.052 3.197 18.763 1.00 89.44 196 VAL A CA 1
ATOM 1571 C C . VAL A 1 196 ? -33.349 1.971 19.344 1.00 89.44 196 VAL A C 1
ATOM 1573 O O . VAL A 1 196 ? -33.850 0.849 19.228 1.00 89.44 196 VAL A O 1
ATOM 1576 N N . LEU A 1 197 ? -32.184 2.168 19.970 1.00 89.69 197 LEU A N 1
ATOM 1577 C CA . LEU A 1 197 ? -31.463 1.091 20.642 1.00 89.69 197 LEU A CA 1
ATOM 1578 C C . LEU A 1 197 ? -32.282 0.523 21.806 1.00 89.69 197 LEU A C 1
ATOM 1580 O O . LEU A 1 197 ? -32.429 -0.697 21.905 1.00 89.69 197 LEU A O 1
ATOM 1584 N N . PHE A 1 198 ? -32.856 1.396 22.637 1.00 90.12 198 PHE A N 1
ATOM 1585 C CA . PHE A 1 198 ? -33.714 0.998 23.745 1.00 90.12 198 PHE A CA 1
ATOM 1586 C C . PHE A 1 198 ? -34.948 0.237 23.257 1.00 90.12 198 PHE A C 1
ATOM 1588 O O . PHE A 1 198 ? -35.195 -0.866 23.733 1.00 90.12 198 PHE A O 1
ATOM 1595 N N . ALA A 1 199 ? -35.648 0.735 22.233 1.00 89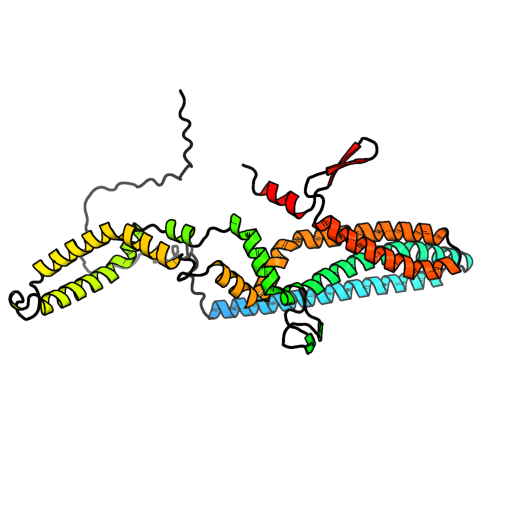.31 199 ALA A N 1
ATOM 1596 C CA . ALA A 1 199 ? -36.826 0.075 21.667 1.00 89.31 199 ALA A CA 1
ATOM 1597 C C . ALA A 1 199 ? -36.537 -1.367 21.204 1.00 89.31 199 ALA A C 1
ATOM 1599 O O . ALA A 1 199 ? -37.345 -2.272 21.412 1.00 89.31 199 ALA A O 1
ATOM 1600 N N . LYS A 1 200 ? -35.355 -1.617 20.623 1.00 92.44 200 LYS A N 1
ATOM 1601 C CA . LYS A 1 200 ? -34.930 -2.975 20.238 1.00 92.44 200 LYS A CA 1
ATOM 1602 C C . LYS A 1 200 ? -34.578 -3.858 21.435 1.00 92.44 200 LYS A C 1
ATOM 1604 O O . LYS A 1 200 ? -34.771 -5.071 21.371 1.00 92.44 200 LYS A O 1
ATOM 1609 N N . MET A 1 201 ? -34.041 -3.274 22.503 1.00 89.31 201 MET A N 1
ATOM 1610 C CA . MET A 1 201 ? -33.664 -3.994 23.722 1.00 89.31 201 MET A CA 1
ATOM 1611 C C . MET A 1 201 ? -34.836 -4.201 24.686 1.00 89.31 201 MET A C 1
ATOM 1613 O O . MET A 1 201 ? -34.792 -5.137 25.485 1.00 89.31 201 MET A O 1
ATOM 1617 N N . HIS A 1 202 ? -35.895 -3.398 24.575 1.00 90.88 202 HIS A N 1
ATOM 1618 C CA . HIS A 1 202 ? -37.082 -3.412 25.425 1.00 90.88 202 HIS A CA 1
ATOM 1619 C C . HIS A 1 202 ? -37.619 -4.823 25.729 1.00 90.88 202 HIS A C 1
ATOM 1621 O O . HIS A 1 202 ? -37.693 -5.174 26.905 1.00 90.88 202 HIS A O 1
ATOM 1627 N N . PRO A 1 203 ? -37.909 -5.704 24.743 1.00 90.62 203 PRO A N 1
ATOM 1628 C CA . PRO A 1 203 ? -38.479 -7.025 25.034 1.00 90.62 203 PRO A CA 1
ATOM 1629 C C . PRO A 1 203 ? -37.512 -7.969 25.762 1.00 90.62 203 PRO A C 1
ATOM 1631 O O . PRO A 1 203 ? -37.932 -8.972 26.344 1.00 90.62 203 PRO A O 1
ATOM 1634 N N . MET A 1 204 ? -36.203 -7.718 25.689 1.00 92.56 204 MET A N 1
ATOM 1635 C CA . MET A 1 204 ? -35.209 -8.455 26.470 1.00 92.56 204 MET A CA 1
ATOM 1636 C C . MET A 1 204 ? -35.123 -7.890 27.889 1.00 92.56 204 MET A C 1
ATOM 1638 O O . MET A 1 204 ? -35.088 -8.654 28.851 1.00 92.56 204 MET A O 1
ATOM 1642 N N . LEU A 1 205 ? -35.124 -6.564 28.011 1.00 91.25 205 LEU A N 1
ATOM 1643 C CA . LEU A 1 205 ? -35.020 -5.856 29.279 1.00 91.25 205 LEU A CA 1
ATOM 1644 C C . LEU A 1 205 ? -36.240 -6.109 30.164 1.00 91.25 205 LEU A C 1
ATOM 1646 O O . LEU A 1 205 ? -36.070 -6.454 31.327 1.00 91.25 205 LEU A O 1
ATOM 1650 N N . GLU A 1 206 ? -37.445 -6.075 29.598 1.00 91.88 206 GLU A N 1
ATOM 1651 C CA . GLU A 1 206 ? -38.689 -6.359 30.318 1.00 91.88 206 GLU A CA 1
ATOM 1652 C C . GLU A 1 206 ? -38.670 -7.767 30.932 1.00 91.88 206 GLU A C 1
ATOM 1654 O O . GLU A 1 206 ? -39.026 -7.956 32.095 1.00 91.88 206 GLU A O 1
ATOM 1659 N N . ARG A 1 207 ? -38.165 -8.764 30.191 1.00 92.06 207 ARG A N 1
ATOM 1660 C CA . ARG A 1 207 ? -37.991 -10.131 30.708 1.00 92.06 207 ARG A CA 1
ATOM 1661 C C . ARG A 1 207 ? -37.026 -10.179 31.891 1.00 92.06 207 ARG A C 1
ATOM 1663 O O . ARG A 1 207 ? -37.302 -10.871 32.870 1.00 92.06 207 ARG A O 1
ATOM 1670 N N . VAL A 1 208 ? -35.913 -9.450 31.815 1.00 93.00 208 VAL A N 1
ATOM 1671 C CA . VAL A 1 208 ? -34.923 -9.372 32.902 1.00 93.00 208 VAL A CA 1
ATOM 1672 C C . VAL A 1 208 ? -35.501 -8.643 34.114 1.00 93.00 208 VAL A C 1
ATOM 1674 O O . VAL A 1 208 ? -35.348 -9.124 35.236 1.00 93.00 208 VAL A O 1
ATOM 1677 N N . VAL A 1 209 ? -36.204 -7.530 33.907 1.00 92.50 209 VAL A N 1
ATOM 1678 C CA . VAL A 1 209 ? -36.857 -6.747 34.965 1.00 92.50 209 VAL A CA 1
ATOM 1679 C C . VAL A 1 209 ? -37.913 -7.591 35.671 1.00 92.50 209 VAL A C 1
ATOM 1681 O O . VAL A 1 209 ? -37.867 -7.718 36.892 1.00 92.50 209 VAL A O 1
ATOM 1684 N N . ARG A 1 210 ? -38.785 -8.271 34.921 1.00 90.62 210 ARG A N 1
ATOM 1685 C CA . ARG A 1 210 ? -39.806 -9.177 35.464 1.00 90.62 210 ARG A CA 1
ATOM 1686 C C . ARG A 1 210 ? -39.196 -10.321 36.274 1.00 90.62 210 ARG A C 1
ATOM 1688 O O . ARG A 1 210 ? -39.646 -10.617 37.381 1.00 90.62 210 ARG A O 1
ATOM 1695 N N . ALA A 1 211 ? -38.135 -10.946 35.763 1.00 89.94 211 ALA A N 1
ATOM 1696 C CA . ALA A 1 211 ? -37.410 -11.983 36.496 1.00 89.94 211 ALA A CA 1
ATOM 1697 C C . ALA A 1 211 ? -36.763 -11.431 37.778 1.00 89.94 211 ALA A C 1
ATOM 1699 O O . ALA A 1 211 ? -36.820 -12.068 38.831 1.00 89.94 211 ALA A O 1
ATOM 1700 N N . THR A 1 212 ? -36.192 -10.226 37.708 1.00 89.56 212 THR A N 1
ATOM 1701 C CA . THR A 1 212 ? -35.547 -9.564 38.847 1.00 89.56 212 THR A CA 1
ATOM 1702 C C . THR A 1 212 ? -36.570 -9.213 39.920 1.00 89.56 212 THR A C 1
ATOM 1704 O O . THR A 1 212 ? -36.366 -9.582 41.074 1.00 89.56 212 THR A O 1
ATOM 1707 N N . ILE A 1 213 ? -37.700 -8.603 39.555 1.00 88.88 213 ILE A N 1
ATOM 1708 C CA . ILE A 1 213 ? -38.814 -8.287 40.460 1.00 88.88 213 ILE A CA 1
ATOM 1709 C C . ILE A 1 213 ? -39.300 -9.547 41.179 1.00 88.88 213 ILE A C 1
ATOM 1711 O O . ILE A 1 213 ? -39.377 -9.561 42.407 1.00 88.88 213 ILE A O 1
ATOM 1715 N N . ASN A 1 214 ? -39.535 -10.636 40.443 1.00 86.00 214 ASN A N 1
ATOM 1716 C CA . ASN A 1 214 ? -39.944 -11.908 41.037 1.00 86.00 214 ASN A CA 1
ATOM 1717 C C . ASN A 1 214 ? -38.881 -12.477 41.991 1.00 86.00 214 ASN A C 1
ATOM 1719 O O . ASN A 1 214 ? -39.214 -12.988 43.063 1.00 86.00 214 ASN A O 1
ATOM 1723 N N 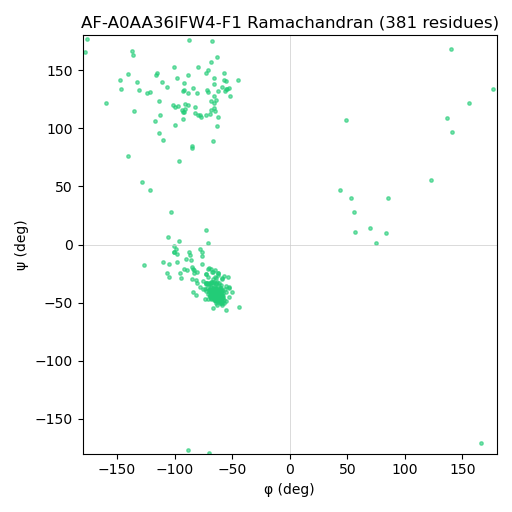. SER A 1 215 ? -37.595 -12.349 41.651 1.00 86.75 215 SER A N 1
ATOM 1724 C CA . SER A 1 215 ? -36.494 -12.806 42.508 1.00 86.75 215 SER A CA 1
ATOM 1725 C C . SER A 1 215 ? -36.354 -11.980 43.797 1.00 86.75 215 SER A C 1
ATOM 1727 O O . SER A 1 215 ? -36.174 -12.542 44.879 1.00 86.75 215 SER A O 1
ATOM 1729 N N . VAL A 1 216 ? -36.485 -10.654 43.701 1.00 87.88 216 VAL A N 1
ATOM 1730 C CA . VAL A 1 216 ? -36.368 -9.718 44.825 1.00 87.88 216 VAL A CA 1
ATOM 1731 C C . VAL A 1 216 ? -37.576 -9.850 45.744 1.00 87.88 216 VAL A C 1
ATOM 1733 O O . VAL A 1 216 ? -37.403 -9.929 46.960 1.00 87.88 216 VAL A O 1
ATOM 1736 N N . SER A 1 217 ? -38.778 -9.961 45.175 1.00 83.81 217 SER A N 1
ATOM 1737 C CA . SER A 1 217 ? -40.018 -10.140 45.932 1.00 83.81 217 SER A CA 1
ATOM 1738 C C . SER A 1 217 ? -39.984 -11.415 46.779 1.00 83.81 217 SER A C 1
ATOM 1740 O O . SER A 1 217 ? -40.201 -11.360 47.989 1.00 83.81 217 SER A O 1
ATOM 1742 N N . ARG A 1 218 ? -39.557 -12.548 46.197 1.00 83.94 218 ARG A N 1
ATOM 1743 C CA . ARG A 1 218 ? -39.374 -13.819 46.927 1.00 83.94 218 ARG A CA 1
ATOM 1744 C C . ARG A 1 218 ? -38.364 -13.736 48.066 1.00 83.94 218 ARG A C 1
ATOM 1746 O O . ARG A 1 218 ? -38.534 -14.411 49.077 1.00 83.94 218 ARG A O 1
ATOM 1753 N N . ARG A 1 219 ? -37.304 -12.942 47.903 1.00 85.38 219 ARG A N 1
ATOM 1754 C CA . ARG A 1 219 ? -36.211 -12.860 48.878 1.00 85.38 219 ARG A CA 1
ATOM 1755 C C . ARG A 1 219 ? -36.493 -11.888 50.021 1.00 85.38 219 ARG A C 1
ATOM 1757 O O . ARG A 1 219 ? -36.133 -12.185 51.155 1.00 85.38 219 ARG A O 1
ATOM 1764 N N . HIS A 1 220 ? -37.087 -10.736 49.722 1.00 83.44 220 HIS A N 1
ATOM 1765 C CA . HIS A 1 220 ? -37.234 -9.636 50.679 1.00 83.44 220 HIS A CA 1
ATOM 1766 C C . HIS A 1 220 ? -38.658 -9.458 51.209 1.00 83.44 220 HIS A C 1
ATOM 1768 O O . HIS A 1 220 ? -38.818 -8.958 52.319 1.00 83.44 220 HIS A O 1
ATOM 1774 N N . PHE A 1 221 ? -39.680 -9.899 50.471 1.00 79.81 221 PHE A N 1
ATOM 1775 C CA . PHE A 1 221 ? -41.085 -9.695 50.831 1.00 79.81 221 PHE A CA 1
ATOM 1776 C C . PHE A 1 221 ? -41.903 -10.997 50.825 1.00 79.81 221 PHE A C 1
ATOM 1778 O O . PHE A 1 221 ? -42.971 -11.052 50.213 1.00 79.81 221 PHE A O 1
ATOM 1785 N N . PRO A 1 222 ? -41.469 -12.051 51.547 1.00 76.06 222 PRO A N 1
ATOM 1786 C CA . PRO A 1 222 ? -42.167 -13.335 51.539 1.00 76.06 222 PRO A CA 1
ATOM 1787 C C . PRO A 1 222 ? -43.598 -13.255 52.096 1.00 76.06 222 PRO A C 1
ATOM 1789 O O . PRO A 1 222 ? -44.447 -14.047 51.708 1.00 76.06 222 PRO A O 1
ATOM 1792 N N . ALA A 1 223 ? -43.880 -12.286 52.973 1.00 74.25 223 ALA A N 1
ATOM 1793 C CA . ALA A 1 223 ? -45.178 -12.120 53.630 1.00 74.25 223 ALA A CA 1
ATOM 1794 C C . ALA A 1 223 ? -46.276 -11.506 52.738 1.00 74.25 223 ALA A C 1
ATOM 1796 O O . ALA A 1 223 ? -47.448 -11.575 53.093 1.00 74.25 223 ALA A O 1
ATOM 1797 N N . ILE A 1 224 ? -45.905 -10.883 51.614 1.00 72.25 224 ILE A N 1
ATOM 1798 C CA . ILE A 1 224 ? -46.830 -10.165 50.713 1.00 72.25 224 ILE A CA 1
ATOM 1799 C C . ILE A 1 224 ? -47.190 -11.032 49.488 1.00 72.25 224 ILE A C 1
ATOM 1801 O O . ILE A 1 224 ? -48.036 -10.669 48.675 1.00 72.25 224 ILE A O 1
ATOM 1805 N N . LEU A 1 225 ? -46.540 -12.190 49.344 1.00 76.62 225 LEU A N 1
ATOM 1806 C CA . LEU A 1 225 ? -46.759 -13.127 48.248 1.00 76.62 225 LEU A CA 1
ATOM 1807 C C . LEU A 1 225 ? -48.002 -13.975 48.518 1.00 76.62 225 LEU A C 1
ATOM 1809 O O . LEU A 1 225 ? -48.118 -14.602 49.570 1.00 76.62 225 LEU A O 1
ATOM 1813 N N . VAL A 1 226 ? -48.889 -14.054 47.529 1.00 63.56 226 VAL A N 1
ATOM 1814 C CA . VAL A 1 226 ? -50.015 -14.995 47.516 1.00 63.56 226 VAL A CA 1
ATOM 1815 C C . VAL A 1 226 ? -49.608 -16.139 46.584 1.00 63.56 226 VAL A C 1
ATOM 1817 O O . VAL A 1 226 ? -49.240 -15.892 45.439 1.00 63.56 226 VAL A O 1
ATOM 1820 N N . ASP A 1 227 ? -49.556 -17.373 47.092 1.00 66.25 227 ASP A N 1
ATOM 1821 C CA . ASP A 1 227 ? -49.122 -18.575 46.349 1.00 66.25 227 ASP A CA 1
ATOM 1822 C C . ASP A 1 227 ? -47.710 -18.508 45.715 1.00 66.25 227 ASP A C 1
ATOM 1824 O O . ASP A 1 227 ? -47.399 -19.185 44.735 1.00 66.25 227 ASP A O 1
ATOM 1828 N N . GLY A 1 228 ? -46.798 -17.721 46.300 1.00 69.38 228 GLY A N 1
ATOM 1829 C CA . GLY A 1 228 ? -45.392 -17.655 45.871 1.00 69.38 228 GLY A CA 1
ATOM 1830 C C . GLY A 1 228 ? -45.107 -16.720 44.686 1.00 69.38 228 GLY A C 1
ATOM 1831 O O . GLY A 1 228 ? -43.981 -16.712 44.169 1.00 69.38 228 GLY A O 1
ATOM 1832 N N . SER A 1 229 ? -46.079 -15.904 44.278 1.00 71.94 229 SER A N 1
ATOM 1833 C CA . SER A 1 229 ? -45.918 -14.810 43.309 1.00 71.94 229 SER A CA 1
ATOM 1834 C C . SER A 1 229 ? -46.638 -13.541 43.771 1.00 71.94 229 SER A C 1
ATOM 1836 O O . SER A 1 229 ? -47.473 -13.566 44.676 1.00 71.94 229 SER A O 1
ATOM 1838 N N . LEU A 1 230 ? -46.281 -12.404 43.172 1.00 76.31 230 LEU A N 1
ATOM 1839 C CA . LEU A 1 230 ? -47.050 -11.175 43.339 1.00 76.31 230 LEU A CA 1
ATOM 1840 C C . LEU A 1 230 ? -48.389 -11.306 42.589 1.00 76.31 230 LEU A C 1
ATOM 1842 O O . LEU A 1 230 ? -48.452 -12.000 41.573 1.00 76.31 230 LEU A O 1
ATOM 1846 N N . PRO A 1 231 ? -49.462 -10.639 43.045 1.00 83.31 231 PRO A N 1
ATOM 1847 C CA . PRO A 1 231 ? -50.673 -10.493 42.244 1.00 83.31 231 PRO A CA 1
ATOM 1848 C C . PRO A 1 231 ? -50.343 -9.859 40.885 1.00 83.31 231 PRO A C 1
ATOM 1850 O O . PRO A 1 231 ? -49.657 -8.836 40.843 1.00 83.31 231 PRO A O 1
ATOM 1853 N N . SER A 1 232 ? -50.866 -10.419 39.787 1.00 79.88 232 SER A N 1
ATOM 1854 C CA . SER A 1 232 ? -50.485 -10.043 38.410 1.00 79.88 232 SER A CA 1
ATOM 1855 C C . SER A 1 232 ? -50.594 -8.541 38.134 1.00 79.88 232 SER A C 1
ATOM 1857 O O . SER A 1 232 ? -49.721 -7.967 37.496 1.00 79.88 232 SER A O 1
ATOM 1859 N N . ARG A 1 233 ? -51.612 -7.882 38.699 1.00 84.44 233 ARG A N 1
ATOM 1860 C CA . ARG A 1 233 ? -51.830 -6.435 38.556 1.00 84.44 233 ARG A CA 1
ATOM 1861 C C . ARG A 1 233 ? -50.710 -5.592 39.175 1.00 84.44 233 ARG A C 1
ATOM 1863 O O . ARG A 1 233 ? -50.313 -4.592 38.595 1.00 84.44 233 ARG A O 1
ATOM 1870 N N . VAL A 1 234 ? -50.205 -6.002 40.340 1.00 85.19 234 VAL A N 1
ATOM 1871 C CA . VAL A 1 234 ? -49.120 -5.300 41.046 1.00 85.19 234 VAL A CA 1
ATOM 1872 C C . VAL A 1 234 ? -47.785 -5.568 40.358 1.00 85.19 234 VAL A C 1
ATOM 1874 O O . VAL A 1 234 ? -46.955 -4.673 40.252 1.00 85.19 234 VAL A O 1
ATOM 1877 N N . GLU A 1 235 ? -47.574 -6.794 39.869 1.00 84.69 235 GLU A N 1
ATOM 1878 C CA . GLU A 1 235 ? -46.373 -7.139 39.106 1.00 84.69 235 GLU A CA 1
ATOM 1879 C C . GLU A 1 235 ? -46.289 -6.337 37.802 1.00 84.69 235 GLU A C 1
ATOM 1881 O O . GLU A 1 235 ? -45.240 -5.774 37.507 1.00 84.69 235 GLU A O 1
ATOM 1886 N N . GLU A 1 236 ? -47.382 -6.255 37.039 1.00 88.00 236 GLU A N 1
ATOM 1887 C CA . GLU A 1 236 ? -47.441 -5.469 35.802 1.00 88.00 236 GLU A CA 1
ATOM 1888 C C . GLU A 1 236 ? -47.172 -3.984 36.054 1.00 88.00 236 GLU A C 1
ATOM 1890 O O . GLU A 1 236 ? -46.347 -3.395 35.360 1.00 88.00 236 GLU A O 1
ATOM 1895 N N . GLU A 1 237 ? -47.792 -3.399 37.079 1.00 88.94 237 GLU A N 1
ATOM 1896 C CA . GLU A 1 237 ? -47.577 -1.996 37.445 1.00 88.94 237 GLU A CA 1
ATOM 1897 C C . GLU A 1 237 ? -46.115 -1.729 37.843 1.00 88.94 237 GLU A C 1
ATOM 1899 O O . GLU A 1 237 ? -45.504 -0.764 37.386 1.00 88.94 237 GLU A O 1
ATOM 1904 N N . LEU A 1 238 ? -45.506 -2.633 38.617 1.00 88.31 238 LEU A N 1
ATOM 1905 C CA . LEU A 1 238 ? -44.108 -2.508 39.023 1.00 88.31 238 LEU A CA 1
ATOM 1906 C C . LEU A 1 238 ? -43.136 -2.684 37.846 1.00 88.31 238 LEU A C 1
ATOM 1908 O O . LEU A 1 238 ? -42.109 -2.010 37.794 1.00 88.31 238 LEU A O 1
ATOM 1912 N N . VAL A 1 239 ? -43.449 -3.577 36.899 1.00 89.88 239 VAL A N 1
ATOM 1913 C CA . VAL A 1 239 ? -42.662 -3.765 35.670 1.00 89.88 239 VAL A CA 1
ATOM 1914 C C . VAL A 1 239 ? -42.725 -2.515 34.796 1.00 89.88 239 VAL A C 1
ATOM 1916 O O . VAL A 1 239 ? -41.680 -2.088 34.312 1.00 89.88 239 VAL A O 1
ATOM 1919 N N . VAL A 1 240 ? -43.906 -1.911 34.622 1.00 91.44 240 VAL A N 1
ATOM 1920 C CA . VAL A 1 240 ? -44.071 -0.673 33.839 1.00 91.44 240 VAL A CA 1
ATOM 1921 C C . VAL A 1 240 ? -43.253 0.464 34.451 1.00 91.44 240 VAL A C 1
ATOM 1923 O O . VAL A 1 240 ? -42.433 1.054 33.753 1.00 91.44 240 VAL A O 1
ATOM 1926 N N . LEU A 1 241 ? -43.384 0.700 35.761 1.00 91.75 241 LEU A N 1
ATOM 1927 C CA . LEU A 1 241 ? -42.623 1.740 36.467 1.00 91.75 241 LEU A CA 1
ATOM 1928 C C . LEU A 1 241 ? -41.108 1.511 36.386 1.00 91.75 241 LEU A C 1
ATOM 1930 O O . LEU A 1 241 ? -40.332 2.443 36.178 1.00 91.75 241 LEU A O 1
ATOM 1934 N N . ALA A 1 242 ? -40.665 0.261 36.536 1.00 91.00 242 ALA A N 1
ATOM 1935 C CA . ALA A 1 242 ? -39.253 -0.076 36.424 1.00 91.00 242 ALA A CA 1
ATOM 1936 C C . ALA A 1 242 ? -38.724 0.138 34.997 1.00 91.00 242 ALA A C 1
ATOM 1938 O O . ALA A 1 242 ? -37.607 0.621 34.833 1.00 91.00 242 ALA A O 1
ATOM 1939 N N . MET A 1 243 ? -39.505 -0.202 33.969 1.00 91.06 243 MET A N 1
ATOM 1940 C CA . MET A 1 243 ? -39.119 0.002 32.572 1.00 91.06 243 MET A CA 1
ATOM 1941 C C . MET A 1 243 ? -39.045 1.485 32.201 1.00 91.06 243 MET A C 1
ATOM 1943 O O . MET A 1 243 ? -38.082 1.874 31.545 1.00 91.06 243 MET A O 1
ATOM 1947 N N . GLU A 1 244 ? -39.982 2.308 32.677 1.00 91.94 244 GLU A N 1
ATOM 1948 C CA . GLU A 1 244 ? -39.970 3.767 32.491 1.00 91.94 244 GLU A CA 1
ATOM 1949 C C . GLU A 1 244 ? -38.718 4.398 33.123 1.00 91.94 244 GLU A C 1
ATOM 1951 O O . GLU A 1 244 ? -37.978 5.132 32.468 1.00 91.94 244 GLU A O 1
ATOM 1956 N N . GLN A 1 245 ? -38.379 4.002 34.356 1.00 91.06 245 GLN A N 1
ATOM 1957 C CA . GLN A 1 245 ? -37.157 4.466 35.021 1.00 91.06 245 GLN A CA 1
ATOM 1958 C C . GLN A 1 245 ? -35.884 4.053 34.267 1.00 91.06 245 GLN A C 1
ATOM 1960 O O . GLN A 1 245 ? -34.895 4.796 34.212 1.00 91.06 245 GLN A O 1
ATOM 1965 N N . VAL A 1 246 ? -35.873 2.839 33.714 1.00 90.56 246 VAL A N 1
ATOM 1966 C CA . VAL A 1 246 ? -34.736 2.339 32.941 1.00 90.56 246 VAL A CA 1
ATOM 1967 C C . VAL A 1 246 ? -34.614 3.088 31.618 1.00 90.56 246 VAL A C 1
ATOM 1969 O O . VAL A 1 246 ? -33.486 3.391 31.236 1.00 90.56 246 VAL A O 1
ATOM 1972 N N . GLU A 1 247 ? -35.724 3.430 30.961 1.00 90.50 247 GLU A N 1
ATOM 1973 C CA . GLU A 1 247 ? -35.743 4.259 29.752 1.00 90.50 247 GLU A CA 1
ATOM 1974 C C . GLU A 1 247 ? -35.145 5.646 30.013 1.00 90.50 247 GLU A C 1
ATOM 1976 O O . GLU A 1 247 ? -34.234 6.059 29.292 1.00 90.50 247 GLU A O 1
ATOM 1981 N N . GLU A 1 248 ? -35.557 6.317 31.093 1.00 90.88 248 GLU A N 1
ATOM 1982 C CA . GLU A 1 248 ? -35.007 7.624 31.481 1.00 90.88 248 GLU A CA 1
ATOM 1983 C C . GLU A 1 248 ? -33.499 7.567 31.768 1.00 90.88 248 GLU A C 1
ATOM 1985 O O . GLU A 1 248 ? -32.747 8.472 31.402 1.00 90.88 248 GLU A O 1
ATOM 1990 N N . THR A 1 249 ? -33.029 6.482 32.391 1.00 90.31 249 THR A N 1
ATOM 1991 C CA . THR A 1 249 ? -31.615 6.324 32.778 1.00 90.31 249 THR A CA 1
ATOM 1992 C C . THR A 1 249 ? -30.755 5.748 31.639 1.00 90.31 249 THR A C 1
ATOM 1994 O O . THR A 1 249 ? -29.519 5.771 31.695 1.00 90.31 249 THR A O 1
ATOM 1997 N N . PHE A 1 250 ? -31.375 5.213 30.582 1.00 90.94 250 PHE A N 1
ATOM 1998 C CA . PHE A 1 250 ? -30.684 4.512 29.499 1.00 90.94 250 PHE A CA 1
ATOM 1999 C C . PHE A 1 250 ? -29.634 5.370 28.776 1.00 90.94 250 PHE A C 1
ATOM 2001 O O . PHE A 1 250 ? -28.526 4.864 28.569 1.00 90.94 250 PHE A O 1
ATOM 2008 N N . PRO A 1 251 ? -29.885 6.654 28.438 1.00 89.69 251 PRO A N 1
ATOM 2009 C CA . PRO A 1 251 ? -28.887 7.496 27.779 1.00 89.69 251 PRO A CA 1
ATOM 2010 C C . PRO A 1 251 ? -27.614 7.679 28.614 1.00 89.69 251 PRO A C 1
ATOM 2012 O O . PRO A 1 251 ? -26.503 7.606 28.083 1.00 89.69 251 PRO A O 1
ATOM 2015 N N . GLU A 1 252 ? -27.751 7.858 29.931 1.00 90.44 252 GLU A N 1
ATOM 2016 C CA . GLU A 1 252 ? -26.607 7.996 30.837 1.00 90.44 252 GLU A CA 1
ATOM 2017 C C . GLU A 1 252 ? -25.839 6.681 31.001 1.00 90.44 252 GLU A C 1
ATOM 2019 O O . GLU A 1 252 ? -24.604 6.672 31.011 1.00 90.44 252 GLU A O 1
ATOM 2024 N N . MET A 1 253 ? -26.553 5.554 31.109 1.00 88.81 253 MET A N 1
ATOM 2025 C CA . MET A 1 253 ? -25.929 4.229 31.144 1.00 88.81 253 MET A CA 1
ATOM 2026 C C . MET A 1 253 ? -25.173 3.940 29.850 1.00 88.81 253 MET A C 1
ATOM 2028 O O . MET A 1 253 ? -24.038 3.466 29.899 1.00 88.81 253 MET A O 1
ATOM 2032 N N . TRP A 1 254 ? -25.766 4.267 28.700 1.00 90.06 254 TRP A N 1
ATOM 2033 C CA . TRP A 1 254 ? -25.123 4.121 27.401 1.00 90.06 254 TRP A CA 1
ATOM 2034 C C . TRP A 1 254 ? -23.848 4.961 27.317 1.00 90.06 254 TRP A C 1
ATOM 2036 O O . TRP A 1 254 ? -22.803 4.436 26.941 1.00 90.06 254 TRP A O 1
ATOM 2046 N N . ALA A 1 255 ? -23.881 6.223 27.755 1.00 87.56 255 ALA A N 1
ATOM 2047 C CA . ALA A 1 255 ? -22.693 7.075 27.796 1.00 87.56 255 ALA A CA 1
ATOM 2048 C C . ALA A 1 255 ? -21.568 6.471 28.657 1.00 87.56 255 ALA A C 1
ATOM 2050 O O . ALA A 1 255 ? -20.418 6.417 28.217 1.00 87.56 255 ALA A O 1
ATOM 2051 N N . LYS A 1 256 ? -21.899 5.937 29.841 1.00 87.94 256 LYS A N 1
ATOM 2052 C CA . LYS A 1 256 ? -20.933 5.251 30.719 1.00 87.94 256 LYS A CA 1
ATOM 2053 C C . LYS A 1 256 ? -20.360 3.989 30.076 1.00 87.94 256 LYS A C 1
ATOM 2055 O O . LYS A 1 256 ? -19.158 3.760 30.166 1.00 87.94 256 LYS A O 1
ATOM 2060 N N . ILE A 1 257 ? -21.193 3.185 29.411 1.00 86.62 257 ILE A N 1
ATOM 2061 C CA . ILE A 1 257 ? -20.753 1.988 28.678 1.00 86.62 257 ILE A CA 1
ATOM 2062 C C . ILE A 1 257 ? -19.797 2.378 27.548 1.00 86.62 257 ILE A C 1
ATOM 2064 O O . ILE A 1 257 ? -18.755 1.748 27.388 1.00 86.62 257 ILE A O 1
ATOM 2068 N N . VAL A 1 258 ? -20.117 3.429 26.791 1.00 84.62 258 VAL A N 1
ATOM 2069 C CA . VAL A 1 258 ? -19.267 3.928 25.704 1.00 84.62 258 VAL A CA 1
ATOM 2070 C C . VAL A 1 258 ? -17.923 4.417 26.232 1.00 84.62 258 VAL A C 1
ATOM 2072 O O . VAL A 1 258 ? -16.898 4.092 25.636 1.00 84.62 258 VAL A O 1
ATOM 2075 N N . ASP A 1 259 ? -17.903 5.147 27.347 1.00 83.88 259 ASP A N 1
ATOM 2076 C CA . ASP A 1 259 ? -16.654 5.593 27.966 1.00 83.88 259 ASP A CA 1
ATOM 2077 C C . ASP A 1 259 ? -15.818 4.410 28.482 1.00 83.88 259 ASP A C 1
ATOM 2079 O O . ASP A 1 259 ? -14.610 4.396 28.265 1.00 83.88 259 ASP A O 1
ATOM 2083 N N . LEU A 1 260 ? -16.447 3.374 29.053 1.00 82.44 260 LEU A N 1
ATOM 2084 C CA . LEU A 1 260 ? -15.756 2.154 29.489 1.00 82.44 260 LEU A CA 1
ATOM 2085 C C . LEU A 1 260 ? -15.179 1.353 28.307 1.00 82.44 260 LEU A C 1
ATOM 2087 O O . LEU A 1 260 ? -14.055 0.861 28.363 1.00 82.44 260 LEU A O 1
ATOM 2091 N N . LEU A 1 261 ? -15.951 1.223 27.223 1.00 77.00 261 LEU A N 1
ATOM 2092 C CA . LEU A 1 261 ? -15.549 0.512 26.006 1.00 77.00 261 LEU A CA 1
ATOM 2093 C C . LEU A 1 261 ? -14.479 1.263 25.212 1.00 77.00 261 LEU A C 1
ATOM 2095 O O . LEU A 1 261 ? -13.716 0.629 24.488 1.00 77.00 261 LEU A O 1
ATOM 2099 N N . CYS A 1 262 ? -14.428 2.591 25.313 1.00 74.19 262 CYS A N 1
ATOM 2100 C CA . CYS A 1 262 ? -13.446 3.428 24.622 1.00 74.19 262 CYS A CA 1
ATOM 2101 C C . CYS A 1 262 ? -12.231 3.788 25.491 1.00 74.19 262 CYS A C 1
ATOM 2103 O O . CYS A 1 262 ? -11.384 4.558 25.033 1.00 74.19 262 CYS A O 1
ATOM 2105 N N . ASP A 1 263 ? -12.150 3.277 26.720 1.00 75.06 263 ASP A N 1
ATOM 2106 C CA . ASP A 1 263 ? -11.039 3.545 27.628 1.00 75.06 263 ASP A CA 1
ATOM 2107 C C . ASP A 1 263 ? -9.726 2.951 27.084 1.00 75.06 263 ASP A C 1
ATOM 2109 O O . ASP A 1 263 ? -9.701 1.835 26.567 1.00 75.06 263 ASP A O 1
ATOM 2113 N N . ALA A 1 264 ? -8.618 3.684 27.183 1.00 61.75 264 ALA A N 1
ATOM 2114 C CA . ALA A 1 264 ? -7.359 3.321 26.528 1.00 61.75 264 ALA A CA 1
ATOM 2115 C C . ALA A 1 264 ? -6.641 2.130 27.193 1.00 61.75 264 ALA A C 1
ATOM 2117 O O . ALA A 1 264 ? -5.875 1.434 26.530 1.00 61.75 264 ALA A O 1
ATOM 2118 N N . GLU A 1 265 ? -6.876 1.890 28.489 1.00 61.09 265 GLU A N 1
ATOM 2119 C CA . GLU A 1 265 ? -6.236 0.799 29.246 1.00 61.09 265 GLU A CA 1
ATOM 2120 C C . GLU A 1 265 ? -7.085 -0.481 29.329 1.00 61.09 265 GLU A C 1
ATOM 2122 O O . GLU A 1 265 ? -6.539 -1.568 29.525 1.00 61.09 265 GLU A O 1
ATOM 2127 N N . ARG A 1 266 ? -8.416 -0.373 29.203 1.00 58.50 266 ARG A N 1
ATOM 2128 C CA . ARG A 1 266 ? -9.367 -1.490 29.395 1.00 58.50 266 ARG A CA 1
ATOM 2129 C C . ARG A 1 266 ? -10.331 -1.715 28.228 1.00 58.50 266 ARG A C 1
ATOM 2131 O O . ARG A 1 266 ? -10.938 -2.782 28.154 1.00 58.50 266 ARG A O 1
ATOM 2138 N N . GLY A 1 267 ? -10.493 -0.727 27.355 1.00 57.31 267 GLY A N 1
ATOM 2139 C CA . GLY A 1 267 ? -11.447 -0.727 26.255 1.00 57.31 267 GLY A CA 1
ATOM 2140 C C . GLY A 1 267 ? -10.913 -1.346 24.962 1.00 57.31 267 GLY A C 1
ATOM 2141 O O . GLY A 1 267 ? -9.803 -1.873 24.881 1.00 57.31 267 GLY A O 1
ATOM 2142 N N . LEU A 1 268 ? -11.746 -1.293 23.924 1.00 61.25 268 LEU A N 1
ATOM 2143 C CA . LEU A 1 268 ? -11.446 -1.760 22.576 1.00 61.25 268 LEU A CA 1
ATOM 2144 C C . LEU A 1 268 ? -10.278 -0.929 21.999 1.00 61.25 268 LEU A C 1
ATOM 2146 O O . LEU A 1 268 ? -10.473 0.208 21.565 1.00 61.25 268 LEU A O 1
ATOM 2150 N N . ASP A 1 269 ? -9.054 -1.477 21.991 1.00 61.84 269 ASP A N 1
ATOM 2151 C CA . ASP A 1 269 ? -7.908 -0.861 21.302 1.00 61.84 269 ASP A CA 1
ATOM 2152 C C . ASP A 1 269 ? -8.146 -0.891 19.786 1.00 61.84 269 ASP A C 1
ATOM 2154 O O . ASP A 1 269 ? -7.799 -1.838 19.078 1.00 61.84 269 ASP A O 1
ATOM 2158 N N . ASN A 1 270 ? -8.794 0.157 19.290 1.00 63.06 270 ASN A N 1
ATOM 2159 C CA . ASN A 1 270 ? -9.180 0.289 17.889 1.00 63.06 270 ASN A CA 1
ATOM 2160 C C . ASN A 1 270 ? -7.955 0.350 16.972 1.00 63.06 270 ASN A C 1
ATOM 2162 O O . ASN A 1 270 ? -7.947 -0.223 15.880 1.00 63.06 270 ASN A O 1
ATOM 2166 N N . ASP A 1 271 ? -6.904 1.020 17.437 1.00 68.31 271 ASP A N 1
ATOM 2167 C CA . ASP A 1 271 ? -5.695 1.279 16.668 1.00 68.31 271 ASP A CA 1
ATOM 2168 C C . ASP A 1 271 ? -4.886 -0.017 16.551 1.00 68.31 271 ASP A C 1
ATOM 2170 O O . ASP A 1 271 ? -4.483 -0.418 15.454 1.00 68.31 271 ASP A O 1
ATOM 2174 N N . GLY A 1 272 ? -4.719 -0.724 17.671 1.00 71.12 272 GLY A N 1
ATOM 2175 C CA . GLY A 1 272 ? -4.089 -2.035 17.712 1.00 71.12 272 GLY A CA 1
ATOM 2176 C C . GLY A 1 272 ? -4.883 -3.099 16.965 1.00 71.12 272 GLY A C 1
ATOM 2177 O O . GLY A 1 272 ? -4.274 -3.883 16.238 1.00 71.12 272 GLY A O 1
ATOM 2178 N N . MET A 1 273 ? -6.218 -3.118 17.059 1.00 76.31 273 MET A N 1
ATOM 2179 C CA . MET A 1 273 ? -7.050 -4.084 16.329 1.00 76.31 273 MET A CA 1
ATOM 2180 C C . MET A 1 273 ? -6.956 -3.896 14.818 1.00 76.31 273 MET A C 1
ATOM 2182 O O . MET A 1 273 ? -6.716 -4.872 14.108 1.00 76.31 273 MET A O 1
ATOM 2186 N N . ILE A 1 274 ? -7.083 -2.666 14.313 1.00 75.94 274 ILE A N 1
ATOM 2187 C CA . ILE A 1 274 ? -6.996 -2.404 12.870 1.00 75.94 274 ILE A CA 1
ATOM 2188 C C . ILE A 1 274 ? -5.605 -2.778 12.355 1.00 75.94 274 ILE A C 1
ATOM 2190 O O . ILE A 1 274 ? -5.484 -3.518 11.377 1.00 75.94 274 ILE A O 1
ATOM 2194 N N . VAL A 1 275 ? -4.543 -2.355 13.049 1.00 82.00 275 VAL A N 1
ATOM 2195 C CA . VAL A 1 275 ? -3.172 -2.736 12.680 1.00 82.00 275 VAL A CA 1
ATOM 2196 C C . VAL A 1 275 ? -2.991 -4.255 12.740 1.00 82.00 275 VAL A C 1
ATOM 2198 O O . VAL A 1 275 ? -2.362 -4.818 11.848 1.00 82.00 275 VAL A O 1
ATOM 2201 N N . LYS A 1 276 ? -3.572 -4.940 13.731 1.00 83.25 276 LYS A N 1
ATOM 2202 C CA . LYS A 1 276 ? -3.518 -6.402 13.865 1.00 83.25 276 LYS A CA 1
ATOM 2203 C C . LYS A 1 276 ? -4.250 -7.121 12.733 1.00 83.25 276 LYS A C 1
ATOM 2205 O O . LYS A 1 276 ? -3.751 -8.134 12.249 1.00 83.25 276 LYS A O 1
ATOM 2210 N N . VAL A 1 277 ? -5.386 -6.606 12.266 1.00 82.75 277 VAL A N 1
ATOM 2211 C CA . VAL A 1 277 ? -6.101 -7.157 11.103 1.00 82.75 277 VAL A CA 1
ATOM 2212 C C . VAL A 1 277 ? -5.259 -6.998 9.835 1.00 82.75 277 VAL A C 1
ATOM 2214 O O . VAL A 1 277 ? -5.062 -7.972 9.110 1.00 82.75 277 VAL A O 1
ATOM 2217 N N . PHE A 1 278 ? -4.672 -5.818 9.607 1.00 82.12 278 PHE A N 1
ATOM 2218 C CA . PHE A 1 278 ? -3.793 -5.569 8.458 1.00 82.12 278 PHE A CA 1
ATOM 2219 C C . PHE A 1 278 ? -2.477 -6.365 8.495 1.00 82.12 278 PHE A C 1
ATOM 2221 O O . PHE A 1 278 ? -1.927 -6.689 7.444 1.00 82.12 278 PHE A O 1
ATOM 2228 N N . THR A 1 279 ? -1.940 -6.686 9.676 1.00 83.62 279 THR A N 1
ATOM 2229 C CA . THR A 1 279 ? -0.744 -7.540 9.791 1.00 83.62 279 THR A CA 1
ATOM 2230 C C . THR A 1 279 ? -1.061 -9.021 9.673 1.00 83.62 279 THR A C 1
ATOM 2232 O O . THR A 1 279 ? -0.248 -9.764 9.122 1.00 83.62 279 THR A O 1
ATOM 2235 N N . SER A 1 280 ? -2.233 -9.442 10.155 1.00 85.56 280 SER A N 1
ATOM 2236 C CA . SER A 1 280 ? -2.704 -10.824 10.035 1.00 85.56 280 SER A CA 1
ATOM 2237 C C . SER A 1 280 ? -3.051 -11.158 8.585 1.00 85.56 280 SER A C 1
ATOM 2239 O O . SER A 1 280 ? -2.711 -12.238 8.109 1.00 85.56 280 SER A O 1
ATOM 2241 N N . ASN A 1 281 ? -3.656 -10.213 7.856 1.00 85.75 281 ASN A N 1
ATOM 2242 C CA . ASN A 1 281 ? -3.982 -10.367 6.445 1.00 85.75 281 ASN A CA 1
ATOM 2243 C C . ASN A 1 281 ? -3.100 -9.466 5.560 1.00 85.75 281 ASN A C 1
ATOM 2245 O O . ASN A 1 281 ? -3.442 -8.328 5.229 1.00 85.75 281 ASN A O 1
ATOM 2249 N N . LYS A 1 282 ? -1.951 -10.013 5.144 1.00 83.75 282 LYS A N 1
ATOM 2250 C CA . LYS A 1 282 ? -0.997 -9.329 4.254 1.00 83.75 282 LYS A CA 1
ATOM 2251 C C . LYS A 1 282 ? -1.581 -9.043 2.871 1.00 83.75 282 LYS A C 1
ATOM 2253 O O . LYS A 1 282 ? -1.166 -8.075 2.242 1.00 83.75 282 LYS A O 1
ATOM 2258 N N . GLU A 1 283 ? -2.515 -9.867 2.402 1.00 86.50 283 GLU A N 1
ATOM 2259 C CA . GLU A 1 283 ? -3.181 -9.682 1.113 1.00 86.50 283 GLU A CA 1
ATOM 2260 C C . GLU A 1 283 ? -4.079 -8.445 1.140 1.00 86.50 283 GLU A C 1
ATOM 2262 O O . GLU A 1 283 ? -3.975 -7.600 0.254 1.00 86.50 283 GLU A O 1
ATOM 2267 N N . LEU A 1 284 ? -4.856 -8.267 2.213 1.00 85.31 284 LEU A N 1
ATOM 2268 C CA . LEU A 1 284 ? -5.687 -7.080 2.412 1.00 85.31 284 LEU A CA 1
ATOM 2269 C C . LEU A 1 284 ? -4.847 -5.795 2.436 1.00 85.31 284 LEU A C 1
ATOM 2271 O O . LEU A 1 284 ? -5.194 -4.815 1.778 1.00 85.31 284 LEU A O 1
ATOM 2275 N N . LEU A 1 285 ? -3.718 -5.804 3.156 1.00 85.81 285 LEU A N 1
ATOM 2276 C CA . LEU A 1 285 ? -2.794 -4.666 3.183 1.00 85.81 285 LEU A CA 1
ATOM 2277 C C . LEU A 1 285 ? -2.241 -4.361 1.786 1.00 85.81 285 LEU A C 1
ATOM 2279 O O . LEU A 1 285 ? -2.160 -3.200 1.387 1.00 85.81 285 LEU A O 1
ATOM 2283 N N . ASN A 1 286 ? -1.867 -5.402 1.044 1.00 86.50 286 ASN A N 1
ATOM 2284 C CA . ASN A 1 286 ? -1.314 -5.264 -0.294 1.00 86.50 286 ASN A CA 1
ATOM 2285 C C . ASN A 1 286 ? -2.348 -4.688 -1.271 1.00 86.50 286 ASN A C 1
ATOM 2287 O O . ASN A 1 286 ? -2.084 -3.697 -1.948 1.00 86.50 286 ASN A O 1
ATOM 2291 N N . HIS A 1 287 ? -3.560 -5.245 -1.267 1.00 86.12 287 HIS A N 1
ATOM 2292 C CA . HIS A 1 287 ? -4.677 -4.770 -2.074 1.00 86.12 287 HIS A CA 1
ATOM 2293 C C . HIS A 1 287 ? -5.036 -3.315 -1.753 1.00 86.12 287 HIS A C 1
ATOM 2295 O O . HIS A 1 287 ? -5.265 -2.518 -2.662 1.00 86.12 287 HIS A O 1
ATOM 2301 N N . PHE A 1 288 ? -5.027 -2.937 -0.472 1.00 84.81 288 PHE A N 1
ATOM 2302 C CA . PHE A 1 288 ? -5.249 -1.560 -0.036 1.00 84.81 288 PHE A CA 1
ATOM 2303 C C . PHE A 1 288 ? -4.206 -0.594 -0.620 1.00 84.81 288 PHE A C 1
ATOM 2305 O O . PHE A 1 288 ? -4.573 0.422 -1.212 1.00 84.81 288 PHE A O 1
ATOM 2312 N N . PHE A 1 289 ? -2.912 -0.919 -0.523 1.00 84.81 289 PHE A N 1
ATOM 2313 C CA . PHE A 1 289 ? -1.854 -0.077 -1.092 1.00 84.81 289 PHE A CA 1
ATOM 2314 C C . PHE A 1 289 ? -1.887 -0.025 -2.621 1.00 84.81 289 PHE A C 1
ATOM 2316 O O . PHE A 1 289 ? -1.694 1.049 -3.191 1.00 84.81 289 PHE A O 1
ATOM 2323 N N . LEU A 1 290 ? -2.149 -1.153 -3.284 1.00 85.25 290 LEU A N 1
ATOM 2324 C CA . LEU A 1 290 ? -2.283 -1.217 -4.739 1.00 85.25 290 LEU A CA 1
ATOM 2325 C C . LEU A 1 290 ? -3.459 -0.368 -5.226 1.00 85.25 290 LEU A C 1
ATOM 2327 O O . LEU A 1 290 ? -3.298 0.419 -6.153 1.00 85.25 290 LEU A O 1
ATOM 2331 N N . SER A 1 291 ? -4.606 -0.459 -4.551 1.00 83.56 291 SER A N 1
ATOM 2332 C CA . SER A 1 291 ? -5.806 0.313 -4.889 1.00 83.56 291 SER A CA 1
ATOM 2333 C C . SER A 1 291 ? -5.594 1.817 -4.712 1.00 83.56 291 SER A C 1
ATOM 2335 O O . SER A 1 291 ? -6.041 2.612 -5.538 1.00 83.56 291 SER A O 1
ATOM 2337 N N . LEU A 1 292 ? -4.892 2.224 -3.649 1.00 80.25 292 LEU A N 1
ATOM 2338 C CA . LEU A 1 292 ? -4.599 3.636 -3.399 1.00 80.25 292 LEU A CA 1
ATOM 2339 C C . LEU A 1 292 ? -3.498 4.195 -4.302 1.00 80.25 292 LEU A C 1
ATOM 2341 O O . LEU A 1 292 ? -3.535 5.384 -4.594 1.00 80.25 292 LEU A O 1
ATOM 2345 N N . GLY A 1 293 ? -2.532 3.366 -4.707 1.00 79.75 293 GLY A N 1
ATOM 2346 C CA . GLY A 1 293 ? -1.358 3.780 -5.478 1.00 79.75 293 GLY A CA 1
ATOM 2347 C C . GLY A 1 293 ? -1.448 3.541 -6.986 1.00 79.75 293 GLY A C 1
ATOM 2348 O O . GLY A 1 293 ? -0.535 3.920 -7.709 1.00 79.75 293 GLY A O 1
ATOM 2349 N N . GLU A 1 294 ? -2.511 2.918 -7.502 1.00 82.50 294 GLU A N 1
ATOM 2350 C CA . GLU A 1 294 ? -2.611 2.498 -8.910 1.00 82.50 294 GLU A CA 1
ATOM 2351 C C . GLU A 1 294 ? -2.385 3.649 -9.913 1.00 82.50 294 GLU A C 1
ATOM 2353 O O . GLU A 1 294 ? -1.839 3.477 -11.007 1.00 82.50 294 GLU A O 1
ATOM 2358 N N . LYS A 1 295 ? -2.832 4.862 -9.575 1.00 80.38 295 LYS A N 1
ATOM 2359 C CA . LYS A 1 295 ? -2.665 6.042 -10.439 1.00 80.38 295 LYS A CA 1
ATOM 2360 C C . LYS A 1 295 ? -1.243 6.588 -10.347 1.00 80.38 295 LYS A C 1
ATOM 2362 O O . LYS A 1 295 ? -0.686 7.013 -11.357 1.00 80.38 295 LYS A O 1
ATOM 2367 N N . GLU A 1 296 ? -0.664 6.533 -9.159 1.00 81.38 296 GLU A N 1
ATOM 2368 C CA . GLU A 1 296 ? 0.681 6.968 -8.821 1.00 81.38 296 GLU A CA 1
ATOM 2369 C C . GLU A 1 296 ? 1.719 6.048 -9.478 1.00 81.38 296 GLU A C 1
ATOM 2371 O O . GLU A 1 296 ? 2.640 6.541 -10.123 1.00 81.38 296 GLU A O 1
ATOM 2376 N N . PHE A 1 297 ? 1.520 4.729 -9.434 1.00 83.50 297 PHE A N 1
ATOM 2377 C CA . PHE A 1 297 ? 2.371 3.740 -10.102 1.00 83.50 297 PHE A CA 1
ATOM 2378 C C . PHE A 1 297 ? 2.379 3.929 -11.620 1.00 83.50 297 PHE A C 1
ATOM 2380 O O . PHE A 1 297 ? 3.447 4.069 -12.211 1.00 83.50 297 PHE A O 1
ATOM 2387 N N . ARG A 1 298 ? 1.204 4.081 -12.249 1.00 82.12 298 ARG A N 1
ATOM 2388 C CA . ARG A 1 298 ? 1.112 4.365 -13.695 1.00 82.12 298 ARG A CA 1
ATOM 2389 C C . ARG A 1 298 ? 1.774 5.681 -14.090 1.00 82.12 298 ARG A C 1
ATOM 2391 O O . ARG A 1 298 ? 2.287 5.807 -15.199 1.00 82.12 298 ARG A O 1
ATOM 2398 N N . PHE A 1 299 ? 1.744 6.686 -13.219 1.00 81.50 299 PHE A N 1
ATOM 2399 C CA . PHE A 1 299 ? 2.468 7.930 -13.461 1.00 81.50 299 PHE A CA 1
ATOM 2400 C C . PHE A 1 299 ? 3.985 7.709 -13.407 1.00 81.50 299 PHE A C 1
ATOM 2402 O O . PHE A 1 299 ? 4.685 8.148 -14.317 1.00 81.50 299 PHE A O 1
ATOM 2409 N N . ILE A 1 300 ? 4.479 6.988 -12.395 1.00 82.31 300 ILE A N 1
ATOM 2410 C CA . ILE A 1 300 ? 5.903 6.657 -12.243 1.00 82.31 300 ILE A CA 1
ATOM 2411 C C . ILE A 1 300 ? 6.405 5.854 -13.450 1.00 82.31 300 ILE A C 1
ATOM 2413 O O . ILE A 1 300 ? 7.463 6.170 -13.986 1.00 82.31 300 ILE A O 1
ATOM 2417 N N . GLU A 1 301 ? 5.625 4.891 -13.944 1.00 83.38 301 GLU A N 1
ATOM 2418 C CA . GLU A 1 301 ? 5.941 4.134 -15.161 1.00 83.38 301 GLU A CA 1
ATOM 2419 C C . GLU A 1 301 ? 6.052 5.035 -16.401 1.00 83.38 301 GLU A C 1
ATOM 2421 O O . GLU A 1 301 ? 7.023 4.940 -17.152 1.00 83.38 301 GLU A O 1
ATOM 2426 N N . ARG A 1 302 ? 5.095 5.952 -16.614 1.00 83.12 302 ARG A N 1
ATOM 2427 C CA . ARG A 1 302 ? 5.111 6.879 -17.765 1.00 83.12 302 ARG A CA 1
ATOM 2428 C C . ARG A 1 302 ? 6.269 7.869 -17.697 1.00 83.12 302 ARG A C 1
ATOM 2430 O O . ARG A 1 302 ? 6.912 8.131 -18.710 1.00 83.12 302 ARG A O 1
ATOM 2437 N N . CYS A 1 303 ? 6.540 8.420 -16.515 1.00 82.12 303 CYS A N 1
ATOM 2438 C CA . CYS A 1 303 ? 7.686 9.298 -16.299 1.00 82.12 303 CYS A CA 1
ATOM 2439 C C . CYS A 1 303 ? 9.005 8.545 -16.474 1.00 82.12 303 CYS A C 1
ATOM 2441 O O . CYS A 1 303 ? 9.929 9.086 -17.073 1.00 82.12 303 CYS A O 1
ATOM 2443 N N . GLY A 1 304 ? 9.064 7.295 -16.017 1.00 83.00 304 GLY A N 1
ATOM 2444 C CA . GLY A 1 304 ? 10.179 6.386 -16.240 1.00 83.00 304 GLY A CA 1
ATOM 2445 C C . GLY A 1 304 ? 10.477 6.178 -17.721 1.00 83.00 304 GLY A C 1
ATOM 2446 O O . GLY A 1 304 ? 11.608 6.392 -18.146 1.00 83.00 304 GLY A O 1
ATOM 2447 N N . ALA A 1 305 ? 9.452 5.860 -18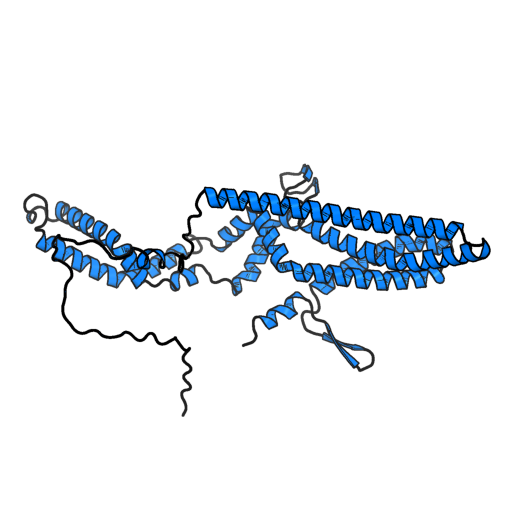.516 1.00 86.12 305 ALA A N 1
ATOM 2448 C CA . ALA A 1 305 ? 9.579 5.704 -19.965 1.00 86.12 305 ALA A CA 1
ATOM 2449 C C . ALA A 1 305 ? 10.044 7.001 -20.654 1.00 86.12 305 ALA A C 1
ATOM 2451 O O . ALA A 1 305 ? 10.963 6.981 -21.473 1.00 86.12 305 ALA A O 1
ATOM 2452 N N . ALA A 1 306 ? 9.450 8.146 -20.298 1.00 85.94 306 ALA A N 1
ATOM 2453 C CA . ALA A 1 306 ? 9.818 9.443 -20.868 1.00 85.94 306 ALA A CA 1
ATOM 2454 C C . ALA A 1 306 ? 11.266 9.839 -20.530 1.00 85.94 306 ALA A C 1
ATOM 2456 O O . ALA A 1 306 ? 12.002 10.307 -21.398 1.00 85.94 306 ALA A O 1
ATOM 2457 N N . LEU A 1 307 ? 11.695 9.621 -19.283 1.00 83.44 307 LEU A N 1
ATOM 2458 C CA . LEU A 1 307 ? 13.072 9.861 -18.862 1.00 83.44 307 LEU A CA 1
ATOM 2459 C C . LEU A 1 307 ? 14.037 8.920 -19.588 1.00 83.44 307 LEU A C 1
ATOM 2461 O O . LEU A 1 307 ? 15.053 9.374 -20.103 1.00 83.44 307 LEU A O 1
ATOM 2465 N N . GLY A 1 308 ? 13.697 7.633 -19.672 1.00 84.94 308 GLY A N 1
ATOM 2466 C CA . GLY A 1 308 ? 14.473 6.631 -20.393 1.00 84.94 308 GLY A CA 1
ATOM 2467 C C . GLY A 1 308 ? 14.717 7.000 -21.846 1.00 84.94 308 GLY A C 1
ATOM 2468 O O . GLY A 1 308 ? 15.836 6.869 -22.331 1.00 84.94 308 GLY A O 1
ATOM 2469 N N . PHE A 1 309 ? 13.699 7.542 -22.514 1.00 87.62 309 PHE A N 1
ATOM 2470 C CA . PHE A 1 309 ? 13.825 8.053 -23.874 1.00 87.62 309 PHE A CA 1
ATOM 2471 C C . PHE A 1 309 ? 14.785 9.244 -23.967 1.00 87.62 309 PHE A C 1
ATOM 2473 O O . PHE A 1 309 ? 15.708 9.227 -24.774 1.00 87.62 309 PHE A O 1
ATOM 2480 N N . ILE A 1 310 ? 14.613 10.260 -23.113 1.00 87.31 310 ILE A N 1
ATOM 2481 C CA . ILE A 1 310 ? 15.476 11.455 -23.097 1.00 87.31 310 ILE A CA 1
ATOM 2482 C C . ILE A 1 310 ? 16.929 11.060 -22.820 1.00 87.31 310 ILE A C 1
ATOM 2484 O O . ILE A 1 310 ? 17.844 11.493 -23.518 1.00 87.31 310 ILE A O 1
ATOM 2488 N N . CYS A 1 311 ? 17.144 10.204 -21.826 1.00 83.31 311 CYS A N 1
ATOM 2489 C CA . CYS A 1 311 ? 18.456 9.684 -21.484 1.00 83.31 311 CYS A CA 1
ATOM 2490 C C . CYS A 1 311 ? 19.049 8.822 -22.602 1.00 83.31 311 CYS A C 1
ATOM 2492 O O . CYS A 1 311 ? 20.240 8.930 -22.873 1.00 83.31 311 CYS A O 1
ATOM 2494 N N . GLY A 1 312 ? 18.227 8.031 -23.290 1.00 85.69 312 GLY A N 1
ATOM 2495 C CA . GLY A 1 312 ? 18.612 7.288 -24.484 1.00 85.69 312 GLY A CA 1
ATOM 2496 C C . GLY A 1 312 ? 19.054 8.199 -25.632 1.00 85.69 312 GLY A C 1
ATOM 2497 O O . GLY A 1 312 ? 20.063 7.922 -26.272 1.00 85.69 312 GLY A O 1
ATOM 2498 N N . CYS A 1 313 ? 18.372 9.328 -25.848 1.00 87.25 313 CYS A N 1
ATOM 2499 C CA . CYS A 1 313 ? 18.776 10.344 -26.825 1.00 87.25 313 CYS A CA 1
ATOM 2500 C C . CYS A 1 313 ? 20.102 11.019 -26.442 1.00 87.25 313 CYS A C 1
ATOM 2502 O O . CYS A 1 313 ? 20.959 11.232 -27.297 1.00 87.25 313 CYS A O 1
ATOM 2504 N N . VAL A 1 314 ? 20.312 11.316 -25.156 1.00 84.81 314 VAL A N 1
ATOM 2505 C CA . VAL A 1 314 ? 21.599 11.833 -24.658 1.00 84.81 314 VAL A CA 1
ATOM 2506 C C . VAL A 1 314 ? 22.705 10.786 -24.816 1.00 84.81 314 VAL A C 1
ATOM 2508 O O . VAL A 1 314 ? 23.819 11.124 -25.211 1.00 84.81 314 VAL A O 1
ATOM 2511 N N . GLN A 1 315 ? 22.404 9.510 -24.566 1.00 82.94 315 GLN A N 1
ATOM 2512 C CA . GLN A 1 315 ? 23.335 8.405 -24.778 1.00 82.94 315 GLN A CA 1
ATOM 2513 C C . GLN A 1 315 ? 23.677 8.236 -26.262 1.00 82.94 315 GLN A C 1
ATOM 2515 O O . GLN A 1 315 ? 24.841 8.012 -26.575 1.00 82.94 315 GLN A O 1
ATOM 2520 N N . LEU A 1 316 ? 22.710 8.399 -27.170 1.00 84.25 316 LEU A N 1
ATOM 2521 C CA . LEU A 1 316 ? 22.940 8.414 -28.616 1.00 84.25 316 LEU A CA 1
ATOM 2522 C C . LEU A 1 316 ? 23.853 9.578 -29.030 1.00 84.25 316 LEU A C 1
ATOM 2524 O O . LEU A 1 316 ? 24.809 9.377 -29.777 1.00 84.25 316 LEU A O 1
ATOM 2528 N N . PHE A 1 317 ? 23.600 10.780 -28.507 1.00 83.75 317 PHE A N 1
ATOM 2529 C CA . PHE A 1 317 ? 24.446 11.946 -28.756 1.00 83.75 317 PHE A CA 1
ATOM 2530 C C . PHE A 1 317 ? 25.885 11.713 -28.269 1.00 83.75 317 PHE A C 1
ATOM 2532 O O . PHE A 1 317 ? 26.837 11.919 -29.018 1.00 83.75 317 PHE A O 1
ATOM 2539 N N . ALA A 1 318 ? 26.055 11.199 -27.048 1.00 80.25 318 ALA A N 1
ATOM 2540 C CA . ALA A 1 318 ? 27.365 10.836 -26.514 1.00 80.25 318 ALA A CA 1
ATOM 2541 C C . ALA A 1 318 ? 28.037 9.721 -27.337 1.00 80.25 318 ALA A C 1
ATOM 2543 O O . ALA A 1 318 ? 29.234 9.787 -27.603 1.00 80.25 318 ALA A O 1
ATOM 2544 N N . PHE A 1 319 ? 27.278 8.723 -27.794 1.00 77.31 319 PHE A N 1
ATOM 2545 C CA . PHE A 1 319 ? 27.791 7.621 -28.609 1.00 77.31 319 PHE A CA 1
ATOM 2546 C C . PHE A 1 319 ? 28.387 8.101 -29.941 1.00 77.31 319 PHE A C 1
ATOM 2548 O O . PHE A 1 319 ? 29.386 7.541 -30.388 1.00 77.31 319 PHE A O 1
ATOM 2555 N N . ASN A 1 320 ? 27.823 9.153 -30.542 1.00 79.31 320 ASN A N 1
ATOM 2556 C CA . ASN A 1 320 ? 28.333 9.738 -31.784 1.00 79.31 320 ASN A CA 1
ATOM 2557 C C . ASN A 1 320 ? 29.644 10.529 -31.594 1.00 79.31 320 ASN A C 1
ATOM 2559 O O . ASN A 1 320 ? 30.428 10.660 -32.528 1.00 79.31 320 ASN A O 1
ATOM 2563 N N . HIS A 1 321 ? 29.901 11.045 -30.388 1.00 77.62 321 HIS A N 1
ATOM 2564 C CA . HIS A 1 321 ? 31.060 11.896 -30.092 1.00 77.62 321 HIS A CA 1
ATOM 2565 C C . HIS A 1 321 ? 32.233 11.168 -29.407 1.00 77.62 321 HIS A C 1
ATOM 2567 O O . HIS A 1 321 ? 33.250 11.803 -29.132 1.00 77.62 321 HIS A O 1
ATOM 2573 N N . LEU A 1 322 ? 32.125 9.864 -29.114 1.00 72.75 322 LEU A N 1
ATOM 2574 C CA . LEU A 1 322 ? 33.150 9.102 -28.384 1.00 72.75 322 LEU A CA 1
ATOM 2575 C C . LEU A 1 322 ? 33.881 8.051 -29.247 1.00 72.75 322 LEU A C 1
ATOM 2577 O O . LEU A 1 322 ? 33.274 7.293 -30.009 1.00 72.75 322 LEU A O 1
ATOM 2581 N N . ASP A 1 323 ? 35.197 7.943 -29.027 1.00 70.38 323 ASP A N 1
ATOM 2582 C CA . ASP A 1 323 ? 36.085 6.932 -29.621 1.00 70.38 323 ASP A CA 1
ATOM 2583 C C . ASP A 1 323 ? 35.730 5.491 -29.213 1.00 70.38 323 ASP A C 1
ATOM 2585 O O . ASP A 1 323 ? 35.095 5.241 -28.187 1.00 70.38 323 ASP A O 1
ATOM 2589 N N . ALA A 1 324 ? 36.210 4.504 -29.982 1.00 64.06 324 ALA A N 1
ATOM 2590 C CA . ALA A 1 324 ? 35.901 3.078 -29.801 1.00 64.06 324 ALA A CA 1
ATOM 2591 C C . ALA A 1 324 ? 36.152 2.540 -28.376 1.00 64.06 324 ALA A C 1
ATOM 2593 O O . ALA A 1 324 ? 35.361 1.743 -27.874 1.00 64.06 324 ALA A O 1
ATOM 2594 N N . LYS A 1 325 ? 37.206 3.016 -27.695 1.00 64.19 325 LYS A N 1
ATOM 2595 C CA . LYS A 1 325 ? 37.492 2.681 -26.286 1.00 64.19 325 LYS A CA 1
ATOM 2596 C C . LYS A 1 325 ? 36.521 3.360 -25.313 1.00 64.19 325 LYS A C 1
ATOM 2598 O O . LYS A 1 325 ? 36.143 2.765 -24.307 1.00 64.19 325 LYS A O 1
ATOM 2603 N N . GLY A 1 326 ? 36.076 4.573 -25.638 1.00 65.19 326 GLY A N 1
ATOM 2604 C CA . GLY A 1 326 ? 35.059 5.306 -24.888 1.00 65.19 326 GLY A CA 1
ATOM 2605 C C . GLY A 1 326 ? 33.688 4.636 -24.963 1.00 65.19 326 GLY A C 1
ATOM 2606 O O . GLY A 1 326 ? 33.023 4.516 -23.941 1.00 65.19 326 GLY A O 1
ATOM 2607 N N . ARG A 1 327 ? 33.296 4.100 -26.128 1.00 69.62 327 ARG A N 1
ATOM 2608 C CA . ARG A 1 327 ? 32.004 3.409 -26.322 1.00 69.62 327 ARG A CA 1
ATOM 2609 C C . ARG A 1 327 ? 31.817 2.184 -25.417 1.00 69.62 327 ARG A C 1
ATOM 2611 O O . ARG A 1 327 ? 30.720 1.970 -24.906 1.00 69.62 327 ARG A O 1
ATOM 2618 N N . MET A 1 328 ? 32.879 1.411 -25.177 1.00 68.88 328 MET A N 1
ATOM 2619 C CA . MET A 1 328 ? 32.827 0.205 -24.336 1.00 68.88 328 MET A CA 1
ATOM 2620 C C . MET A 1 328 ? 32.648 0.525 -22.843 1.00 68.88 328 MET A C 1
ATOM 2622 O O . MET A 1 328 ? 31.971 -0.213 -22.137 1.00 68.88 328 MET A O 1
ATOM 2626 N N . ILE A 1 329 ? 33.224 1.633 -22.367 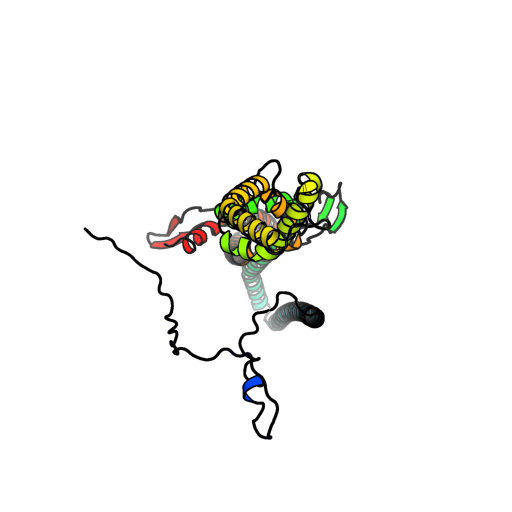1.00 73.06 329 ILE A N 1
ATOM 2627 C CA . ILE A 1 329 ? 33.112 2.099 -20.971 1.00 73.06 329 ILE A CA 1
ATOM 2628 C C . ILE A 1 329 ? 31.844 2.931 -20.754 1.00 73.06 329 ILE A C 1
ATOM 2630 O O . ILE A 1 329 ? 31.268 2.917 -19.663 1.00 73.06 329 ILE A O 1
ATOM 2634 N N . LEU A 1 330 ? 31.378 3.615 -21.801 1.00 71.69 330 LEU A N 1
ATOM 2635 C CA . LEU A 1 330 ? 30.149 4.393 -21.781 1.00 71.69 330 LEU A CA 1
ATOM 2636 C C . LEU A 1 330 ? 28.954 3.500 -21.433 1.00 71.69 330 LEU A C 1
ATOM 2638 O O . LEU A 1 330 ? 28.206 3.856 -20.543 1.00 71.69 330 LEU A O 1
ATOM 2642 N N . LEU A 1 331 ? 28.806 2.327 -22.054 1.00 71.81 331 LEU A N 1
ATOM 2643 C CA . LEU A 1 331 ? 27.635 1.456 -21.862 1.00 71.81 331 LEU A CA 1
ATOM 2644 C C . LEU A 1 331 ? 27.409 1.008 -20.394 1.00 71.81 331 LEU A C 1
ATOM 2646 O O . LEU A 1 331 ? 26.301 1.200 -19.887 1.00 71.81 331 LEU A O 1
ATOM 2650 N N . PRO A 1 332 ? 28.412 0.474 -19.662 1.00 74.50 332 PRO A N 1
ATOM 2651 C CA . PRO A 1 332 ? 28.263 0.175 -18.235 1.00 74.50 332 PRO A CA 1
ATOM 2652 C C . PRO A 1 332 ? 28.173 1.436 -17.366 1.00 74.50 332 PRO A C 1
ATOM 2654 O O . PRO A 1 332 ? 27.397 1.478 -16.410 1.00 74.50 332 PRO A O 1
ATOM 2657 N N . GLY A 1 333 ? 28.961 2.469 -17.686 1.00 78.06 333 GLY A N 1
ATOM 2658 C CA . GLY A 1 333 ? 29.051 3.693 -16.889 1.00 78.06 333 GLY A CA 1
ATOM 2659 C C . GLY A 1 333 ? 27.780 4.540 -16.942 1.00 78.06 333 GLY A C 1
ATOM 2660 O O . GLY A 1 333 ? 27.284 4.978 -15.902 1.00 78.06 333 GLY A O 1
ATOM 2661 N N . THR A 1 334 ? 27.206 4.727 -18.134 1.00 73.44 334 THR A N 1
ATOM 2662 C CA . THR A 1 334 ? 25.928 5.422 -18.306 1.00 73.44 334 THR A CA 1
ATOM 2663 C C . THR A 1 334 ? 24.807 4.624 -17.678 1.00 73.44 334 THR A C 1
ATOM 2665 O O . THR A 1 334 ? 23.999 5.227 -16.986 1.00 73.44 334 THR A O 1
ATOM 2668 N N . GLY A 1 335 ? 24.784 3.294 -17.817 1.00 73.06 335 GLY A N 1
ATOM 2669 C CA . GLY A 1 335 ? 23.798 2.437 -17.156 1.00 73.06 335 GLY A CA 1
ATOM 2670 C C . GLY A 1 335 ? 23.815 2.577 -15.629 1.00 73.06 335 GLY A C 1
ATOM 2671 O O . GLY A 1 335 ? 22.766 2.775 -15.015 1.00 73.06 335 GLY A O 1
ATOM 2672 N N . PHE A 1 336 ? 25.001 2.560 -15.013 1.00 78.44 336 PHE A N 1
ATOM 2673 C CA . PHE A 1 336 ? 25.158 2.754 -13.568 1.00 78.44 336 PHE A CA 1
ATOM 2674 C C . PHE A 1 336 ? 24.712 4.153 -13.118 1.00 78.44 336 PHE A C 1
ATOM 2676 O O . PHE A 1 336 ? 23.924 4.288 -12.178 1.00 78.44 336 PHE A O 1
ATOM 2683 N N . PHE A 1 337 ? 25.167 5.200 -13.814 1.00 80.06 337 PHE A N 1
ATOM 2684 C CA . PHE A 1 337 ? 24.805 6.578 -13.490 1.00 80.06 337 PHE A CA 1
ATOM 2685 C C . PHE A 1 337 ? 23.309 6.837 -13.690 1.00 80.06 337 PHE A C 1
ATOM 2687 O O . PHE A 1 337 ? 22.663 7.421 -12.824 1.00 80.06 337 PHE A O 1
ATOM 2694 N N . LEU A 1 338 ? 22.737 6.353 -14.794 1.00 74.12 338 LEU A N 1
ATOM 2695 C CA . LEU A 1 338 ? 21.313 6.459 -15.098 1.00 74.12 338 LEU A CA 1
ATOM 2696 C C . LEU A 1 338 ? 20.465 5.694 -14.097 1.00 74.12 338 LEU A C 1
ATOM 2698 O O . LEU A 1 338 ? 19.428 6.209 -13.694 1.00 74.12 338 LEU A O 1
ATOM 2702 N N . GLY A 1 339 ? 20.899 4.515 -13.652 1.00 69.88 339 GLY A N 1
ATOM 2703 C CA . GLY A 1 339 ? 20.213 3.764 -12.605 1.00 69.88 339 GLY A CA 1
ATOM 2704 C C . GLY A 1 339 ? 20.131 4.558 -11.300 1.00 69.88 339 GLY A C 1
ATOM 2705 O O . GLY A 1 339 ? 19.043 4.739 -10.753 1.00 69.88 339 GLY A O 1
ATOM 2706 N N . ILE A 1 340 ? 21.261 5.105 -10.838 1.00 79.56 340 ILE A N 1
ATOM 2707 C CA . ILE A 1 340 ? 21.312 5.934 -9.623 1.00 79.56 340 ILE A CA 1
ATOM 2708 C C . ILE A 1 340 ? 20.483 7.208 -9.794 1.00 79.56 340 ILE A C 1
ATOM 2710 O O . ILE A 1 340 ? 19.667 7.530 -8.931 1.00 79.56 340 ILE A O 1
ATOM 2714 N N . PHE A 1 341 ? 20.667 7.918 -10.907 1.00 79.56 341 PHE A N 1
ATOM 2715 C CA . PHE A 1 341 ? 19.981 9.174 -11.188 1.00 79.56 341 PHE A CA 1
ATOM 2716 C C . PHE A 1 341 ? 18.469 8.979 -11.309 1.00 79.56 341 PHE A C 1
ATOM 2718 O O . PHE A 1 341 ? 17.709 9.728 -10.705 1.00 79.56 341 PHE A O 1
ATOM 2725 N N . THR A 1 342 ? 18.024 7.944 -12.023 1.00 71.94 342 THR A N 1
ATOM 2726 C CA . THR A 1 342 ? 16.600 7.630 -12.201 1.00 71.94 342 THR A CA 1
ATOM 2727 C C . THR A 1 342 ? 15.970 7.190 -10.887 1.00 71.94 342 THR A C 1
ATOM 2729 O O . THR A 1 342 ? 14.879 7.648 -10.565 1.00 71.94 342 THR A O 1
ATOM 2732 N N . ASN A 1 343 ? 16.656 6.370 -10.082 1.00 73.88 343 ASN A N 1
ATOM 2733 C CA . ASN A 1 343 ? 16.165 5.974 -8.760 1.00 73.88 343 ASN A CA 1
ATOM 2734 C C . ASN A 1 343 ? 16.059 7.180 -7.808 1.00 73.88 343 ASN A C 1
ATOM 2736 O O . ASN A 1 343 ? 15.047 7.364 -7.131 1.00 73.88 343 ASN A O 1
ATOM 2740 N N . TRP A 1 344 ? 17.071 8.051 -7.799 1.00 78.94 344 TRP A N 1
ATOM 2741 C CA . TRP A 1 344 ? 17.043 9.306 -7.044 1.00 78.94 344 TRP A CA 1
ATOM 2742 C C . TRP A 1 344 ? 15.906 10.228 -7.509 1.00 78.94 344 TRP A C 1
ATOM 2744 O O . TRP A 1 344 ? 15.157 10.763 -6.687 1.00 78.94 344 TRP A O 1
ATOM 2754 N N . LEU A 1 345 ? 15.730 10.375 -8.824 1.00 71.81 345 LEU A N 1
ATOM 2755 C CA . LEU A 1 345 ? 14.688 11.203 -9.418 1.00 71.81 345 LEU A CA 1
ATOM 2756 C C . LEU A 1 345 ? 13.288 10.639 -9.150 1.00 71.81 345 LEU A C 1
ATOM 2758 O O . LEU A 1 345 ? 12.376 11.414 -8.880 1.00 71.81 345 LEU A O 1
ATOM 2762 N N . ALA A 1 346 ? 13.117 9.315 -9.162 1.00 67.62 346 ALA A N 1
ATOM 2763 C CA . ALA A 1 346 ? 11.856 8.652 -8.839 1.00 67.62 346 ALA A CA 1
ATOM 2764 C C . ALA A 1 346 ? 11.421 8.960 -7.398 1.00 67.62 346 ALA A C 1
ATOM 2766 O O . ALA A 1 346 ? 10.284 9.376 -7.168 1.00 67.62 346 ALA A O 1
ATOM 2767 N N . ILE A 1 347 ? 12.348 8.868 -6.437 1.00 67.44 347 ILE A N 1
ATOM 2768 C CA . ILE A 1 347 ? 12.099 9.265 -5.042 1.00 67.44 347 ILE A CA 1
ATOM 2769 C C . ILE A 1 347 ? 11.737 10.754 -4.978 1.00 67.44 347 ILE A C 1
ATOM 2771 O O . ILE A 1 347 ? 10.764 11.140 -4.326 1.00 67.44 347 ILE A O 1
ATOM 2775 N N . GLN A 1 348 ? 12.483 11.602 -5.686 1.00 68.50 348 GLN A N 1
ATOM 2776 C CA . GLN A 1 348 ? 12.226 13.035 -5.698 1.00 68.50 348 GLN A CA 1
ATOM 2777 C C . GLN A 1 348 ? 10.854 13.372 -6.301 1.00 68.50 348 GLN A C 1
ATOM 2779 O O . GLN A 1 348 ? 10.162 14.205 -5.731 1.00 68.50 348 GLN A O 1
ATOM 2784 N N . MET A 1 349 ? 10.423 12.719 -7.385 1.00 63.03 349 MET A N 1
ATOM 2785 C CA . MET A 1 349 ? 9.101 12.919 -7.998 1.00 63.03 349 MET A CA 1
ATOM 2786 C C . MET A 1 349 ? 7.956 12.414 -7.110 1.00 63.03 349 MET A C 1
ATOM 2788 O O . MET A 1 349 ? 6.884 13.023 -7.091 1.00 63.03 349 MET A O 1
ATOM 2792 N N . CYS A 1 350 ? 8.178 11.342 -6.341 1.00 62.59 350 CYS A N 1
ATOM 2793 C CA . CYS A 1 350 ? 7.207 10.869 -5.354 1.00 62.59 350 CYS A CA 1
ATOM 2794 C C . CYS A 1 350 ? 6.980 11.885 -4.225 1.00 62.59 350 CYS A C 1
ATOM 2796 O O . CYS A 1 350 ? 5.837 12.083 -3.810 1.00 62.59 350 CYS A O 1
ATOM 2798 N N . PHE A 1 351 ? 8.039 12.538 -3.731 1.00 56.75 351 PHE A N 1
ATOM 2799 C CA . PHE A 1 351 ? 7.973 13.334 -2.497 1.00 56.75 351 PHE A CA 1
ATOM 2800 C C . PHE A 1 351 ? 8.088 14.855 -2.685 1.00 56.75 351 PHE A C 1
ATOM 2802 O O . PHE A 1 351 ? 7.765 15.603 -1.763 1.00 56.75 351 PHE A O 1
ATOM 2809 N N . LYS A 1 352 ? 8.525 15.354 -3.848 1.00 47.03 352 LYS A N 1
ATOM 2810 C CA . LYS A 1 352 ? 8.743 16.784 -4.116 1.00 47.03 352 LYS A CA 1
ATOM 2811 C C . LYS A 1 352 ? 8.296 17.185 -5.535 1.00 47.03 352 LYS A C 1
ATOM 2813 O O . LYS A 1 352 ? 8.459 16.422 -6.478 1.00 47.03 352 LYS A O 1
ATOM 2818 N N . PRO A 1 353 ? 7.791 18.419 -5.722 1.00 43.78 353 PRO A N 1
ATOM 2819 C CA . PRO A 1 353 ? 7.708 19.486 -4.724 1.00 43.78 353 PRO A CA 1
ATOM 2820 C C . PRO A 1 353 ? 6.378 19.482 -3.950 1.00 43.78 353 PRO A C 1
ATOM 2822 O O . PRO A 1 353 ? 5.307 19.435 -4.539 1.00 43.78 353 PRO A O 1
ATOM 2825 N N . CYS A 1 354 ? 6.426 19.593 -2.619 1.00 42.81 354 CYS A N 1
ATOM 2826 C CA . CYS A 1 354 ? 5.226 19.599 -1.765 1.00 42.81 354 CYS A CA 1
ATOM 2827 C C . CYS A 1 354 ? 4.213 20.711 -2.125 1.00 42.81 354 CYS A C 1
ATOM 2829 O O . CYS A 1 354 ? 3.008 20.547 -1.943 1.00 42.81 354 CYS A O 1
ATOM 2831 N N . PHE A 1 355 ? 4.697 21.812 -2.708 1.00 40.34 355 PHE A N 1
ATOM 2832 C CA . PHE A 1 355 ? 3.903 22.939 -3.198 1.00 40.34 355 PHE A CA 1
ATOM 2833 C C . PHE A 1 355 ? 4.044 23.077 -4.720 1.00 40.34 355 PHE A C 1
ATOM 2835 O O . PHE A 1 355 ? 5.129 22.800 -5.240 1.00 40.34 355 PHE A O 1
ATOM 2842 N N . PRO A 1 356 ? 2.989 23.510 -5.438 1.00 46.12 356 PRO A N 1
ATOM 2843 C CA . PRO A 1 356 ? 3.054 23.725 -6.877 1.00 46.12 356 PRO A CA 1
ATOM 2844 C C . PRO A 1 356 ? 4.087 24.809 -7.174 1.00 46.12 356 PRO A C 1
ATOM 2846 O O . PRO A 1 356 ? 3.872 25.981 -6.870 1.00 46.12 356 PRO A O 1
ATOM 2849 N N . ARG A 1 357 ? 5.220 24.419 -7.759 1.00 47.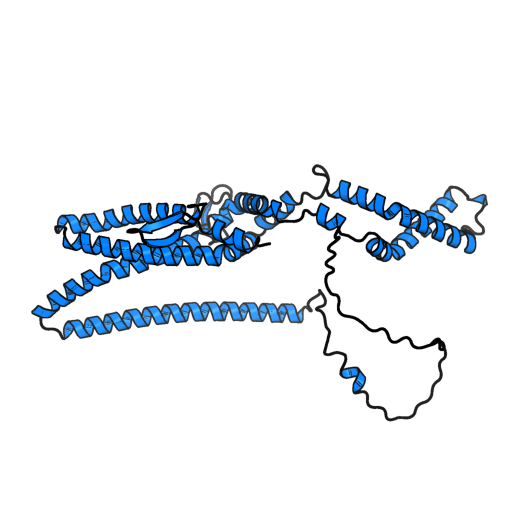88 357 ARG A N 1
ATOM 2850 C CA . ARG A 1 357 ? 6.200 25.370 -8.274 1.00 47.88 357 ARG A CA 1
ATOM 2851 C C . ARG A 1 357 ? 5.888 25.605 -9.749 1.00 47.88 357 ARG A C 1
ATOM 2853 O O . ARG A 1 357 ? 5.961 24.652 -10.530 1.00 47.88 357 ARG A O 1
ATOM 2860 N N . PRO A 1 358 ? 5.481 26.823 -10.138 1.00 51.59 358 PRO A N 1
ATOM 2861 C CA . PRO A 1 358 ? 5.335 27.154 -11.545 1.00 51.59 358 PRO A CA 1
ATOM 2862 C C . PRO A 1 358 ? 6.715 27.083 -12.200 1.00 51.59 358 PRO A C 1
ATOM 2864 O O . PRO A 1 358 ? 7.663 27.709 -11.722 1.00 51.59 358 PRO A O 1
ATOM 2867 N N . VAL A 1 359 ? 6.843 26.280 -13.254 1.00 52.75 359 VAL A N 1
ATOM 2868 C CA . VAL A 1 359 ? 8.081 26.219 -14.031 1.00 52.75 359 VAL A CA 1
ATOM 2869 C C . VAL A 1 359 ? 7.955 27.182 -15.197 1.00 52.75 359 VAL A C 1
ATOM 2871 O O . VAL A 1 359 ? 7.102 27.026 -16.073 1.00 52.75 359 VAL A O 1
ATOM 2874 N N . TYR A 1 360 ? 8.812 28.197 -15.164 1.00 49.72 360 TYR A N 1
ATOM 2875 C CA . TYR A 1 360 ? 8.986 29.161 -16.236 1.00 49.72 360 TYR A CA 1
ATOM 2876 C C . TYR A 1 360 ? 10.218 28.753 -17.038 1.00 49.72 360 TYR A C 1
ATOM 2878 O O . TYR A 1 360 ? 11.325 28.724 -16.503 1.00 49.72 360 TYR A O 1
ATOM 2886 N N . VAL A 1 361 ? 10.031 28.441 -18.318 1.00 46.69 361 VAL A N 1
ATOM 2887 C CA . VAL A 1 361 ? 11.132 28.277 -19.274 1.00 46.69 361 VAL A CA 1
ATOM 2888 C C . VAL A 1 361 ? 10.999 29.406 -20.282 1.00 46.69 361 VAL A C 1
ATOM 2890 O O . VAL A 1 361 ? 9.938 29.587 -20.876 1.00 46.69 361 VAL A O 1
ATOM 2893 N N . CYS A 1 362 ? 12.058 30.204 -20.438 1.00 44.44 362 CYS A N 1
ATOM 2894 C CA . CYS A 1 362 ? 12.101 31.320 -21.388 1.00 44.44 362 CYS A CA 1
ATOM 2895 C C . CYS A 1 362 ? 10.922 32.316 -21.243 1.00 44.44 362 CYS A C 1
ATOM 2897 O O . CYS A 1 362 ? 10.335 32.755 -22.230 1.00 44.44 362 CYS A O 1
ATOM 2899 N N . GLY A 1 363 ? 10.523 32.631 -20.003 1.00 52.72 363 GLY A N 1
ATOM 2900 C CA . GLY A 1 363 ? 9.464 33.608 -19.708 1.00 52.72 363 GLY A CA 1
ATOM 2901 C C . GLY A 1 363 ? 8.024 33.142 -19.974 1.00 52.72 363 GLY A C 1
ATOM 2902 O O . GLY A 1 363 ? 7.098 33.914 -19.739 1.00 52.72 363 GLY A O 1
ATOM 2903 N N . LYS A 1 364 ? 7.800 31.895 -20.417 1.00 44.41 364 LYS A N 1
ATOM 2904 C CA . LYS A 1 364 ? 6.455 31.336 -20.644 1.00 44.41 364 LYS A CA 1
ATOM 2905 C C . LYS A 1 364 ? 6.083 30.315 -19.565 1.00 44.41 364 LYS A C 1
ATOM 2907 O O . LYS A 1 364 ? 6.893 29.471 -19.177 1.00 44.41 364 LYS A O 1
ATOM 2912 N N . TYR A 1 365 ? 4.848 30.412 -19.070 1.00 50.59 365 TYR A N 1
ATOM 2913 C CA . TYR A 1 365 ? 4.278 29.500 -18.076 1.00 50.59 365 TYR A CA 1
ATOM 2914 C C . TYR A 1 365 ? 3.968 28.147 -18.729 1.00 50.59 365 TYR A C 1
ATOM 2916 O O . TYR A 1 365 ? 3.066 28.063 -19.559 1.00 50.59 365 TYR A O 1
ATOM 2924 N N . LEU A 1 366 ? 4.710 27.095 -18.366 1.00 51.69 366 LEU A N 1
ATOM 2925 C CA . LEU A 1 366 ? 4.519 25.748 -18.929 1.00 51.69 366 LEU A CA 1
ATOM 2926 C C . LEU A 1 366 ? 3.662 24.836 -18.028 1.00 51.69 366 LEU A C 1
ATOM 2928 O O . LEU A 1 366 ? 3.173 23.802 -18.473 1.00 51.69 366 LEU A O 1
ATOM 2932 N N . GLY A 1 367 ? 3.455 25.223 -16.765 1.00 57.28 367 GLY A N 1
ATOM 2933 C CA . GLY A 1 367 ? 2.624 24.501 -15.801 1.00 57.28 367 GLY A CA 1
ATOM 2934 C C . GLY A 1 367 ? 3.212 24.469 -14.389 1.00 57.28 367 GLY A C 1
ATOM 2935 O O . GLY A 1 367 ? 4.369 24.826 -14.154 1.00 57.28 367 GLY A O 1
ATOM 2936 N N . SER A 1 368 ? 2.398 24.040 -13.422 1.00 54.16 368 SER A N 1
ATOM 2937 C CA . SER A 1 368 ? 2.828 23.822 -12.040 1.00 54.16 368 SER A CA 1
ATOM 2938 C C . SER A 1 368 ? 3.306 22.386 -11.832 1.00 54.16 368 SER A C 1
ATOM 2940 O O . SER A 1 368 ? 2.534 21.427 -11.934 1.00 54.16 368 SER A O 1
ATOM 2942 N N . ILE A 1 369 ? 4.589 22.232 -11.505 1.00 54.22 369 ILE A N 1
ATOM 2943 C CA . ILE A 1 369 ? 5.127 20.957 -11.036 1.00 54.22 369 ILE A CA 1
ATOM 2944 C C . ILE A 1 369 ? 4.815 20.875 -9.542 1.00 54.22 369 ILE A C 1
ATOM 2946 O O . ILE A 1 369 ? 5.239 21.731 -8.767 1.00 54.22 369 ILE A O 1
ATOM 2950 N N . GLN A 1 370 ? 4.031 19.874 -9.144 1.00 47.38 370 GLN A N 1
ATOM 2951 C CA . GLN A 1 370 ? 3.721 19.549 -7.751 1.00 47.38 370 GLN A CA 1
ATOM 2952 C C . GLN A 1 370 ? 3.895 18.045 -7.543 1.00 47.38 370 GLN A C 1
ATOM 2954 O O . GLN A 1 370 ? 3.506 17.255 -8.401 1.00 47.38 370 GLN A O 1
ATOM 2959 N N . GLY A 1 371 ? 4.455 17.673 -6.396 1.00 52.91 371 GLY A N 1
ATOM 2960 C CA . GLY A 1 371 ? 4.548 16.311 -5.899 1.00 52.91 371 GLY A CA 1
ATOM 2961 C C . GLY A 1 371 ? 3.156 15.690 -5.826 1.00 52.91 371 GLY A C 1
ATOM 2962 O O . GLY A 1 371 ? 2.193 16.305 -5.353 1.00 52.91 371 GLY A O 1
ATOM 2963 N N . LEU A 1 372 ? 3.060 14.478 -6.358 1.00 55.81 372 LEU A N 1
ATOM 2964 C CA . LEU A 1 372 ? 1.816 13.882 -6.836 1.00 55.81 372 LEU A CA 1
ATOM 2965 C C . LEU A 1 372 ? 0.777 13.641 -5.724 1.00 55.81 372 LEU A C 1
ATOM 2967 O O . LEU A 1 372 ? -0.416 13.849 -5.947 1.00 55.81 372 LEU A O 1
ATOM 2971 N N . PHE A 1 373 ? 1.223 13.310 -4.508 1.00 49.25 373 PHE A N 1
ATOM 2972 C CA . PHE A 1 373 ? 0.345 13.030 -3.364 1.00 49.25 373 PHE A CA 1
ATOM 2973 C C . PHE A 1 373 ? -0.428 14.261 -2.850 1.00 49.25 373 PHE A C 1
ATOM 2975 O O . PHE A 1 373 ? -1.578 14.143 -2.429 1.00 49.25 373 PHE A O 1
ATOM 2982 N N . LEU A 1 374 ? 0.150 15.464 -2.934 1.00 45.34 374 LEU A N 1
ATOM 2983 C CA . LEU A 1 374 ? -0.453 16.696 -2.395 1.00 45.34 374 LEU A CA 1
ATOM 2984 C C . LEU A 1 374 ? -1.371 17.414 -3.398 1.00 45.34 374 LEU A C 1
ATOM 2986 O O . LEU A 1 374 ? -2.274 18.149 -2.996 1.00 45.34 374 LEU A O 1
ATOM 2990 N N . LYS A 1 375 ? -1.209 17.170 -4.708 1.00 44.53 375 LYS A N 1
ATOM 2991 C CA . LYS A 1 375 ? -2.080 17.749 -5.752 1.00 44.53 375 LYS A CA 1
ATOM 2992 C C . LYS A 1 375 ? -3.521 17.214 -5.679 1.00 44.53 375 LYS A C 1
ATOM 2994 O O . LYS A 1 375 ? -4.444 17.888 -6.135 1.00 44.53 375 LYS A O 1
ATOM 2999 N N . ARG A 1 376 ? -3.735 16.026 -5.094 1.00 53.34 376 ARG A N 1
ATOM 3000 C CA . ARG A 1 376 ? -5.059 15.381 -4.974 1.00 53.34 376 ARG A CA 1
ATOM 3001 C C . ARG A 1 376 ? -5.795 15.655 -3.662 1.00 53.34 376 ARG A C 1
ATOM 3003 O O . ARG A 1 376 ? -7.019 15.732 -3.712 1.00 53.34 376 ARG A O 1
ATOM 3010 N N . GLN A 1 377 ? -5.106 15.900 -2.543 1.00 47.34 377 GLN A N 1
ATOM 3011 C CA . GLN A 1 377 ? -5.770 16.289 -1.283 1.00 47.34 377 GLN A CA 1
ATOM 3012 C C . GLN A 1 377 ? -6.595 17.582 -1.433 1.00 47.34 377 GLN A C 1
ATOM 3014 O O . GLN A 1 377 ? -7.652 17.717 -0.830 1.00 47.34 377 GLN A O 1
ATOM 3019 N N . ARG A 1 378 ? -6.194 18.492 -2.333 1.00 41.62 378 ARG A N 1
ATOM 3020 C CA . ARG A 1 378 ? -6.956 19.716 -2.640 1.00 41.62 378 ARG A CA 1
ATOM 3021 C C . ARG A 1 378 ? -8.265 19.496 -3.410 1.00 41.62 378 ARG A C 1
ATOM 3023 O O . ARG A 1 378 ? -9.112 20.374 -3.372 1.00 41.62 378 ARG A O 1
ATOM 3030 N N . ARG A 1 379 ? -8.446 18.370 -4.118 1.00 35.66 379 ARG A N 1
ATOM 3031 C CA . ARG A 1 379 ? -9.692 18.087 -4.867 1.00 35.66 379 ARG A CA 1
ATOM 3032 C C . ARG A 1 379 ? -10.792 17.454 -4.009 1.00 35.66 379 ARG A C 1
ATOM 3034 O O . ARG A 1 379 ? -11.939 17.507 -4.423 1.00 35.66 379 ARG A O 1
ATOM 3041 N N . GLY A 1 380 ? -10.450 16.867 -2.859 1.00 31.64 380 GLY A N 1
ATOM 3042 C CA . GLY A 1 380 ? -11.422 16.351 -1.881 1.00 31.64 380 GLY A CA 1
ATOM 3043 C C . GLY A 1 380 ? -11.850 17.375 -0.823 1.00 31.64 380 GLY A C 1
ATOM 3044 O O . GLY A 1 380 ? -12.829 17.143 -0.129 1.00 31.64 380 GLY A O 1
ATOM 3045 N N . CYS A 1 381 ? -11.138 18.503 -0.727 1.00 31.92 381 CYS A N 1
ATOM 3046 C CA . CYS A 1 381 ? -11.418 19.617 0.184 1.00 31.92 381 CYS A CA 1
ATOM 3047 C C . CYS A 1 381 ? -11.629 20.928 -0.596 1.00 31.92 381 CYS A C 1
ATOM 3049 O O . CYS A 1 381 ? -11.010 21.944 -0.278 1.00 31.92 381 CYS A O 1
ATOM 3051 N N . ALA A 1 382 ? -12.429 20.899 -1.662 1.00 25.42 382 ALA A N 1
ATOM 3052 C CA . ALA A 1 382 ? -13.034 22.127 -2.172 1.00 25.42 382 ALA A CA 1
ATOM 3053 C C . ALA A 1 382 ? -14.366 22.319 -1.417 1.00 25.42 382 ALA A C 1
ATOM 3055 O O . ALA A 1 382 ? -15.078 21.324 -1.279 1.00 25.42 382 ALA A O 1
ATOM 3056 N N . PRO A 1 383 ? -14.632 23.516 -0.861 1.00 38.12 383 PRO A N 1
ATOM 3057 C CA . PRO A 1 383 ? -15.811 23.790 -0.037 1.00 38.12 383 PRO A CA 1
ATOM 3058 C C . PRO A 1 383 ? -17.133 23.571 -0.772 1.00 38.12 383 PRO A C 1
ATOM 3060 O O . PRO A 1 383 ? -17.148 23.715 -2.019 1.00 38.12 383 PRO A O 1
#

pLDDT: mean 70.66, std 18.69, range [25.42, 93.0]

Radius of gyration: 36.77 Å; Cα contacts (8 Å, |Δi|>4): 231; chains: 1; bounding box: 105×64×105 Å

Solvent-accessible surface area (backbone atoms only — not comparable to full-atom values): 22432 Å² total; per-residue (Å²): 137,87,86,88,84,82,81,85,89,75,86,88,79,85,78,82,86,77,82,92,85,82,82,96,82,80,89,82,92,79,87,84,88,89,76,79,75,60,79,72,62,72,64,71,81,66,84,78,72,82,67,95,71,76,51,76,66,55,55,51,51,51,52,50,50,54,52,49,51,52,49,52,52,52,50,51,51,52,50,52,53,51,49,53,53,50,50,53,52,50,52,50,51,53,49,52,57,54,55,72,74,47,56,79,74,57,42,56,54,51,50,54,51,51,54,56,58,43,46,22,54,51,34,16,52,51,38,23,50,52,50,50,48,50,57,49,44,32,56,40,43,72,56,75,47,60,90,43,66,52,87,85,64,75,48,56,59,54,49,50,2,57,51,43,67,41,27,61,64,51,38,47,50,53,46,63,70,41,46,89,78,50,80,50,70,66,58,54,60,71,65,55,57,58,66,65,52,43,64,72,43,41,78,59,49,52,53,51,49,49,52,46,51,56,53,50,41,62,72,76,41,61,89,74,39,61,96,85,38,66,58,67,72,60,48,52,54,53,43,51,56,51,50,52,55,48,58,74,46,39,60,61,52,51,52,52,50,51,52,52,44,58,30,91,90,79,24,67,57,62,68,62,48,53,34,47,52,36,47,71,34,48,65,60,43,48,52,53,52,49,68,73,35,52,68,58,50,55,46,52,34,53,51,35,26,53,49,20,32,54,51,16,50,53,49,45,56,51,56,74,75,45,56,79,74,47,51,66,52,43,59,61,50,50,51,52,52,48,51,54,50,50,53,53,46,49,55,42,48,61,64,39,39,78,55,70,44,73,44,67,61,96,89,40,86,78,49,65,51,46,9,61,72,56,67,52,59,56,72,78,66,62,134

Mean predicted aligned error: 17.78 Å

Organism: NCBI:txid2562239

Nearest PDB structures (foldseek):
  5t59-assembly1_A  TM=3.358E-01  e=3.263E+00  Kluyveromyces lactis NRRL Y-1140
  8j07-assembly1_8G  TM=1.315E-01  e=7.360E+00  Homo sapiens